Protein AF-0000000066221343 (afdb_homodimer)

Organism: Cereibacter sphaeroides (strain ATCC 17029 / ATH 2.4.9) (NCBI:txid349101)

Nearest PDB structures (foldseek):
  2v4o-assembly2_D  TM=8.827E-01  e=1.134E-23  Salmonella enterica subsp. enterica serovar Typhimurium str. LT2
  4xer-assembly1_A  TM=8.806E-01  e=1.528E-23  Salmonella enterica subsp. enterica serovar Typhimurium str. LT2
  4g9o-assembly1_B  TM=8.025E-01  e=5.142E-25  Salmonella enterica subsp. enterica serovar Typhimurium str. LT2
  4ryu-assembly1_B  TM=8.859E-01  e=8.082E-23  Salmonella enterica subsp. enterica serovar Enteritidis str. EC20130345
  4xh8-assembly1_A  TM=8.322E-01  e=3.797E-22  Salmonella enterica subsp. enterica serovar Typhimurium str. LT2

pLDDT: mean 95.23, std 5.36, range [66.69, 98.94]

Structure (mmCIF, N/CA/C/O backbone):
data_AF-0000000066221343-model_v1
#
loop_
_entity.id
_entity.type
_entity.pdbx_description
1 polymer "5'-nucleotidase SurE"
#
loop_
_atom_site.group_PDB
_atom_site.id
_atom_site.type_symbol
_atom_site.label_atom_id
_atom_site.label_alt_id
_atom_site.label_comp_id
_atom_site.label_asym_id
_atom_site.label_entity_id
_atom_site.label_seq_id
_atom_site.pdbx_PDB_ins_code
_atom_site.Cartn_x
_atom_site.Cartn_y
_atom_site.Cartn_z
_atom_site.occupancy
_atom_site.B_iso_or_equiv
_atom_site.auth_seq_id
_atom_site.auth_comp_id
_atom_site.auth_asym_id
_atom_site.auth_atom_id
_atom_site.pdbx_PDB_model_num
ATOM 1 N N . MET A 1 1 ? 12.602 -23.516 -14.328 1 95.5 1 MET A N 1
ATOM 2 C CA . MET A 1 1 ? 12.328 -22.172 -13.82 1 95.5 1 MET A CA 1
ATOM 3 C C . MET A 1 1 ? 12.32 -22.156 -12.297 1 95.5 1 MET A C 1
ATOM 5 O O . MET A 1 1 ? 11.844 -23.094 -11.664 1 95.5 1 MET A O 1
ATOM 9 N N . ARG A 1 2 ? 12.992 -21.219 -11.68 1 97.94 2 ARG A N 1
ATOM 10 C CA . ARG A 1 2 ? 12.914 -21.031 -10.234 1 97.94 2 ARG A CA 1
ATOM 11 C C . ARG A 1 2 ? 11.789 -20.062 -9.867 1 97.94 2 ARG A C 1
ATOM 13 O O . ARG A 1 2 ? 11.789 -18.906 -10.289 1 97.94 2 ARG A O 1
ATOM 20 N N . ILE A 1 3 ? 10.812 -20.578 -9.094 1 98.81 3 ILE A N 1
ATOM 21 C CA . ILE A 1 3 ? 9.641 -19.781 -8.742 1 98.81 3 ILE A CA 1
ATOM 22 C C . ILE A 1 3 ? 9.562 -19.625 -7.223 1 98.81 3 ILE A C 1
ATOM 24 O O . ILE A 1 3 ? 9.719 -20.594 -6.484 1 98.81 3 ILE A O 1
ATOM 28 N N . LEU A 1 4 ? 9.453 -18.406 -6.754 1 98.88 4 LEU A N 1
ATOM 29 C CA . LEU A 1 4 ? 9.156 -18.109 -5.355 1 98.88 4 LEU A CA 1
ATOM 30 C C . LEU A 1 4 ? 7.66 -17.906 -5.145 1 98.88 4 LEU A C 1
ATOM 32 O O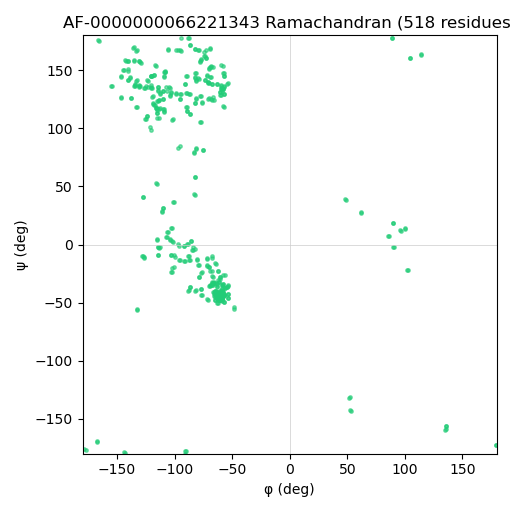 . LEU A 1 4 ? 7.027 -17.141 -5.887 1 98.88 4 LEU A O 1
ATOM 36 N N . ILE A 1 5 ? 7.082 -18.594 -4.16 1 98.94 5 ILE A N 1
ATOM 37 C CA . ILE A 1 5 ? 5.668 -18.375 -3.879 1 98.94 5 ILE A CA 1
ATOM 38 C C . ILE A 1 5 ? 5.5 -17.891 -2.439 1 98.94 5 ILE A C 1
ATOM 40 O O . ILE A 1 5 ? 6.258 -18.297 -1.552 1 98.94 5 ILE A O 1
ATOM 44 N N . THR A 1 6 ? 4.551 -17.031 -2.205 1 98.81 6 THR A N 1
ATOM 45 C CA . THR A 1 6 ? 4.133 -16.516 -0.905 1 98.81 6 THR A CA 1
ATOM 46 C C . THR A 1 6 ? 2.623 -16.312 -0.863 1 98.81 6 THR A C 1
ATOM 48 O O . THR A 1 6 ? 1.901 -16.797 -1.738 1 98.81 6 THR A O 1
ATOM 51 N N . ASN A 1 7 ? 2.076 -15.812 0.269 1 97.75 7 ASN A N 1
ATOM 52 C CA . ASN A 1 7 ? 0.656 -15.523 0.431 1 97.75 7 ASN A CA 1
ATOM 53 C C . ASN A 1 7 ? 0.396 -14.68 1.679 1 97.75 7 ASN A C 1
ATOM 55 O O . ASN A 1 7 ? 1.333 -14.305 2.385 1 97.75 7 ASN A O 1
ATOM 59 N N . ASP A 1 8 ? -0.935 -14.297 1.824 1 96.56 8 ASP A N 1
ATOM 60 C CA . ASP A 1 8 ? -1.198 -13.578 3.068 1 96.56 8 ASP A CA 1
ATOM 61 C C . ASP A 1 8 ? -2.135 -14.375 3.975 1 96.56 8 ASP A C 1
ATOM 63 O O . ASP A 1 8 ? -2.41 -13.969 5.105 1 96.56 8 ASP A O 1
ATOM 67 N N . ASP A 1 9 ? -2.479 -15.625 3.527 1 96.88 9 ASP A N 1
ATOM 68 C CA . ASP A 1 9 ? -3.375 -16.438 4.34 1 96.88 9 ASP A CA 1
ATOM 69 C C . ASP A 1 9 ? -2.59 -17.328 5.305 1 96.88 9 ASP A C 1
ATOM 71 O O . ASP A 1 9 ? -3.166 -17.938 6.207 1 96.88 9 ASP A O 1
ATOM 75 N N . GLY A 1 10 ? -1.333 -17.422 5.047 1 97.44 10 GLY A N 1
ATOM 76 C CA . GLY A 1 10 ? -0.494 -18.219 5.93 1 97.44 10 GLY A CA 1
ATOM 77 C C . GLY A 1 10 ? 0.073 -19.453 5.262 1 97.44 10 GLY A C 1
ATOM 78 O O . GLY A 1 10 ? -0.455 -19.922 4.246 1 97.44 10 GLY A O 1
ATOM 79 N N . ILE A 1 11 ? 1.06 -20.047 5.828 1 98.25 11 ILE A N 1
ATOM 80 C CA . ILE A 1 11 ? 1.886 -21.094 5.246 1 98.25 11 ILE A CA 1
ATOM 81 C C . ILE A 1 11 ? 1.062 -22.375 5.086 1 98.25 11 ILE A C 1
ATOM 83 O O . ILE A 1 11 ? 1.369 -23.219 4.242 1 98.25 11 ILE A O 1
ATOM 87 N N . ASN A 1 12 ? -0.02 -22.516 5.859 1 97.31 12 ASN A N 1
ATOM 88 C CA . ASN A 1 12 ? -0.825 -23.719 5.793 1 97.31 12 ASN A CA 1
ATOM 89 C C . ASN A 1 12 ? -2.145 -23.484 5.066 1 97.31 12 ASN A C 1
ATOM 91 O O . ASN A 1 12 ? -3.037 -24.328 5.098 1 97.31 12 ASN A O 1
ATOM 95 N N . ALA A 1 13 ? -2.268 -22.422 4.465 1 97.69 13 ALA A N 1
ATOM 96 C CA . ALA A 1 13 ? -3.531 -22.062 3.828 1 97.69 13 ALA A CA 1
ATOM 97 C C . ALA A 1 13 ? -3.799 -22.922 2.602 1 97.69 13 ALA A C 1
ATOM 99 O O . ALA A 1 13 ? -2.889 -23.188 1.812 1 97.69 13 ALA A O 1
ATOM 100 N N . PRO A 1 14 ? -5.027 -23.359 2.393 1 97.75 14 PRO A N 1
ATOM 101 C CA . PRO A 1 14 ? -5.371 -24.156 1.213 1 97.75 14 PRO A CA 1
ATOM 102 C C . PRO A 1 14 ? -5.051 -23.438 -0.096 1 97.75 14 PRO A C 1
ATOM 104 O O . PRO A 1 14 ? -4.668 -24.078 -1.079 1 97.75 14 PRO A O 1
ATOM 107 N N . GLY A 1 15 ? -5.191 -22.156 -0.127 1 98.5 15 GLY A N 1
ATOM 108 C CA . GLY A 1 15 ? -4.875 -21.391 -1.33 1 98.5 15 GLY A CA 1
ATOM 109 C C . GLY A 1 15 ? -3.408 -21.469 -1.711 1 98.5 15 GLY A C 1
ATOM 110 O O . GLY A 1 15 ? -3.068 -21.453 -2.896 1 98.5 15 GLY A O 1
ATOM 111 N N . LEU A 1 16 ? -2.547 -21.547 -0.719 1 98.75 16 LEU A N 1
ATOM 112 C CA . LEU A 1 16 ? -1.122 -21.672 -1.004 1 98.75 16 LEU A CA 1
ATOM 113 C C . LEU A 1 16 ? -0.812 -23.047 -1.613 1 98.75 16 LEU A C 1
ATOM 115 O O . LEU A 1 16 ? 0.069 -23.156 -2.467 1 98.75 16 LEU A O 1
ATOM 119 N N . GLU A 1 17 ? -1.517 -24.031 -1.175 1 98.44 17 GLU A N 1
ATOM 120 C CA . GLU A 1 17 ? -1.368 -25.359 -1.786 1 98.44 17 GLU A CA 1
ATOM 121 C C . GLU A 1 17 ? -1.72 -25.312 -3.271 1 98.44 17 GLU A C 1
ATOM 123 O O . GLU A 1 17 ? -1.021 -25.906 -4.094 1 98.44 17 GLU A O 1
ATOM 128 N N . VAL A 1 18 ? -2.824 -24.672 -3.537 1 98.81 18 VAL A N 1
ATOM 129 C CA . VAL A 1 18 ? -3.232 -24.484 -4.926 1 98.81 18 VAL A CA 1
ATOM 130 C C . VAL A 1 18 ? -2.137 -23.766 -5.703 1 98.81 18 VAL A C 1
ATOM 132 O O . VAL A 1 18 ? -1.786 -24.172 -6.816 1 98.81 18 VAL A O 1
ATOM 135 N N . LEU A 1 19 ? -1.576 -22.75 -5.117 1 98.94 19 LEU A N 1
ATOM 136 C CA . LEU A 1 19 ? -0.523 -21.969 -5.77 1 98.94 19 LEU A CA 1
ATOM 137 C C . LEU A 1 19 ? 0.709 -22.844 -6.016 1 98.94 19 LEU A C 1
ATOM 139 O O . LEU A 1 19 ? 1.365 -22.719 -7.051 1 98.94 19 LEU A O 1
ATOM 143 N N . GLU A 1 20 ? 1.048 -23.609 -5.062 1 98.75 20 GLU A N 1
ATOM 144 C CA . GLU A 1 20 ? 2.188 -24.516 -5.215 1 98.75 20 GLU A CA 1
ATOM 145 C C . GLU A 1 20 ? 1.992 -25.453 -6.395 1 98.75 20 GLU A C 1
ATOM 147 O O . GLU A 1 20 ? 2.928 -25.703 -7.16 1 98.75 20 GLU A O 1
ATOM 152 N N . GLN A 1 21 ? 0.804 -25.984 -6.512 1 98.56 21 GLN A N 1
ATOM 153 C CA . GLN A 1 21 ? 0.494 -26.844 -7.645 1 98.56 21 GLN A CA 1
ATOM 154 C C . GLN A 1 21 ? 0.666 -26.109 -8.969 1 98.56 21 GLN A C 1
ATOM 156 O O . GLN A 1 21 ?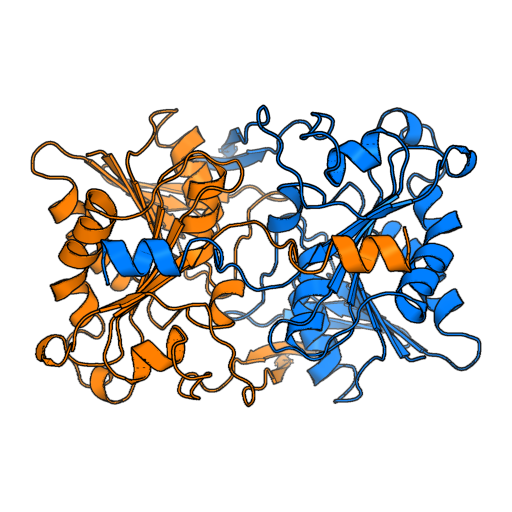 1.26 -26.641 -9.906 1 98.56 21 GLN A O 1
ATOM 161 N N . ILE A 1 22 ? 0.135 -24.906 -9.016 1 98.81 22 ILE A N 1
ATOM 162 C CA . ILE A 1 22 ? 0.28 -24.062 -10.203 1 98.81 22 ILE A CA 1
ATOM 163 C C . ILE A 1 22 ? 1.762 -23.828 -10.492 1 98.81 22 ILE A C 1
ATOM 165 O O . ILE A 1 22 ? 2.215 -24.016 -11.625 1 98.81 22 ILE A O 1
ATOM 169 N N . ALA A 1 23 ? 2.541 -23.484 -9.469 1 98.88 23 ALA A N 1
ATOM 170 C CA . ALA A 1 23 ? 3.961 -23.188 -9.609 1 98.88 23 ALA A CA 1
ATOM 171 C C . ALA A 1 23 ? 4.738 -24.406 -10.086 1 98.88 23 ALA A C 1
ATOM 173 O O . ALA A 1 23 ? 5.633 -24.281 -10.93 1 98.88 23 ALA A O 1
ATOM 174 N N . LEU A 1 24 ? 4.422 -25.547 -9.586 1 98.44 24 LEU A N 1
ATOM 175 C CA . LEU A 1 24 ? 5.113 -26.781 -9.969 1 98.44 24 LEU A CA 1
ATOM 176 C C . LEU A 1 24 ? 4.867 -27.109 -11.438 1 98.44 24 LEU A C 1
ATOM 178 O O . LEU A 1 24 ? 5.781 -27.531 -12.141 1 98.44 24 LEU A O 1
ATOM 182 N N . GLN A 1 25 ? 3.652 -26.938 -11.812 1 98.06 25 GLN A N 1
ATOM 183 C CA . GLN A 1 25 ? 3.326 -27.156 -13.219 1 98.06 25 GLN A CA 1
ATOM 184 C C . GLN A 1 25 ? 4.129 -26.219 -14.117 1 98.06 25 GLN A C 1
ATOM 186 O O . GLN A 1 25 ? 4.582 -26.625 -15.195 1 98.06 25 GLN A O 1
ATOM 191 N N . LEU A 1 26 ? 4.301 -25.031 -13.711 1 98.44 26 LEU A N 1
ATOM 192 C CA . LEU A 1 26 ? 4.98 -24 -14.508 1 98.44 26 LEU A CA 1
ATOM 193 C C . LEU A 1 26 ? 6.488 -24.219 -14.484 1 98.44 26 LEU A C 1
ATOM 195 O O . LEU A 1 26 ? 7.168 -23.984 -15.484 1 98.44 26 LEU A O 1
ATOM 199 N N . ALA A 1 27 ? 7.004 -24.516 -13.352 1 97.81 27 ALA A N 1
ATOM 200 C CA . ALA A 1 27 ? 8.445 -24.656 -13.164 1 97.81 27 ALA A CA 1
ATOM 201 C C . ALA A 1 27 ? 9.008 -25.75 -14.047 1 97.81 27 ALA A C 1
ATOM 203 O O . ALA A 1 27 ? 10.117 -25.625 -14.578 1 97.81 27 ALA A O 1
ATOM 204 N N . GLY A 1 28 ? 8.273 -26.859 -14.18 1 94.62 28 GLY A N 1
ATOM 205 C CA . GLY A 1 28 ? 8.734 -28 -14.953 1 94.62 28 GLY A CA 1
ATOM 206 C C . GLY A 1 28 ? 9.547 -28.984 -14.125 1 94.62 28 GLY A C 1
ATOM 207 O O . GLY A 1 28 ? 9.812 -28.75 -12.945 1 94.62 28 GLY A O 1
ATOM 208 N N . PRO A 1 29 ? 9.969 -30.078 -14.727 1 92.88 29 PRO A N 1
ATOM 209 C CA . PRO A 1 29 ? 10.602 -31.188 -14.008 1 92.88 29 PRO A CA 1
ATOM 210 C C . PRO A 1 29 ? 11.961 -30.812 -13.43 1 92.88 29 PRO A C 1
ATOM 212 O O . PRO A 1 29 ? 12.375 -31.359 -12.398 1 92.88 29 PRO A O 1
ATOM 215 N N . ASP A 1 30 ? 12.648 -29.875 -14.016 1 94.12 30 ASP A N 1
ATOM 216 C CA . ASP A 1 30 ? 13.969 -29.469 -13.547 1 94.12 30 ASP A CA 1
ATOM 217 C C . ASP A 1 30 ? 13.914 -28.141 -12.797 1 94.12 30 ASP A C 1
ATOM 219 O O . ASP A 1 30 ? 14.945 -27.562 -12.469 1 94.12 30 ASP A O 1
ATOM 223 N N . GLY A 1 31 ? 12.719 -27.641 -12.617 1 96.06 31 GLY A N 1
ATOM 224 C CA . GLY A 1 31 ? 12.562 -26.359 -11.969 1 96.06 31 GLY A CA 1
ATOM 225 C C . GLY A 1 31 ? 12.492 -26.453 -10.461 1 96.06 31 GLY A C 1
ATOM 226 O O . GLY A 1 31 ? 12.625 -27.547 -9.891 1 96.06 31 GLY A O 1
ATOM 227 N N . GLU A 1 32 ? 12.516 -25.312 -9.797 1 96.69 32 GLU A N 1
ATOM 228 C CA . GLU A 1 32 ? 12.43 -25.188 -8.344 1 96.69 32 GLU A CA 1
ATOM 229 C C . GLU A 1 32 ? 11.273 -24.297 -7.926 1 96.69 32 GLU A C 1
ATOM 231 O O . GLU A 1 32 ? 11.023 -23.266 -8.555 1 96.69 32 GLU A O 1
ATOM 236 N N . VAL A 1 33 ? 10.586 -24.797 -6.93 1 98.5 33 VAL A N 1
ATOM 237 C CA . VAL A 1 33 ? 9.594 -23.969 -6.277 1 98.5 33 VAL A CA 1
ATOM 238 C C . VAL A 1 33 ? 9.984 -23.734 -4.82 1 98.5 33 VAL A C 1
ATOM 240 O O . VAL A 1 33 ? 10.18 -24.688 -4.062 1 98.5 33 VAL A O 1
ATOM 243 N N . TRP A 1 34 ? 10.219 -22.469 -4.504 1 98.75 34 TRP A N 1
ATOM 244 C CA . TRP A 1 34 ? 10.547 -22.047 -3.143 1 98.75 34 TRP A CA 1
ATOM 245 C C . TRP A 1 34 ? 9.352 -21.375 -2.477 1 98.75 34 TRP A C 1
ATOM 247 O O . TRP A 1 34 ? 8.727 -20.484 -3.059 1 98.75 34 TRP A O 1
ATOM 257 N N . THR A 1 35 ? 9.047 -21.891 -1.272 1 98.81 35 THR A N 1
ATOM 258 C CA . THR A 1 35 ? 7.934 -21.312 -0.515 1 98.81 35 THR A CA 1
ATOM 259 C C . THR A 1 35 ? 8.445 -20.547 0.698 1 98.81 35 THR A C 1
ATOM 261 O O . THR A 1 35 ? 9.102 -21.109 1.57 1 98.81 35 THR A O 1
ATOM 264 N N . VAL A 1 36 ? 8.25 -19.281 0.722 1 98.69 36 VAL A N 1
ATOM 265 C CA . VAL A 1 36 ? 8.406 -18.438 1.908 1 98.69 36 VAL A CA 1
ATOM 266 C C . VAL A 1 36 ? 7.113 -17.672 2.172 1 98.69 36 VAL A C 1
ATOM 268 O O . VAL A 1 36 ? 6.746 -16.781 1.399 1 98.69 36 VAL A O 1
ATOM 271 N N . ALA A 1 37 ? 6.406 -18 3.223 1 98.81 37 ALA A N 1
ATOM 272 C CA . ALA A 1 37 ? 5.086 -17.422 3.473 1 98.81 37 ALA A CA 1
ATOM 273 C C . ALA A 1 37 ? 4.891 -17.125 4.957 1 98.81 37 ALA A C 1
ATOM 275 O O . ALA A 1 37 ? 5.582 -17.688 5.809 1 98.81 37 ALA A O 1
ATOM 276 N N . PRO A 1 38 ? 3.975 -16.219 5.23 1 98.12 38 PRO A N 1
ATOM 277 C CA . PRO A 1 38 ? 3.672 -15.922 6.633 1 98.12 38 PRO A CA 1
ATOM 278 C C . PRO A 1 38 ? 3.246 -17.156 7.418 1 98.12 38 PRO A C 1
ATOM 280 O O . PRO A 1 38 ? 2.52 -18 6.895 1 98.12 38 PRO A O 1
ATOM 283 N N . ALA A 1 39 ? 3.643 -17.172 8.648 1 96.62 39 ALA A N 1
ATOM 284 C CA . ALA A 1 39 ? 3.264 -18.266 9.539 1 96.62 39 ALA A CA 1
ATOM 285 C C . ALA A 1 39 ? 1.764 -18.25 9.82 1 96.62 39 ALA A C 1
ATOM 287 O O . ALA A 1 39 ? 1.145 -19.297 10 1 96.62 39 ALA A O 1
ATOM 288 N N . PHE A 1 40 ? 1.231 -17.031 9.852 1 92.88 40 PHE A N 1
ATOM 289 C CA . PHE A 1 40 ? -0.18 -16.844 10.164 1 92.88 40 PHE A CA 1
ATOM 290 C C . PHE A 1 40 ? -0.839 -15.891 9.18 1 92.88 40 PHE A C 1
ATOM 292 O O . PHE A 1 40 ? -0.152 -15.195 8.43 1 92.88 40 PHE A O 1
ATOM 299 N N . GLU A 1 41 ? -2.172 -15.898 9.25 1 91.75 41 GLU A N 1
ATOM 300 C CA . GLU A 1 41 ? -2.943 -15.023 8.367 1 91.75 41 GLU A CA 1
ATOM 301 C C . GLU A 1 41 ? -2.545 -13.562 8.547 1 91.75 41 GLU A C 1
ATOM 303 O O . GLU A 1 41 ? -2.35 -13.102 9.68 1 91.75 41 GLU A O 1
ATOM 308 N N . GLN A 1 42 ? -2.387 -12.867 7.422 1 90.38 42 GLN A N 1
ATOM 309 C CA . GLN A 1 42 ? -1.96 -11.469 7.391 1 90.38 42 GLN A CA 1
ATOM 310 C C . GLN A 1 42 ? -2.922 -10.617 6.566 1 90.38 42 GLN A C 1
ATOM 312 O O . GLN A 1 42 ? -2.494 -9.758 5.801 1 90.38 42 GLN A O 1
ATOM 317 N N . SER A 1 43 ? -4.164 -10.828 6.68 1 89.5 43 SER A N 1
ATOM 318 C CA . SER A 1 43 ? -5.129 -10.031 5.938 1 89.5 43 SER A CA 1
ATOM 319 C C . SER A 1 43 ? -5.062 -8.562 6.348 1 89.5 43 SER A C 1
ATOM 321 O O . SER A 1 43 ? -4.918 -8.25 7.531 1 89.5 43 SER A O 1
ATOM 323 N N . GLY A 1 44 ? -5.141 -7.633 5.309 1 92.12 44 GLY A N 1
ATOM 324 C CA . GLY A 1 44 ? -5.199 -6.203 5.578 1 92.12 44 GLY A CA 1
ATOM 325 C C . GLY A 1 44 ? -3.83 -5.57 5.742 1 92.12 44 GLY A C 1
ATOM 326 O O . GLY A 1 44 ? -3.719 -4.359 5.941 1 92.12 44 GLY A O 1
ATOM 327 N N . VAL A 1 45 ? -2.74 -6.344 5.473 1 93.38 45 VAL A N 1
ATOM 328 C CA . VAL A 1 45 ? -1.411 -5.848 5.812 1 93.38 45 VAL A CA 1
ATOM 329 C C . VAL A 1 45 ? -0.854 -5.02 4.656 1 93.38 45 VAL A C 1
ATOM 331 O O . VAL A 1 45 ? 0.164 -4.34 4.805 1 93.38 45 VAL A O 1
ATOM 334 N N . SER A 1 46 ? -1.529 -5.066 3.545 1 96.31 46 SER A N 1
ATOM 335 C CA . SER A 1 46 ? -1.083 -4.312 2.377 1 96.31 46 SER A CA 1
ATOM 336 C C . SER A 1 46 ? 0.378 -4.609 2.057 1 96.31 46 SER A C 1
ATOM 338 O O . SER A 1 46 ? 0.763 -5.77 1.895 1 96.31 46 SER A O 1
ATOM 340 N N . HIS A 1 47 ? 1.176 -3.582 1.853 1 97.25 47 HIS A N 1
ATOM 341 C CA . HIS A 1 47 ? 2.586 -3.715 1.507 1 97.25 47 HIS A CA 1
ATOM 342 C C . HIS A 1 47 ? 3.477 -3.475 2.723 1 97.25 47 HIS A C 1
ATOM 344 O O . HIS A 1 47 ? 4.527 -2.838 2.613 1 97.25 47 HIS A O 1
ATOM 350 N N . ALA A 1 48 ? 3.082 -3.889 3.863 1 95.44 48 ALA A N 1
ATOM 351 C CA . ALA A 1 48 ? 3.816 -3.664 5.105 1 95.44 48 ALA A CA 1
ATOM 352 C C . ALA A 1 48 ? 5.078 -4.52 5.156 1 95.44 48 ALA A C 1
ATOM 354 O O . ALA A 1 48 ? 5.098 -5.641 4.645 1 95.44 48 ALA A O 1
ATOM 355 N N . ILE A 1 49 ? 6.129 -3.959 5.773 1 93.25 49 ILE A N 1
ATOM 356 C CA . ILE A 1 49 ? 7.359 -4.695 6.031 1 93.25 49 ILE A CA 1
ATOM 357 C C . ILE A 1 49 ? 7.781 -4.504 7.488 1 93.25 49 ILE A C 1
ATOM 359 O O . ILE A 1 49 ? 7.355 -3.547 8.141 1 93.25 49 ILE A O 1
ATOM 363 N N . SER A 1 50 ? 8.562 -5.41 7.969 1 89 50 SER A N 1
ATOM 364 C CA . SER A 1 50 ? 9.055 -5.371 9.336 1 89 50 SER A CA 1
ATOM 365 C C . SER A 1 50 ? 10.281 -4.469 9.461 1 89 50 SER A C 1
ATOM 367 O O . SER A 1 50 ? 11.391 -4.949 9.695 1 89 50 SER A O 1
ATOM 369 N N . TYR A 1 51 ? 10.078 -3.266 9.5 1 83.19 51 TYR A N 1
ATOM 370 C CA . TYR A 1 51 ? 11.156 -2.287 9.523 1 83.19 51 TYR A CA 1
ATOM 371 C C . TYR A 1 51 ? 11.617 -2.018 10.953 1 83.19 51 TYR A C 1
ATOM 373 O O . TYR A 1 51 ? 12.82 -1.897 11.211 1 83.19 51 TYR A O 1
ATOM 381 N N . THR A 1 52 ? 10.672 -1.955 11.867 1 83 52 THR A N 1
ATOM 382 C CA . THR A 1 52 ? 10.984 -1.528 13.227 1 83 52 THR A CA 1
ATOM 383 C C . THR A 1 52 ? 11.219 -2.734 14.133 1 83 52 THR A C 1
ATOM 385 O O . THR A 1 52 ? 11.664 -2.586 15.273 1 83 52 THR A O 1
ATOM 388 N N . HIS A 1 53 ? 10.867 -3.867 13.664 1 85.44 53 HIS A N 1
ATOM 389 C CA . HIS A 1 53 ? 11.078 -5.09 14.43 1 85.44 53 HIS A CA 1
ATOM 390 C C . HIS A 1 53 ? 11.523 -6.238 13.523 1 85.44 53 HIS A C 1
ATOM 392 O O . HIS A 1 53 ? 11.141 -6.293 12.352 1 85.44 53 HIS A O 1
ATOM 398 N N . PRO A 1 54 ? 12.281 -7.117 14.125 1 90.25 54 PRO A N 1
ATOM 399 C CA . PRO A 1 54 ? 12.688 -8.273 13.32 1 90.25 54 PRO A CA 1
ATOM 400 C C . PRO A 1 54 ? 11.562 -9.297 13.164 1 90.25 54 PRO A C 1
ATOM 402 O O . PRO A 1 54 ? 10.586 -9.273 13.906 1 90.25 54 PRO A O 1
ATOM 405 N N . MET A 1 55 ? 11.688 -10.078 12.18 1 92.25 55 MET A N 1
ATOM 406 C CA . MET A 1 55 ? 10.734 -11.172 11.984 1 92.25 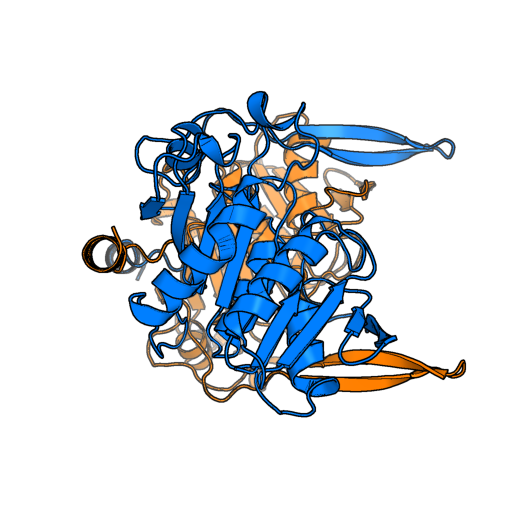55 MET A CA 1
ATOM 407 C C . MET A 1 55 ? 11.422 -12.523 12.148 1 92.25 55 MET A C 1
ATOM 409 O O . MET A 1 55 ? 12.547 -12.711 11.68 1 92.25 55 MET A O 1
ATOM 413 N N . MET A 1 56 ? 10.781 -13.359 12.836 1 94.31 56 MET A N 1
ATOM 414 C CA . MET A 1 56 ? 11.273 -14.727 12.953 1 94.31 56 MET A CA 1
ATOM 415 C C . MET A 1 56 ? 11.047 -15.5 11.664 1 94.31 56 MET A C 1
ATOM 417 O O . MET A 1 56 ? 10.008 -15.336 11.008 1 94.31 56 MET A O 1
ATOM 421 N N . ILE A 1 57 ? 11.938 -16.328 11.25 1 95.69 57 ILE A N 1
ATOM 422 C CA . ILE A 1 57 ? 11.797 -17.219 10.102 1 95.69 57 ILE A CA 1
ATOM 423 C C . ILE A 1 57 ? 12.195 -18.641 10.484 1 95.69 57 ILE A C 1
ATOM 425 O O . ILE A 1 57 ? 13.18 -18.828 11.203 1 95.69 57 ILE A O 1
ATOM 429 N N . ALA A 1 58 ? 11.414 -19.578 10.031 1 96.56 58 ALA A N 1
ATOM 430 C CA . ALA A 1 58 ? 11.664 -20.969 10.352 1 96.56 58 ALA A CA 1
ATOM 431 C C . ALA A 1 58 ? 11.633 -21.844 9.094 1 96.56 58 ALA A C 1
ATOM 433 O O . ALA A 1 58 ? 10.758 -21.672 8.242 1 96.56 58 ALA A O 1
ATOM 434 N N . LYS A 1 59 ? 12.602 -22.734 9 1 96.75 59 LYS A N 1
ATOM 435 C CA . LYS A 1 59 ? 12.578 -23.734 7.945 1 96.75 59 LYS A CA 1
ATOM 436 C C . LYS A 1 59 ? 11.664 -24.906 8.32 1 96.75 59 LYS A C 1
ATOM 438 O O . LYS A 1 59 ? 11.859 -25.547 9.359 1 96.75 59 LYS A O 1
ATOM 443 N N . LEU A 1 60 ? 10.719 -25.188 7.422 1 97.56 60 LEU A N 1
ATOM 444 C CA . LEU A 1 60 ? 9.758 -26.234 7.695 1 97.56 60 LEU A CA 1
ATOM 445 C C . LEU A 1 60 ? 10.102 -27.5 6.918 1 97.56 60 LEU A C 1
ATOM 447 O O . LEU A 1 60 ? 9.648 -28.594 7.27 1 97.56 60 LEU A O 1
ATOM 451 N N . GLY A 1 61 ? 10.812 -27.453 5.832 1 96.94 61 GLY A N 1
ATOM 452 C CA . GLY A 1 61 ? 11.219 -28.531 4.93 1 96.94 61 GLY A CA 1
ATOM 453 C C . GLY A 1 61 ? 12.039 -28.031 3.75 1 96.94 61 GLY A C 1
ATOM 454 O O . GLY A 1 61 ? 12.484 -26.875 3.736 1 96.94 61 GLY A O 1
ATOM 455 N N . PRO A 1 62 ? 12.273 -28.969 2.855 1 96.56 62 PRO A N 1
ATOM 456 C CA . PRO A 1 62 ? 13 -28.516 1.67 1 96.56 62 PRO A CA 1
ATOM 457 C C . PRO A 1 62 ? 12.289 -27.375 0.935 1 96.56 62 PRO A C 1
ATOM 459 O O . PRO A 1 62 ? 11.148 -27.547 0.507 1 96.56 62 PRO A O 1
ATOM 462 N N . ARG A 1 63 ? 12.945 -26.234 0.855 1 97.44 63 ARG A N 1
ATOM 463 C CA . ARG A 1 63 ? 12.492 -25.062 0.124 1 97.44 63 ARG A CA 1
ATOM 464 C C . ARG A 1 63 ? 11.18 -24.531 0.688 1 97.44 63 ARG A C 1
ATOM 466 O O . ARG A 1 63 ? 10.336 -24.016 -0.055 1 97.44 63 ARG A O 1
ATOM 473 N N . ARG A 1 64 ? 10.938 -24.75 1.921 1 98.44 64 ARG A N 1
ATOM 474 C CA . ARG A 1 64 ? 9.695 -24.312 2.557 1 98.44 64 ARG A CA 1
ATOM 475 C C . ARG A 1 64 ? 9.984 -23.625 3.885 1 98.44 64 ARG A C 1
ATOM 477 O O . ARG A 1 64 ? 10.531 -24.234 4.805 1 98.44 64 ARG A O 1
ATOM 484 N N . TYR A 1 65 ? 9.594 -22.359 3.934 1 98.44 65 TYR A N 1
ATOM 485 C CA . TYR A 1 65 ? 9.898 -21.516 5.086 1 98.44 65 TYR A CA 1
ATOM 486 C C . TYR A 1 65 ? 8.664 -20.75 5.543 1 98.44 65 TYR A C 1
ATOM 488 O O . TYR A 1 65 ? 7.879 -20.266 4.719 1 98.44 65 TYR A O 1
ATOM 496 N N . ALA A 1 66 ? 8.523 -20.625 6.883 1 98.38 66 ALA A N 1
ATOM 497 C CA . ALA A 1 66 ? 7.508 -19.766 7.492 1 98.38 66 ALA A CA 1
ATOM 498 C C . ALA A 1 66 ? 8.148 -18.562 8.156 1 98.38 66 ALA A C 1
ATOM 500 O O . ALA A 1 66 ? 9.164 -18.688 8.844 1 98.38 66 ALA A O 1
ATOM 501 N N . ALA A 1 67 ? 7.625 -17.406 7.902 1 96.62 67 ALA A N 1
ATOM 502 C CA . ALA A 1 67 ? 8.125 -16.172 8.523 1 96.62 67 ALA A CA 1
ATOM 503 C C . ALA A 1 67 ? 7.027 -15.492 9.328 1 96.62 67 ALA A C 1
ATOM 505 O O . ALA A 1 67 ? 5.852 -15.539 8.961 1 96.62 67 ALA A O 1
ATOM 506 N N . GLU A 1 68 ? 7.457 -14.883 10.43 1 93.38 68 GLU A N 1
ATOM 507 C CA . GLU A 1 68 ? 6.57 -13.977 11.148 1 93.38 68 GLU A CA 1
ATOM 508 C C . GLU A 1 68 ? 6.559 -12.594 10.5 1 93.38 68 GLU A C 1
ATOM 510 O O . GLU A 1 68 ? 7.398 -11.75 10.805 1 93.38 68 GLU A O 1
ATOM 515 N N . GLY A 1 69 ? 5.789 -12.406 9.492 1 93.5 69 GLY A N 1
ATOM 516 C CA . GLY A 1 69 ? 5.746 -11.141 8.773 1 93.5 69 GLY A CA 1
ATOM 517 C C . GLY A 1 69 ? 4.734 -11.141 7.637 1 93.5 69 GLY A C 1
ATOM 518 O O . GLY A 1 69 ? 3.934 -12.07 7.516 1 93.5 69 GLY A O 1
ATOM 519 N N . SER A 1 70 ? 4.738 -10.078 6.949 1 96.06 70 SER A N 1
ATOM 520 C CA . SER A 1 70 ? 3.844 -9.883 5.812 1 96.06 70 SER A CA 1
ATOM 521 C C . SER A 1 70 ? 4.363 -10.602 4.57 1 96.06 70 SER A C 1
ATOM 523 O O . SER A 1 70 ? 5.5 -11.078 4.551 1 96.06 70 SER A O 1
ATOM 525 N N . PRO A 1 71 ? 3.531 -10.719 3.561 1 98.12 71 PRO A N 1
ATOM 526 C CA . PRO A 1 71 ? 4.027 -11.273 2.299 1 98.12 71 PRO A CA 1
ATOM 527 C C . PRO A 1 71 ? 5.219 -10.5 1.743 1 98.12 71 PRO A C 1
ATOM 529 O O . PRO A 1 71 ? 6.148 -11.094 1.192 1 98.12 71 PRO A O 1
ATOM 532 N N . ALA A 1 72 ? 5.215 -9.195 1.88 1 97.12 72 ALA A N 1
ATOM 533 C CA . ALA A 1 72 ? 6.363 -8.398 1.454 1 97.12 72 ALA A CA 1
ATOM 534 C C . ALA A 1 72 ? 7.617 -8.781 2.234 1 97.12 72 ALA A C 1
ATOM 536 O O . ALA A 1 72 ? 8.703 -8.906 1.659 1 97.12 72 ALA A O 1
ATOM 537 N N . ASP A 1 73 ? 7.504 -9 3.541 1 96.56 73 ASP A N 1
ATOM 538 C CA . ASP A 1 73 ? 8.602 -9.5 4.355 1 96.56 73 ASP A CA 1
ATOM 539 C C . ASP A 1 73 ? 9.125 -10.828 3.818 1 96.56 73 ASP A C 1
ATOM 541 O O . ASP A 1 73 ? 10.336 -11.047 3.76 1 96.56 73 ASP A O 1
ATOM 545 N N . CYS A 1 74 ? 8.211 -11.664 3.463 1 97.94 74 CYS A N 1
ATOM 546 C CA . CYS A 1 74 ? 8.57 -13 2.992 1 97.94 74 CYS A CA 1
ATOM 547 C C . CYS A 1 74 ? 9.383 -12.922 1.705 1 97.94 74 CYS A C 1
ATOM 549 O O . CYS A 1 74 ? 10.344 -13.664 1.525 1 97.94 74 CYS A O 1
ATOM 551 N N . VAL A 1 75 ? 8.984 -12.031 0.822 1 97.31 75 VAL A N 1
ATOM 552 C CA . VAL A 1 75 ? 9.719 -11.844 -0.422 1 97.31 75 VAL A CA 1
ATOM 553 C C . VAL A 1 75 ? 11.141 -11.367 -0.115 1 97.31 75 VAL A C 1
ATOM 555 O O . VAL A 1 75 ? 12.109 -11.914 -0.64 1 97.31 75 VAL A O 1
ATOM 558 N N . LEU A 1 76 ? 11.273 -10.383 0.751 1 95.12 76 LEU A N 1
ATOM 559 C CA . LEU A 1 76 ? 12.594 -9.867 1.109 1 95.12 76 LEU A CA 1
ATOM 560 C C . LEU A 1 76 ? 13.43 -10.93 1.807 1 95.12 76 LEU A C 1
ATOM 562 O O . LEU A 1 76 ? 14.617 -11.086 1.519 1 95.12 76 LEU A O 1
ATOM 566 N N . ALA A 1 77 ? 12.797 -11.648 2.691 1 95.62 77 ALA A N 1
ATOM 567 C CA . ALA A 1 77 ? 13.492 -12.734 3.377 1 95.62 77 ALA A CA 1
ATOM 568 C C . ALA A 1 77 ? 13.984 -13.789 2.385 1 95.62 77 ALA A C 1
ATOM 570 O O . ALA A 1 77 ? 15.094 -14.312 2.52 1 95.62 77 ALA A O 1
ATOM 571 N N . ALA A 1 78 ? 13.141 -14.109 1.437 1 97.19 78 ALA A N 1
ATOM 572 C CA . ALA A 1 78 ? 13.523 -15.094 0.425 1 97.19 78 ALA A CA 1
ATOM 573 C C . ALA A 1 78 ? 14.742 -14.617 -0.368 1 97.19 78 ALA A C 1
ATOM 575 O O . ALA A 1 78 ? 15.719 -15.352 -0.515 1 97.19 78 ALA A O 1
ATOM 576 N N . LEU A 1 79 ? 14.711 -13.398 -0.823 1 95.06 79 LEU A N 1
ATOM 577 C CA . LEU A 1 79 ? 15.727 -12.875 -1.732 1 95.06 79 LEU A CA 1
ATOM 578 C C . LEU A 1 79 ? 17.062 -12.711 -1.017 1 95.06 79 LEU A C 1
ATOM 580 O O . LEU A 1 79 ? 18.125 -12.992 -1.586 1 95.06 79 LEU A O 1
ATOM 584 N N . TYR A 1 80 ? 17 -12.336 0.231 1 92.44 80 TYR A N 1
ATOM 585 C CA . TYR A 1 80 ? 18.25 -11.859 0.833 1 92.44 80 TYR A CA 1
ATOM 586 C C . TYR A 1 80 ? 18.703 -12.797 1.946 1 92.44 80 TYR A C 1
ATOM 588 O O . TYR A 1 80 ? 19.766 -12.594 2.535 1 92.44 80 TYR A O 1
ATOM 596 N N . ASP A 1 81 ? 17.984 -13.773 2.225 1 93.38 81 ASP A N 1
ATOM 597 C CA . ASP A 1 81 ? 18.391 -14.719 3.26 1 93.38 81 ASP A CA 1
ATOM 598 C C . ASP A 1 81 ? 18.25 -16.156 2.781 1 93.38 81 ASP A C 1
ATOM 600 O O . ASP A 1 81 ? 19.234 -16.891 2.717 1 93.38 81 ASP A O 1
ATOM 604 N N . VAL A 1 82 ? 17.078 -16.547 2.355 1 95.38 82 VAL A N 1
ATOM 605 C CA . VAL A 1 82 ? 16.766 -17.938 2.059 1 95.38 82 VAL A CA 1
ATOM 606 C C . VAL A 1 82 ? 17.5 -18.375 0.789 1 95.38 82 VAL A C 1
ATOM 608 O O . VAL A 1 82 ? 18.156 -19.422 0.77 1 95.38 82 VAL A O 1
ATOM 611 N N . LEU A 1 83 ? 17.406 -17.562 -0.221 1 94.38 83 LEU A N 1
ATOM 612 C CA . LEU A 1 83 ? 17.984 -17.906 -1.519 1 94.38 83 LEU A CA 1
ATOM 613 C C . LEU A 1 83 ? 19.406 -17.391 -1.64 1 94.38 83 LEU A C 1
ATOM 615 O O . LEU A 1 83 ? 20.094 -17.656 -2.635 1 94.38 83 LEU A O 1
ATOM 619 N N . GLN A 1 84 ? 19.891 -16.703 -0.603 1 84.06 84 GLN A N 1
ATOM 620 C CA . GLN A 1 84 ? 21.25 -16.219 -0.48 1 84.06 84 GLN A CA 1
ATOM 621 C C . GLN A 1 84 ? 21.703 -15.5 -1.751 1 84.06 84 GLN A C 1
ATOM 623 O O . GLN A 1 84 ? 22.766 -15.773 -2.283 1 84.06 84 GLN A O 1
ATOM 628 N N . GLY A 1 85 ? 20.766 -14.758 -2.281 1 78.81 85 GLY A N 1
ATOM 629 C CA . GLY A 1 85 ? 21.109 -13.914 -3.41 1 78.81 85 GLY A CA 1
ATOM 630 C C . GLY A 1 85 ? 20.672 -14.484 -4.746 1 78.81 85 GLY A C 1
ATOM 631 O O . GLY A 1 85 ? 20.625 -13.773 -5.75 1 78.81 85 GLY A O 1
ATOM 632 N N . ALA A 1 86 ? 20.469 -15.852 -4.785 1 89.88 86 ALA A N 1
ATOM 633 C CA . ALA A 1 86 ? 19.859 -16.375 -6.008 1 89.88 86 ALA A CA 1
ATOM 634 C C . ALA A 1 86 ? 18.484 -15.758 -6.238 1 89.88 86 ALA A C 1
ATOM 636 O O . ALA A 1 86 ? 17.734 -15.539 -5.293 1 89.88 86 ALA A O 1
ATOM 637 N N . ARG A 1 87 ? 18.219 -15.398 -7.453 1 94.19 87 ARG A N 1
ATOM 638 C CA . ARG A 1 87 ? 16.969 -14.711 -7.75 1 94.19 87 ARG A CA 1
ATOM 639 C C . ARG A 1 87 ? 15.984 -15.656 -8.438 1 94.19 87 ARG A C 1
ATOM 641 O O . ARG A 1 87 ? 16.359 -16.422 -9.32 1 94.19 87 ARG A O 1
ATOM 648 N N . PRO A 1 88 ? 14.75 -15.633 -8.008 1 97.75 88 PRO A N 1
ATOM 649 C CA . PRO A 1 88 ? 13.727 -16.391 -8.742 1 97.75 88 PRO A CA 1
ATOM 650 C C . PRO A 1 88 ? 13.422 -15.781 -10.109 1 97.75 88 PRO A C 1
ATOM 652 O O . PRO A 1 88 ? 13.656 -14.586 -10.328 1 97.75 88 PRO A O 1
ATOM 655 N N . ASP A 1 89 ? 12.977 -16.641 -11.031 1 97.75 89 ASP A N 1
ATOM 656 C CA . ASP A 1 89 ? 12.547 -16.203 -12.352 1 97.75 89 ASP A CA 1
ATOM 657 C C . ASP A 1 89 ? 11.164 -15.555 -12.297 1 97.75 89 ASP A C 1
ATOM 659 O O . ASP A 1 89 ? 10.805 -14.766 -13.172 1 97.75 89 ASP A O 1
ATOM 663 N N . LEU A 1 90 ? 10.414 -15.93 -11.266 1 98.62 90 LEU A N 1
ATOM 664 C CA . LEU A 1 90 ? 9.031 -15.508 -11.094 1 98.62 90 LEU A CA 1
ATOM 665 C C . LEU A 1 90 ? 8.625 -15.562 -9.625 1 98.62 90 LEU A C 1
ATOM 667 O O . LEU A 1 90 ? 8.992 -16.5 -8.914 1 98.62 90 LEU A O 1
ATOM 671 N N . VAL A 1 91 ? 7.965 -14.57 -9.195 1 98.88 91 VAL A N 1
ATOM 672 C CA . VAL A 1 91 ? 7.34 -14.586 -7.871 1 98.88 91 VAL A CA 1
ATOM 673 C C . VAL A 1 91 ? 5.82 -14.648 -8.016 1 98.88 91 VAL A C 1
ATOM 675 O O . VAL A 1 91 ? 5.23 -13.852 -8.758 1 98.88 91 VAL A O 1
ATOM 678 N N . LEU A 1 92 ? 5.215 -15.633 -7.391 1 98.94 92 LEU A N 1
ATOM 679 C CA . LEU A 1 92 ? 3.762 -15.75 -7.316 1 98.94 92 LEU A CA 1
ATOM 680 C C . LEU A 1 92 ? 3.271 -15.547 -5.887 1 98.94 92 LEU A C 1
ATOM 682 O O . LEU A 1 92 ? 3.807 -16.156 -4.953 1 98.94 92 LEU A O 1
ATOM 686 N N . SER A 1 93 ? 2.307 -14.703 -5.711 1 98.94 93 SER A N 1
ATOM 687 C CA . SER A 1 93 ? 1.702 -14.453 -4.406 1 98.94 93 SER A CA 1
ATOM 688 C C . SER A 1 93 ? 0.227 -14.836 -4.395 1 98.94 93 SER A C 1
ATOM 690 O O . SER A 1 93 ? -0.563 -14.32 -5.184 1 98.94 93 SER A O 1
ATOM 692 N N . GLY A 1 94 ? -0.223 -15.742 -3.574 1 98.44 94 GLY A N 1
ATOM 693 C CA . GLY A 1 94 ? -1.583 -16.25 -3.521 1 98.44 94 GLY A CA 1
ATOM 694 C C . GLY A 1 94 ? -1.646 -17.766 -3.385 1 98.44 94 GLY A C 1
ATOM 695 O O . GLY A 1 94 ? -0.776 -18.375 -2.76 1 98.44 94 GLY A O 1
ATOM 696 N N . VAL A 1 95 ? -2.656 -18.484 -3.756 1 98.81 95 VAL A N 1
ATOM 697 C CA . VAL A 1 95 ? -3.934 -17.922 -4.184 1 98.81 95 VAL A CA 1
ATOM 698 C C . VAL A 1 95 ? -4.719 -17.438 -2.967 1 98.81 95 VAL A C 1
ATOM 700 O O . VAL A 1 95 ? -4.973 -18.203 -2.037 1 98.81 95 VAL A O 1
ATOM 703 N N . ASN A 1 96 ? -5.055 -16.234 -2.934 1 98.69 96 ASN A N 1
ATOM 704 C CA . ASN A 1 96 ? -5.781 -15.664 -1.808 1 98.69 96 ASN A CA 1
ATOM 705 C C . ASN A 1 96 ? -7.223 -16.156 -1.757 1 98.69 96 ASN A C 1
ATOM 707 O O . ASN A 1 96 ? -7.887 -16.266 -2.791 1 98.69 96 ASN A O 1
ATOM 711 N N . ARG A 1 97 ? -7.684 -16.438 -0.539 1 97.62 97 ARG A N 1
ATOM 712 C CA . ARG A 1 97 ? -9.094 -16.719 -0.317 1 97.62 97 ARG A CA 1
ATOM 713 C C . ARG A 1 97 ? -9.922 -15.438 -0.322 1 97.62 97 ARG A C 1
ATOM 715 O O . ARG A 1 97 ? -9.953 -14.711 0.671 1 97.62 97 ARG A O 1
ATOM 722 N N . GLY A 1 98 ? -10.664 -15.18 -1.372 1 96.88 98 GLY A N 1
ATOM 723 C CA . GLY A 1 98 ? -11.359 -13.922 -1.586 1 96.88 98 GLY A CA 1
ATOM 724 C C . GLY A 1 98 ? -10.688 -13.031 -2.617 1 96.88 98 GLY A C 1
ATOM 725 O O . GLY A 1 98 ? -9.492 -13.172 -2.877 1 96.88 98 GLY A O 1
ATOM 726 N N . ASN A 1 99 ? -11.398 -12.102 -3.146 1 96.69 99 ASN A N 1
ATOM 727 C CA . ASN A 1 99 ? -10.859 -11.289 -4.238 1 96.69 99 ASN A CA 1
ATOM 728 C C . ASN A 1 99 ? -9.977 -10.164 -3.715 1 96.69 99 ASN A C 1
ATOM 730 O O . ASN A 1 99 ? -10.18 -9.68 -2.598 1 96.69 99 ASN A O 1
ATOM 734 N N . ASN A 1 100 ? -9.023 -9.828 -4.441 1 97.69 100 ASN A N 1
ATOM 735 C CA . ASN A 1 100 ? -8.234 -8.609 -4.293 1 97.69 100 ASN A CA 1
ATOM 736 C C . ASN A 1 100 ? -8.406 -7.684 -5.496 1 97.69 100 ASN A C 1
ATOM 738 O O . ASN A 1 100 ? -7.418 -7.277 -6.113 1 97.69 100 ASN A O 1
ATOM 742 N N . SER A 1 101 ? -9.633 -7.406 -5.812 1 97.38 101 SER A N 1
ATOM 743 C CA . SER A 1 101 ? -10.016 -6.516 -6.902 1 97.38 101 SER A CA 1
ATOM 744 C C . SER A 1 101 ? -10.523 -5.176 -6.367 1 97.38 101 SER A C 1
ATOM 746 O O . SER A 1 101 ? -10.742 -5.027 -5.164 1 97.38 101 SER A O 1
ATOM 748 N N . ALA A 1 102 ? -10.641 -4.258 -7.219 1 96.94 102 ALA A N 1
ATOM 749 C CA . ALA A 1 102 ? -11.102 -2.922 -6.852 1 96.94 102 ALA A CA 1
ATOM 750 C C . ALA A 1 102 ? -10.273 -2.352 -5.699 1 96.94 102 ALA A C 1
ATOM 752 O O . ALA A 1 102 ? -9.055 -2.492 -5.68 1 96.94 102 ALA A O 1
ATOM 753 N N . GLU A 1 103 ? -10.828 -1.624 -4.777 1 95.38 103 GLU A N 1
ATOM 754 C CA . GLU A 1 103 ? -10.086 -0.958 -3.711 1 95.38 103 GLU A CA 1
ATOM 755 C C . GLU A 1 103 ? -9.406 -1.972 -2.797 1 95.38 103 GLU A C 1
ATOM 757 O O . GLU A 1 103 ? -8.469 -1.63 -2.072 1 95.38 103 GLU A O 1
ATOM 762 N N . ASN A 1 104 ? -9.859 -3.264 -2.877 1 95.62 104 ASN A N 1
ATOM 763 C CA . ASN A 1 104 ? -9.234 -4.293 -2.055 1 95.62 104 ASN A CA 1
ATOM 764 C C . ASN A 1 104 ? -7.758 -4.469 -2.396 1 95.62 104 ASN A C 1
ATOM 766 O O . ASN A 1 104 ? -6.973 -4.93 -1.566 1 95.62 104 ASN A O 1
ATOM 770 N N . VAL A 1 105 ? -7.367 -4.074 -3.607 1 97.81 105 VAL A N 1
ATOM 771 C CA . VAL A 1 105 ? -5.984 -4.137 -4.062 1 97.81 105 VAL A CA 1
ATOM 772 C C . VAL A 1 105 ? -5.082 -3.4 -3.072 1 97.81 105 VAL A C 1
ATOM 774 O O . VAL A 1 105 ? -3.986 -3.867 -2.754 1 97.81 105 VAL A O 1
ATOM 777 N N . LEU A 1 106 ? -5.566 -2.332 -2.52 1 96.94 106 LEU A N 1
ATOM 778 C CA . LEU A 1 106 ? -4.762 -1.424 -1.712 1 96.94 106 LEU A CA 1
ATOM 779 C C . LEU A 1 106 ? -4.562 -1.979 -0.305 1 96.94 106 LEU A C 1
ATOM 781 O O . LEU A 1 106 ? -3.652 -1.555 0.411 1 96.94 106 LEU A O 1
ATOM 785 N N . TYR A 1 107 ? -5.375 -2.934 0.107 1 95.94 107 TYR A N 1
ATOM 786 C CA . TYR A 1 107 ? -5.316 -3.514 1.444 1 95.94 107 TYR A CA 1
ATOM 787 C C . TYR A 1 107 ? -4.652 -4.887 1.416 1 95.94 107 TYR A C 1
ATOM 789 O O . TYR A 1 107 ? -4.34 -5.453 2.465 1 95.94 107 TYR A O 1
ATOM 797 N N . SER A 1 108 ? -4.418 -5.406 0.293 1 97.44 108 SER A N 1
ATOM 798 C CA . SER A 1 108 ? -4.137 -6.824 0.088 1 97.44 108 SER A CA 1
ATOM 799 C C . SER A 1 108 ? -2.67 -7.141 0.363 1 97.44 108 SER A C 1
ATOM 801 O O . SER A 1 108 ? -1.781 -6.648 -0.333 1 97.44 108 SER A O 1
ATOM 803 N N . GLY A 1 109 ? -2.473 -8.047 1.299 1 98.06 109 GLY A N 1
ATOM 804 C CA . GLY A 1 109 ? -1.135 -8.594 1.469 1 98.06 109 GLY A CA 1
ATOM 805 C C . GLY A 1 109 ? -0.677 -9.43 0.289 1 98.06 109 GLY A C 1
ATOM 806 O O . GLY A 1 109 ? 0.515 -9.477 -0.021 1 98.06 109 GLY A O 1
ATOM 807 N N . THR A 1 110 ? -1.607 -10.141 -0.385 1 98.62 110 THR A N 1
ATOM 808 C CA . THR A 1 110 ? -1.317 -10.906 -1.593 1 98.62 110 THR A CA 1
ATOM 809 C C . THR A 1 110 ? -0.722 -10.008 -2.672 1 98.62 110 THR A C 1
ATOM 811 O O . THR A 1 110 ? 0.346 -10.305 -3.213 1 98.62 110 THR A O 1
ATOM 814 N N . VAL A 1 111 ? -1.377 -8.898 -2.908 1 98.81 111 VAL A N 1
ATOM 815 C CA . VAL A 1 111 ? -0.864 -7.941 -3.883 1 98.81 111 VAL A CA 1
ATOM 816 C C . VAL A 1 111 ? 0.435 -7.328 -3.369 1 98.81 111 VAL A C 1
ATOM 818 O O . VAL A 1 111 ? 1.354 -7.059 -4.148 1 98.81 111 VAL A O 1
ATOM 821 N N . GLY A 1 112 ? 0.491 -7.137 -2.055 1 98.62 112 GLY A N 1
ATOM 822 C CA . GLY A 1 112 ? 1.701 -6.609 -1.442 1 98.62 112 GLY A CA 1
ATOM 823 C C . GLY A 1 112 ? 2.926 -7.461 -1.717 1 98.62 112 GLY A C 1
ATOM 824 O O . GLY A 1 112 ? 4.023 -6.934 -1.905 1 98.62 112 GLY A O 1
ATOM 825 N N . GLY A 1 113 ? 2.773 -8.773 -1.674 1 98.56 113 GLY A N 1
ATOM 826 C CA . GLY A 1 113 ? 3.877 -9.664 -2 1 98.56 113 GLY A CA 1
ATOM 827 C C . GLY A 1 113 ? 4.375 -9.5 -3.422 1 98.56 113 GLY A C 1
ATOM 828 O O . GLY A 1 113 ? 5.582 -9.398 -3.654 1 98.56 113 GLY A O 1
ATOM 829 N N . ALA A 1 114 ? 3.455 -9.461 -4.379 1 98.81 114 ALA A N 1
ATOM 830 C CA . ALA A 1 114 ? 3.816 -9.258 -5.781 1 98.81 114 ALA A CA 1
ATOM 831 C C . ALA A 1 114 ? 4.426 -7.879 -6 1 98.81 114 ALA A C 1
ATOM 833 O O . ALA A 1 114 ? 5.383 -7.73 -6.766 1 98.81 114 ALA A O 1
ATOM 834 N N . LEU A 1 115 ? 3.861 -6.91 -5.348 1 98.44 115 LEU A N 1
ATOM 835 C CA . LEU A 1 115 ? 4.359 -5.539 -5.422 1 98.44 115 LEU A CA 1
ATOM 836 C C . LEU A 1 115 ? 5.812 -5.461 -4.965 1 98.44 115 LEU A C 1
ATOM 838 O O . LEU A 1 115 ? 6.648 -4.855 -5.633 1 98.44 115 LEU A O 1
ATOM 842 N N . GLU A 1 116 ? 6.113 -6.086 -3.85 1 97.25 116 GLU A N 1
ATOM 843 C CA . GLU A 1 116 ? 7.484 -6.066 -3.348 1 97.25 116 GLU A CA 1
ATOM 844 C C . GLU A 1 116 ? 8.438 -6.742 -4.328 1 97.25 116 GLU A C 1
ATOM 846 O O . GLU A 1 116 ? 9.539 -6.238 -4.578 1 97.25 116 GLU A O 1
ATOM 851 N N . ALA A 1 117 ? 8.016 -7.859 -4.859 1 97.31 117 ALA A N 1
ATOM 852 C CA . ALA A 1 117 ? 8.836 -8.539 -5.859 1 97.31 117 ALA A CA 1
ATOM 853 C C . ALA A 1 117 ? 9.125 -7.629 -7.043 1 97.31 117 ALA A C 1
ATOM 855 O O . ALA A 1 117 ? 10.266 -7.559 -7.52 1 97.31 117 ALA A O 1
ATOM 856 N N . ALA A 1 118 ? 8.141 -6.945 -7.469 1 97.12 118 ALA A N 1
ATOM 857 C CA . ALA A 1 118 ? 8.305 -6.02 -8.586 1 97.12 118 ALA A CA 1
ATOM 858 C C . ALA A 1 118 ? 9.297 -4.91 -8.234 1 97.12 118 ALA A C 1
ATOM 860 O O . ALA A 1 118 ? 10.141 -4.539 -9.055 1 97.12 118 ALA A O 1
ATOM 861 N N . LEU A 1 119 ? 9.172 -4.379 -7.051 1 95.25 119 LEU A N 1
ATOM 862 C CA . LEU A 1 119 ? 10.094 -3.338 -6.602 1 95.25 119 LEU A CA 1
ATOM 863 C C . LEU A 1 119 ? 11.523 -3.852 -6.578 1 95.25 119 LEU A C 1
ATOM 865 O O . LEU A 1 119 ? 12.469 -3.078 -6.762 1 95.25 119 LEU A O 1
ATOM 869 N N . GLN A 1 120 ? 11.641 -5.145 -6.375 1 93.44 120 GLN A N 1
ATOM 870 C CA . GLN A 1 120 ? 12.953 -5.77 -6.352 1 93.44 120 GLN A CA 1
ATOM 871 C C . GLN A 1 120 ? 13.414 -6.145 -7.758 1 93.44 120 GLN A C 1
ATOM 873 O O . GLN A 1 120 ? 14.438 -6.816 -7.922 1 93.44 120 GLN A O 1
ATOM 878 N N . GLY A 1 121 ? 12.641 -5.82 -8.75 1 93.75 121 GLY A N 1
ATOM 879 C CA . GLY A 1 121 ? 13.031 -6.008 -10.141 1 93.75 121 GLY A CA 1
ATOM 880 C C . GLY A 1 121 ? 12.648 -7.367 -10.688 1 93.75 121 GLY A C 1
ATOM 881 O O . GLY A 1 121 ? 13.211 -7.82 -11.688 1 93.75 121 GLY A O 1
ATOM 882 N N . LEU A 1 122 ? 11.719 -8.062 -10.047 1 96 122 LEU A N 1
ATOM 883 C CA . LEU A 1 122 ? 11.375 -9.414 -10.453 1 96 122 LEU A CA 1
ATOM 884 C C . LEU A 1 122 ? 9.992 -9.461 -11.094 1 96 122 LEU A C 1
ATOM 886 O O . LEU A 1 122 ? 9.086 -8.734 -10.68 1 96 122 LEU A O 1
ATOM 890 N N . PRO A 1 123 ? 9.789 -10.344 -12.148 1 98 123 PRO A N 1
ATOM 891 C CA . PRO A 1 123 ? 8.422 -10.617 -12.586 1 98 123 PRO A CA 1
ATOM 892 C C . PRO A 1 123 ? 7.539 -11.164 -11.461 1 98 123 PRO A C 1
ATOM 894 O O . PRO A 1 123 ? 7.957 -12.055 -10.727 1 98 123 PRO A O 1
ATOM 897 N N . ALA A 1 124 ? 6.344 -10.625 -11.336 1 98.75 124 ALA A N 1
ATOM 898 C CA . ALA A 1 124 ? 5.5 -11.039 -10.211 1 98.75 124 ALA A CA 1
ATOM 899 C C . ALA A 1 124 ? 4.027 -11.031 -10.602 1 98.75 124 ALA A C 1
ATOM 901 O O . ALA A 1 124 ? 3.592 -10.203 -11.406 1 98.75 124 ALA A O 1
ATOM 902 N N . ILE A 1 125 ? 3.285 -11.945 -10.078 1 98.94 125 ILE A N 1
ATOM 903 C CA . ILE A 1 125 ? 1.849 -12.07 -10.297 1 98.94 125 ILE A CA 1
ATOM 904 C C . ILE A 1 125 ? 1.152 -12.398 -8.977 1 98.94 125 ILE A C 1
ATOM 906 O O . ILE A 1 125 ? 1.557 -13.328 -8.273 1 98.94 125 ILE A O 1
ATOM 910 N N . ALA A 1 126 ? 0.172 -11.625 -8.609 1 98.94 126 ALA A N 1
ATOM 911 C CA . ALA A 1 126 ? -0.734 -11.953 -7.516 1 98.94 126 ALA A CA 1
ATOM 912 C C . ALA A 1 126 ? -1.953 -12.719 -8.023 1 98.94 126 ALA A C 1
ATOM 914 O O . ALA A 1 126 ? -2.5 -12.391 -9.078 1 98.94 126 ALA A O 1
ATOM 915 N N . LEU A 1 127 ? -2.385 -13.75 -7.32 1 98.94 127 LEU A N 1
ATOM 916 C CA . LEU A 1 127 ? -3.545 -14.555 -7.688 1 98.94 127 LEU A CA 1
ATOM 917 C C . LEU A 1 127 ? -4.539 -14.633 -6.535 1 98.94 127 LEU A C 1
ATOM 919 O O . LEU A 1 127 ? -4.152 -14.875 -5.391 1 98.94 127 LEU A O 1
ATOM 923 N N . SER A 1 128 ? -5.816 -14.445 -6.855 1 98.94 128 SER A N 1
ATOM 924 C CA . SER A 1 128 ? -6.887 -14.531 -5.863 1 98.94 128 SER A CA 1
ATOM 925 C C . SER A 1 128 ? -8.102 -15.25 -6.426 1 98.94 128 SER A C 1
ATOM 927 O O . SER A 1 128 ? -8.414 -15.133 -7.613 1 98.94 128 SER A O 1
ATOM 929 N N . GLN A 1 129 ? -8.75 -16 -5.586 1 98.81 129 GLN A N 1
ATOM 930 C CA . GLN A 1 129 ? -10.031 -16.609 -5.918 1 98.81 129 GLN A CA 1
ATOM 931 C C . GLN A 1 129 ? -11.188 -15.844 -5.277 1 98.81 129 GLN A C 1
ATOM 933 O O . GLN A 1 129 ? -11.352 -15.867 -4.059 1 98.81 129 GLN A O 1
ATOM 938 N N . PHE A 1 130 ? -11.938 -15.102 -6.203 1 98.25 130 PHE A N 1
ATOM 939 C CA . PHE A 1 130 ? -13.18 -14.477 -5.754 1 98.25 130 PHE A CA 1
ATOM 940 C C . PHE A 1 130 ? -14.156 -15.523 -5.23 1 98.25 130 PHE A C 1
ATOM 942 O O . PHE A 1 130 ? -14.281 -16.609 -5.805 1 98.25 130 PHE A O 1
ATOM 949 N N . LEU A 1 131 ? -14.766 -15.242 -4.074 1 97.31 131 LEU A N 1
ATOM 950 C CA . LEU A 1 131 ? -15.773 -16.125 -3.514 1 97.31 131 LEU A CA 1
ATOM 951 C C . LEU A 1 131 ? -17.172 -15.516 -3.617 1 97.31 131 LEU A C 1
ATOM 953 O O . LEU A 1 131 ? -17.312 -14.289 -3.602 1 97.31 131 LEU A O 1
ATOM 957 N N . GLY A 1 132 ? -18.094 -16.344 -3.75 1 95.25 132 GLY A N 1
ATOM 958 C CA . GLY A 1 132 ? -19.5 -15.945 -3.871 1 95.25 132 GLY A CA 1
ATOM 959 C C . GLY A 1 132 ? -20.469 -17.109 -3.723 1 95.25 132 GLY A C 1
ATOM 960 O O . GLY A 1 132 ? -20.062 -18.203 -3.307 1 95.25 132 GLY A O 1
ATOM 961 N N . PRO A 1 133 ? -21.703 -16.797 -4.043 1 94.62 133 PRO A N 1
ATOM 962 C CA . PRO A 1 133 ? -22.734 -17.812 -3.836 1 94.62 133 PRO A CA 1
ATOM 963 C C . PRO A 1 133 ? -22.453 -19.109 -4.617 1 94.62 133 PRO A C 1
ATOM 965 O O . PRO A 1 133 ? -22.719 -20.203 -4.113 1 94.62 133 PRO A O 1
ATOM 968 N N . GLU A 1 134 ? -21.906 -19.047 -5.734 1 95.75 134 GLU A N 1
ATOM 969 C CA . GLU A 1 134 ? -21.719 -20.219 -6.578 1 95.75 134 GLU A CA 1
ATOM 970 C C . GLU A 1 134 ? -20.5 -21.031 -6.129 1 95.75 134 GLU A C 1
ATOM 972 O O . GLU A 1 134 ? -20.312 -22.172 -6.551 1 95.75 134 GLU A O 1
ATOM 977 N N . THR A 1 135 ? -19.656 -20.422 -5.266 1 95.75 135 THR A N 1
ATOM 978 C CA . THR A 1 135 ? -18.484 -21.156 -4.789 1 95.75 135 THR A CA 1
ATOM 979 C C . THR A 1 135 ? -18.734 -21.703 -3.387 1 95.75 135 THR A C 1
ATOM 981 O O . THR A 1 135 ? -17.969 -22.547 -2.906 1 95.75 135 THR A O 1
ATOM 984 N N . GLU A 1 136 ? -19.641 -21.312 -2.51 1 91.81 136 GLU A N 1
ATOM 985 C CA . GLU A 1 136 ? -19.906 -21.719 -1.133 1 91.81 136 GLU A CA 1
ATOM 986 C C . GLU A 1 136 ? -20.188 -23.219 -1.039 1 91.81 136 GLU A C 1
ATOM 988 O O . GLU A 1 136 ? -19.797 -23.859 -0.068 1 91.81 136 GLU A O 1
ATOM 993 N N . GLY A 1 137 ? -20.672 -23.875 -2.064 1 90.25 137 GLY A N 1
ATOM 994 C CA . GLY A 1 137 ? -21.062 -25.281 -1.994 1 90.25 137 GLY A CA 1
ATOM 995 C C . GLY A 1 137 ? -20.078 -26.203 -2.701 1 90.25 137 GLY A C 1
ATOM 996 O O . GLY A 1 137 ? -20.234 -27.422 -2.67 1 90.25 137 GLY A O 1
ATOM 997 N N . LEU A 1 138 ? -19.047 -25.594 -3.1 1 95.88 138 LEU A N 1
ATOM 998 C CA . LEU A 1 138 ? -18.062 -26.406 -3.812 1 95.88 138 LEU A CA 1
ATOM 999 C C . LEU A 1 138 ? -17.172 -27.156 -2.834 1 95.88 138 LEU A C 1
ATOM 1001 O O . LEU A 1 138 ? -16.859 -26.656 -1.754 1 95.88 138 LEU A O 1
ATOM 1005 N N . ALA A 1 139 ? -16.812 -28.312 -3.166 1 96.38 139 ALA A N 1
ATOM 1006 C CA . ALA A 1 139 ? -15.867 -29.078 -2.363 1 96.38 139 ALA A CA 1
ATOM 1007 C C . ALA A 1 139 ? -14.539 -28.328 -2.232 1 96.38 139 ALA A C 1
ATOM 1009 O O . ALA A 1 139 ? -13.891 -28.391 -1.184 1 96.38 139 ALA A O 1
ATOM 1010 N N . ASP A 1 140 ? -14.125 -27.656 -3.295 1 97.56 140 ASP A N 1
ATOM 1011 C CA . ASP A 1 140 ? -12.922 -26.828 -3.352 1 97.56 140 ASP A CA 1
ATOM 1012 C C . ASP A 1 140 ? -13.258 -25.406 -3.803 1 97.56 140 ASP A C 1
ATOM 1014 O O . ASP A 1 140 ? -13.438 -25.156 -4.996 1 97.56 140 ASP A O 1
ATOM 1018 N N . PRO A 1 141 ? -13.195 -24.5 -2.891 1 97.06 141 PRO A N 1
ATOM 1019 C CA . PRO A 1 141 ? -13.523 -23.125 -3.27 1 97.06 141 PRO A CA 1
ATOM 1020 C C . PRO A 1 141 ? -12.508 -22.516 -4.23 1 97.06 141 PRO A C 1
ATOM 1022 O O . PRO A 1 141 ? -12.766 -21.469 -4.828 1 97.06 141 PRO A O 1
ATOM 1025 N N . PHE A 1 142 ? -11.398 -23.172 -4.41 1 98.38 142 PHE A N 1
ATOM 1026 C CA . PHE A 1 142 ? -10.344 -22.688 -5.289 1 98.38 142 PHE A CA 1
ATOM 1027 C C . PHE A 1 142 ? -10.359 -23.422 -6.621 1 98.38 142 PHE A C 1
ATOM 1029 O O . PHE A 1 142 ? -9.398 -23.359 -7.387 1 98.38 142 PHE A O 1
ATOM 1036 N N . GLU A 1 143 ? -11.422 -24.125 -6.883 1 98.38 143 GLU A N 1
ATOM 1037 C CA . GLU A 1 143 ? -11.477 -25.016 -8.047 1 98.38 143 GLU A CA 1
ATOM 1038 C C . GLU A 1 143 ? -11.125 -24.266 -9.328 1 98.38 143 GLU A C 1
ATOM 1040 O O . GLU A 1 143 ? -10.398 -24.781 -10.18 1 98.38 143 GLU A O 1
ATOM 1045 N N . CYS A 1 144 ? -11.617 -23.094 -9.477 1 98.62 144 CYS A N 1
ATOM 1046 C CA . CYS A 1 144 ? -11.367 -22.312 -10.688 1 98.62 144 CYS A CA 1
ATOM 1047 C C . CYS A 1 144 ? -9.883 -21.953 -10.805 1 98.62 144 CYS A C 1
ATOM 1049 O O . CYS A 1 144 ? -9.273 -22.172 -11.859 1 98.62 144 CYS A O 1
ATOM 1051 N N . ALA A 1 145 ? -9.281 -21.469 -9.781 1 98.81 145 ALA A N 1
ATOM 1052 C CA . ALA A 1 145 ? -7.859 -21.156 -9.781 1 98.81 145 ALA A CA 1
ATOM 1053 C C . ALA A 1 145 ? -7.016 -22.406 -10 1 98.81 145 ALA A C 1
ATOM 1055 O O . ALA A 1 145 ? -6.039 -22.375 -10.75 1 98.81 145 ALA A O 1
ATOM 1056 N N . ARG A 1 146 ? -7.367 -23.469 -9.32 1 98.69 146 ARG A N 1
ATOM 1057 C CA . ARG A 1 146 ? -6.625 -24.719 -9.422 1 98.69 146 ARG A CA 1
ATOM 1058 C C . ARG A 1 146 ? -6.613 -25.234 -10.859 1 98.69 146 ARG A C 1
ATOM 1060 O O . ARG A 1 146 ? -5.578 -25.672 -11.359 1 98.69 146 ARG A O 1
ATOM 1067 N N . THR A 1 147 ? -7.734 -25.156 -11.469 1 98.75 147 THR A N 1
ATOM 1068 C CA . THR A 1 147 ? -7.918 -25.734 -12.797 1 98.75 147 THR A CA 1
ATOM 1069 C C . THR A 1 147 ? -7.293 -24.844 -13.867 1 98.75 147 THR A C 1
ATOM 1071 O O . THR A 1 147 ? -6.664 -25.328 -14.805 1 98.75 147 THR A O 1
ATOM 1074 N N . HIS A 1 148 ? -7.414 -23.516 -13.711 1 98.81 148 HIS A N 1
ATOM 1075 C CA . HIS A 1 148 ? -7.113 -22.625 -14.828 1 98.81 148 HIS A CA 1
ATOM 1076 C C . HIS A 1 148 ? -5.898 -21.75 -14.531 1 98.81 148 HIS A C 1
ATOM 1078 O O . HIS A 1 148 ? -5.398 -21.047 -15.414 1 98.81 148 HIS A O 1
ATOM 1084 N N . GLY A 1 149 ? -5.41 -21.75 -13.312 1 98.88 149 GLY A N 1
ATOM 1085 C CA . GLY A 1 149 ? -4.371 -20.844 -12.867 1 98.88 149 GLY A CA 1
ATOM 1086 C C . GLY A 1 149 ? -3.086 -20.969 -13.672 1 98.88 149 GLY A C 1
ATOM 1087 O O . GLY A 1 149 ? -2.52 -19.953 -14.102 1 98.88 149 GLY A O 1
ATOM 1088 N N . ALA A 1 150 ? -2.615 -22.188 -13.852 1 98.81 150 ALA A N 1
ATOM 1089 C CA . ALA A 1 150 ? -1.367 -22.406 -14.586 1 98.81 150 ALA A CA 1
ATOM 1090 C C . ALA A 1 150 ? -1.458 -21.859 -16 1 98.81 150 ALA A C 1
ATOM 1092 O O . ALA A 1 150 ? -0.504 -21.266 -16.516 1 98.81 150 ALA A O 1
ATOM 1093 N N . ARG A 1 151 ? -2.598 -22.078 -16.625 1 98.62 151 ARG A N 1
ATOM 1094 C CA . ARG A 1 151 ? -2.795 -21.594 -18 1 98.62 151 ARG A CA 1
ATOM 1095 C C . ARG A 1 151 ? -2.725 -20.078 -18.047 1 98.62 151 ARG A C 1
ATOM 1097 O O . ARG A 1 151 ? -2.125 -19.5 -18.969 1 98.62 151 ARG A O 1
ATOM 1104 N N . ILE A 1 152 ? -3.346 -19.391 -17.109 1 98.81 152 ILE A N 1
ATOM 1105 C CA . ILE A 1 152 ? -3.377 -17.922 -17.078 1 98.81 152 ILE A CA 1
ATOM 1106 C C . ILE A 1 152 ? -1.969 -17.391 -16.859 1 98.81 152 ILE A C 1
ATOM 1108 O O . ILE A 1 152 ? -1.544 -16.438 -17.531 1 98.81 152 ILE A O 1
ATOM 1112 N N . VAL A 1 153 ? -1.231 -18 -15.906 1 98.88 153 VAL A N 1
ATOM 1113 C CA . VAL A 1 153 ? 0.126 -17.547 -15.625 1 98.88 153 VAL A CA 1
ATOM 1114 C C . VAL A 1 153 ? 1.018 -17.781 -16.844 1 98.88 153 VAL A C 1
ATOM 1116 O O . VAL A 1 153 ? 1.839 -16.938 -17.188 1 98.88 153 VAL A O 1
ATOM 1119 N N . ARG A 1 154 ? 0.904 -18.922 -17.5 1 98.62 154 ARG A N 1
ATOM 1120 C CA . ARG A 1 154 ? 1.669 -19.219 -18.719 1 98.62 154 ARG A CA 1
ATOM 1121 C C . ARG A 1 154 ? 1.384 -18.188 -19.812 1 98.62 154 ARG A C 1
ATOM 1123 O O . ARG A 1 154 ? 2.301 -17.734 -20.5 1 98.62 154 ARG A O 1
ATOM 1130 N N . LEU A 1 155 ? 0.113 -17.891 -19.969 1 98.69 155 LEU A N 1
ATOM 1131 C CA . LEU A 1 155 ? -0.284 -16.875 -20.922 1 98.69 155 LEU A CA 1
ATOM 1132 C C . LEU A 1 155 ? 0.45 -15.562 -20.672 1 98.69 155 LEU A C 1
ATOM 1134 O O . LEU A 1 155 ? 0.975 -14.953 -21.609 1 98.69 155 LEU A O 1
ATOM 1138 N N . LEU A 1 156 ? 0.508 -15.133 -19.422 1 98.75 156 LEU A N 1
ATOM 1139 C CA . LEU A 1 156 ? 1.183 -13.891 -19.062 1 98.75 156 LEU A CA 1
ATOM 1140 C C . LEU A 1 156 ? 2.686 -14 -19.297 1 98.75 156 LEU A C 1
ATOM 1142 O O . LEU A 1 156 ? 3.309 -13.055 -19.781 1 98.75 156 LEU A O 1
ATOM 1146 N N . LEU A 1 157 ? 3.266 -15.133 -18.953 1 98.19 157 LEU A N 1
ATOM 1147 C CA . LEU A 1 157 ? 4.699 -15.32 -19.125 1 98.19 157 LEU A CA 1
ATOM 1148 C C . LEU A 1 157 ? 5.082 -15.258 -20.594 1 98.19 157 LEU A C 1
ATOM 1150 O O . LEU A 1 157 ? 6.129 -14.703 -20.953 1 98.19 157 LEU A O 1
ATOM 1154 N N . GLU A 1 158 ? 4.246 -15.766 -21.422 1 97.94 158 GLU A N 1
ATOM 1155 C CA . GLU A 1 158 ? 4.562 -15.891 -22.844 1 97.94 158 GLU A CA 1
ATOM 1156 C C . GLU A 1 158 ? 4.219 -14.617 -23.609 1 97.94 158 GLU A C 1
ATOM 1158 O O . GLU A 1 158 ? 4.938 -14.227 -24.531 1 97.94 158 GLU A O 1
ATOM 1163 N N . ARG A 1 159 ? 3.117 -13.984 -23.188 1 98.19 159 ARG A N 1
ATOM 1164 C CA . ARG A 1 159 ? 2.592 -12.945 -24.078 1 98.19 159 ARG A CA 1
ATOM 1165 C C . ARG A 1 159 ? 2.379 -11.641 -23.312 1 98.19 159 ARG A C 1
ATOM 1167 O O . ARG A 1 159 ? 2.045 -10.617 -23.922 1 98.19 159 ARG A O 1
ATOM 1174 N N . GLY A 1 160 ? 2.486 -11.711 -22 1 97.56 160 GLY A N 1
ATOM 1175 C CA . GLY A 1 160 ? 2.273 -10.5 -21.219 1 97.56 160 GLY A CA 1
ATOM 1176 C C . GLY A 1 160 ? 3.369 -9.469 -21.406 1 97.56 160 GLY A C 1
ATOM 1177 O O . GLY A 1 160 ? 4.359 -9.727 -22.094 1 97.56 160 GLY A O 1
ATOM 1178 N N . LEU A 1 161 ? 3.084 -8.297 -20.906 1 97.62 161 LEU A N 1
ATOM 1179 C CA . LEU A 1 161 ? 4.055 -7.203 -20.906 1 97.62 161 LEU A CA 1
ATOM 1180 C C . LEU A 1 161 ? 4.914 -7.23 -19.656 1 97.62 161 LEU A C 1
ATOM 1182 O O . LEU A 1 161 ? 4.395 -7.137 -18.531 1 97.62 161 LEU A O 1
ATOM 1186 N N . TRP A 1 162 ? 6.199 -7.469 -19.859 1 95.75 162 TRP A N 1
ATOM 1187 C CA . TRP A 1 162 ? 7.164 -7.426 -18.766 1 95.75 162 TRP A CA 1
ATOM 1188 C C . TRP A 1 162 ? 8.242 -6.383 -19.031 1 95.75 162 TRP A C 1
ATOM 1190 O O . TRP A 1 162 ? 8.953 -6.461 -20.031 1 95.75 162 TRP A O 1
ATOM 1200 N N . ASP A 1 163 ? 8.133 -5.223 -18.469 1 87.44 163 ASP A N 1
ATOM 1201 C CA . ASP A 1 163 ? 9.102 -4.164 -18.75 1 87.44 163 ASP A CA 1
ATOM 1202 C C . ASP A 1 163 ? 10.188 -4.113 -17.672 1 87.44 163 ASP A C 1
ATOM 1204 O O . ASP A 1 163 ? 10.156 -4.883 -16.703 1 87.44 163 ASP A O 1
ATOM 1208 N N . GLY A 1 164 ? 11.242 -3.375 -17.969 1 82.94 164 GLY A N 1
ATOM 1209 C CA . GLY A 1 164 ? 12.32 -3.162 -17.031 1 82.94 164 GLY A CA 1
ATOM 1210 C C . GLY A 1 164 ? 12.383 -1.743 -16.5 1 82.94 164 GLY A C 1
ATOM 1211 O O . GLY A 1 164 ? 13.461 -1.219 -16.219 1 82.94 164 GLY A O 1
ATOM 1212 N N . GLU A 1 165 ? 11.211 -1.149 -16.406 1 88.19 165 GLU A N 1
ATOM 1213 C CA . GLU A 1 165 ? 11.125 0.215 -15.891 1 88.19 165 GLU A CA 1
ATOM 1214 C C . GLU A 1 165 ? 11.336 0.248 -14.375 1 88.19 165 GLU A C 1
ATOM 1216 O O . GLU A 1 165 ? 11.352 -0.797 -13.727 1 88.19 165 GLU A O 1
ATOM 1221 N N . ASP A 1 166 ? 11.648 1.417 -13.789 1 89.56 166 ASP A N 1
ATOM 1222 C CA . ASP A 1 166 ? 11.812 1.604 -12.352 1 89.56 166 ASP A CA 1
ATOM 1223 C C . ASP A 1 166 ? 10.641 1.003 -11.578 1 89.56 166 ASP A C 1
ATOM 1225 O O . ASP A 1 166 ? 10.836 0.187 -10.672 1 89.56 166 ASP A O 1
ATOM 1229 N N . TYR A 1 167 ? 9.453 1.362 -11.836 1 94.88 167 TYR A N 1
ATOM 1230 C CA . TYR A 1 167 ? 8.25 0.706 -11.336 1 94.88 167 TYR A CA 1
ATOM 1231 C C . TYR A 1 167 ? 7.715 -0.298 -12.344 1 94.88 167 TYR A C 1
ATOM 1233 O O . TYR A 1 167 ? 6.793 0.01 -13.109 1 94.88 167 TYR A O 1
ATOM 1241 N N . ARG A 1 168 ? 8.281 -1.45 -12.258 1 95.56 168 ARG A N 1
ATOM 1242 C CA . ARG A 1 168 ? 8.008 -2.475 -13.266 1 95.56 168 ARG A CA 1
ATOM 1243 C C . ARG A 1 168 ? 6.566 -2.971 -13.156 1 95.56 168 ARG A C 1
ATOM 1245 O O . ARG A 1 168 ? 5.977 -2.945 -12.07 1 95.56 168 ARG A O 1
ATOM 1252 N N . LEU A 1 169 ? 6.086 -3.436 -14.305 1 97.88 169 LEU A N 1
ATOM 1253 C CA . LEU A 1 169 ? 4.746 -4.012 -14.336 1 97.88 169 LEU A CA 1
ATOM 1254 C C . LEU A 1 169 ? 4.695 -5.316 -13.555 1 97.88 169 LEU A C 1
ATOM 1256 O O . LEU A 1 169 ? 5.629 -6.121 -13.617 1 97.88 169 LEU A O 1
ATOM 1260 N N . PHE A 1 170 ? 3.701 -5.512 -12.82 1 98.5 170 PHE A N 1
ATOM 1261 C CA . PHE A 1 170 ? 3.297 -6.797 -12.258 1 98.5 170 PHE A CA 1
ATOM 1262 C C . PHE A 1 170 ? 1.793 -6.996 -12.398 1 98.5 170 PHE A C 1
ATOM 1264 O O . PHE A 1 170 ? 1.082 -6.102 -12.859 1 98.5 170 PHE A O 1
ATOM 1271 N N . TYR A 1 171 ? 1.316 -8.195 -12.133 1 98.94 171 TYR A N 1
ATOM 1272 C CA . TYR A 1 171 ? -0.061 -8.484 -12.516 1 98.94 171 TYR A CA 1
ATOM 1273 C C . TYR A 1 171 ? -0.881 -8.938 -11.312 1 98.94 171 TYR A C 1
ATOM 1275 O O . TYR A 1 171 ? -0.366 -9.617 -10.422 1 98.94 171 TYR A O 1
ATOM 1283 N N . ASN A 1 172 ? -2.088 -8.469 -11.305 1 98.94 172 ASN A N 1
ATOM 1284 C CA . ASN A 1 172 ? -3.111 -8.922 -10.375 1 98.94 172 ASN A CA 1
ATOM 1285 C C . ASN A 1 172 ? -4.191 -9.742 -11.078 1 98.94 172 ASN A C 1
ATOM 1287 O O . ASN A 1 172 ? -4.906 -9.219 -11.938 1 98.94 172 ASN A O 1
ATOM 1291 N N . VAL A 1 173 ? -4.27 -10.977 -10.688 1 98.94 173 VAL A N 1
ATOM 1292 C CA . VAL A 1 173 ? -5.203 -11.906 -11.32 1 98.94 173 VAL A CA 1
ATOM 1293 C C . VAL A 1 173 ? -6.258 -12.344 -10.305 1 98.94 173 VAL A C 1
ATOM 1295 O O . VAL A 1 173 ? -5.922 -12.852 -9.234 1 98.94 173 VAL A O 1
ATOM 1298 N N . ASN A 1 174 ? -7.508 -12.141 -10.617 1 98.94 174 ASN A N 1
ATOM 1299 C CA . ASN A 1 174 ? -8.617 -12.633 -9.805 1 98.94 174 ASN A CA 1
ATOM 1300 C C . ASN A 1 174 ? -9.5 -13.594 -10.586 1 98.94 174 ASN A C 1
ATOM 1302 O O . ASN A 1 174 ? -10.016 -13.25 -11.656 1 98.94 174 ASN A O 1
ATOM 1306 N N . PHE A 1 175 ? -9.617 -14.789 -10.07 1 98.94 175 PHE A N 1
ATOM 1307 C CA . PHE A 1 175 ? -10.547 -15.766 -10.633 1 98.94 175 PHE A CA 1
ATOM 1308 C C . PHE A 1 175 ? -11.977 -15.477 -10.172 1 98.94 175 PHE A C 1
ATOM 1310 O O . PHE A 1 175 ? -12.195 -15.117 -9.016 1 98.94 175 PHE A O 1
ATOM 1317 N N . PRO A 1 176 ? -12.961 -15.664 -11.023 1 98.69 176 PRO A N 1
ATOM 1318 C CA . PRO A 1 176 ? -14.344 -15.32 -10.695 1 98.69 176 PRO A CA 1
ATOM 1319 C C . PRO A 1 176 ? -14.977 -16.281 -9.695 1 98.69 176 PRO A C 1
ATOM 1321 O O . PRO A 1 176 ? -14.477 -17.391 -9.5 1 98.69 176 PRO A O 1
ATOM 1324 N N . PRO A 1 177 ? -16.016 -15.867 -9.062 1 98.06 177 PRO A N 1
ATOM 1325 C CA . PRO A 1 177 ? -16.703 -16.719 -8.078 1 98.06 177 PRO A CA 1
ATOM 1326 C C . PRO A 1 177 ? -17.672 -17.703 -8.727 1 98.06 177 PRO A C 1
ATOM 1328 O O . PRO A 1 177 ? -18.859 -17.75 -8.367 1 98.06 177 PRO A O 1
ATOM 1331 N N . VAL A 1 178 ? -17.125 -18.562 -9.633 1 98.25 178 VAL A N 1
ATOM 1332 C CA . VAL A 1 178 ? -17.906 -19.578 -10.336 1 98.25 178 VAL A CA 1
ATOM 1333 C C . VAL A 1 178 ? -17.141 -20.906 -10.336 1 98.25 178 VAL A C 1
ATOM 1335 O O . VAL A 1 178 ? -15.922 -20.922 -10.156 1 98.25 178 VAL A O 1
ATOM 1338 N N . PRO A 1 179 ? -17.891 -21.984 -10.508 1 98.12 179 PRO A N 1
ATOM 1339 C CA . PRO A 1 179 ? -17.203 -23.266 -10.719 1 98.12 179 PRO A CA 1
ATOM 1340 C C . PRO A 1 179 ? -16.281 -23.234 -11.938 1 98.12 179 PRO A C 1
ATOM 1342 O O . PRO A 1 179 ? -16.531 -22.5 -12.891 1 98.12 179 PRO A O 1
ATOM 1345 N N . ALA A 1 180 ? -15.25 -24.094 -11.883 1 98.5 180 ALA A N 1
ATOM 1346 C CA . ALA A 1 180 ? -14.266 -24.125 -12.961 1 98.5 180 ALA A CA 1
ATOM 1347 C C . ALA A 1 180 ? -14.938 -24.312 -14.312 1 98.5 180 ALA A C 1
ATOM 1349 O O . ALA A 1 180 ? -14.523 -23.703 -15.305 1 98.5 180 ALA A O 1
ATOM 1350 N N . ALA A 1 181 ? -16 -25.062 -14.344 1 98.06 181 ALA A N 1
ATOM 1351 C CA . ALA A 1 181 ? -16.688 -25.406 -15.594 1 98.06 181 ALA A CA 1
ATOM 1352 C C . ALA A 1 181 ? -17.422 -24.203 -16.156 1 98.06 181 ALA A C 1
ATOM 1354 O O . ALA A 1 181 ? -17.766 -24.156 -17.344 1 98.06 181 ALA A O 1
ATOM 1355 N N . ASN A 1 182 ? -17.672 -23.188 -15.359 1 98.12 182 ASN A N 1
ATOM 1356 C CA . ASN A 1 182 ? -18.484 -22.047 -15.766 1 98.12 182 ASN A CA 1
ATOM 1357 C C . ASN A 1 182 ? -17.609 -20.844 -16.109 1 98.12 182 ASN A C 1
ATOM 1359 O O . ASN A 1 182 ? -18.109 -19.766 -16.422 1 98.12 182 ASN A O 1
ATOM 1363 N N . LEU A 1 183 ? -16.266 -21.031 -16.047 1 98.62 183 LEU A N 1
ATOM 1364 C CA . LEU A 1 183 ? -15.391 -19.938 -16.438 1 98.62 183 LEU A CA 1
ATOM 1365 C C . LEU A 1 183 ? -15.633 -19.531 -17.875 1 98.62 183 LEU A C 1
ATOM 1367 O O . LEU A 1 183 ? -15.664 -20.375 -18.766 1 98.62 183 LEU A O 1
ATOM 1371 N N . ARG A 1 184 ? -15.742 -18.234 -18.125 1 98.62 184 ARG A N 1
ATOM 1372 C CA . ARG A 1 184 ? -16.109 -17.75 -19.453 1 98.62 184 ARG A CA 1
ATOM 1373 C C . ARG A 1 184 ? -14.891 -17.281 -20.219 1 98.62 184 ARG A C 1
ATOM 1375 O O . ARG A 1 184 ? -14.977 -17 -21.422 1 98.62 184 ARG A O 1
ATOM 1382 N N . GLY A 1 185 ? -13.781 -17.188 -19.594 1 98.56 185 GLY A N 1
ATOM 1383 C CA . GLY A 1 185 ? -12.555 -16.672 -20.188 1 98.56 185 GLY A CA 1
ATOM 1384 C C . GLY A 1 185 ? -11.828 -15.688 -19.281 1 98.56 185 GLY A C 1
ATOM 1385 O O . GLY A 1 185 ? -11.867 -15.812 -18.062 1 98.56 185 GLY A O 1
ATOM 1386 N N . HIS A 1 186 ? -11.016 -14.93 -19.844 1 98.81 186 HIS A N 1
ATOM 1387 C CA . HIS A 1 186 ? -10.32 -13.875 -19.109 1 98.81 186 HIS A CA 1
ATOM 1388 C C . HIS A 1 186 ? -10.438 -12.531 -19.812 1 98.81 186 HIS A C 1
ATOM 1390 O O . HIS A 1 186 ? -10.734 -12.484 -21.016 1 98.81 186 HIS A O 1
ATOM 1396 N N . ARG A 1 187 ? -10.297 -11.453 -19.078 1 98.69 187 ARG A N 1
ATOM 1397 C CA . ARG A 1 187 ? -10.289 -10.094 -19.609 1 98.69 187 ARG A CA 1
ATOM 1398 C C . ARG A 1 187 ? -9.234 -9.242 -18.891 1 98.69 187 ARG A C 1
ATOM 1400 O O . ARG A 1 187 ? -9.023 -9.383 -17.688 1 98.69 187 ARG A O 1
ATOM 1407 N N . VAL A 1 188 ? -8.594 -8.398 -19.703 1 98.81 188 VAL A N 1
ATOM 1408 C CA . VAL A 1 188 ? -7.766 -7.344 -19.141 1 98.81 188 VAL A CA 1
ATOM 1409 C C . VAL A 1 188 ? -8.656 -6.211 -18.625 1 98.81 188 VAL A C 1
ATOM 1411 O O . VAL A 1 188 ? -9.57 -5.77 -19.312 1 98.81 188 VAL A O 1
ATOM 1414 N N . ALA A 1 189 ? -8.453 -5.824 -17.391 1 98.56 189 ALA A N 1
ATOM 1415 C CA . ALA A 1 189 ? -9.344 -4.832 -16.797 1 98.56 189 ALA A CA 1
ATOM 1416 C C . ALA A 1 189 ? -8.57 -3.906 -15.852 1 98.56 189 ALA A C 1
ATOM 1418 O O . ALA A 1 189 ? -7.555 -4.301 -15.273 1 98.56 189 ALA A O 1
ATOM 1419 N N . ALA A 1 190 ? -9.039 -2.676 -15.734 1 98.38 190 ALA A N 1
ATOM 1420 C CA . ALA A 1 190 ? -8.5 -1.728 -14.758 1 98.38 190 ALA A CA 1
ATOM 1421 C C . ALA A 1 190 ? -9.039 -2.016 -13.359 1 98.38 190 ALA A C 1
ATOM 1423 O O . ALA A 1 190 ? -10.062 -2.691 -13.211 1 98.38 190 ALA A O 1
ATOM 1424 N N . GLN A 1 191 ? -8.289 -1.555 -12.375 1 98.12 191 GLN A N 1
ATOM 1425 C CA . GLN A 1 191 ? -8.773 -1.597 -11 1 98.12 191 GLN A CA 1
ATOM 1426 C C . GLN A 1 191 ? -10.102 -0.864 -10.859 1 98.12 191 GLN A C 1
ATOM 1428 O O . GLN A 1 191 ? -10.242 0.273 -11.312 1 98.12 191 GLN A O 1
ATOM 1433 N N . GLY A 1 192 ? -11.125 -1.481 -10.25 1 97.12 192 GLY A N 1
ATOM 1434 C CA . GLY A 1 192 ? -12.414 -0.858 -10 1 97.12 192 GLY A CA 1
ATOM 1435 C C . GLY A 1 192 ? -12.492 -0.158 -8.664 1 97.12 192 GLY A C 1
ATOM 1436 O O . GLY A 1 192 ? -11.508 -0.088 -7.93 1 97.12 192 GLY A O 1
ATOM 1437 N N . PHE A 1 193 ? -13.656 0.365 -8.422 1 96.12 193 PHE A N 1
ATOM 1438 C CA . PHE A 1 193 ? -13.961 1.01 -7.152 1 96.12 193 PHE A CA 1
ATOM 1439 C C . PHE A 1 193 ? -15.422 0.793 -6.777 1 96.12 193 PHE A C 1
ATOM 1441 O O . PHE A 1 193 ? -16.328 1.09 -7.562 1 96.12 193 PHE A O 1
ATOM 1448 N N . ARG A 1 194 ? -15.57 0.305 -5.605 1 94.56 194 ARG A N 1
ATOM 1449 C CA . ARG A 1 194 ? -16.938 0.125 -5.137 1 94.56 194 ARG A CA 1
ATOM 1450 C C . ARG A 1 194 ? -17.469 1.396 -4.473 1 94.56 194 ARG A C 1
ATOM 1452 O O . ARG A 1 194 ? -17 1.782 -3.402 1 94.56 194 ARG A O 1
ATOM 1459 N N . ARG A 1 195 ? -18.453 2.084 -5.066 1 87.88 195 ARG A N 1
ATOM 1460 C CA . ARG A 1 195 ? -18.969 3.375 -4.625 1 87.88 195 ARG A CA 1
ATOM 1461 C C . ARG A 1 195 ? -19.922 3.207 -3.441 1 87.88 195 ARG A C 1
ATOM 1463 O O . ARG A 1 195 ? -20.047 4.105 -2.607 1 87.88 195 ARG A O 1
ATOM 1470 N N . ASP A 1 196 ? -20.562 2.178 -3.291 1 76.19 196 ASP A N 1
ATOM 1471 C CA . ASP A 1 196 ? -21.609 2.043 -2.283 1 76.19 196 ASP A CA 1
ATOM 1472 C C . ASP A 1 196 ? -21.172 1.084 -1.173 1 76.19 196 ASP A C 1
ATOM 1474 O O . ASP A 1 196 ? -22.016 0.395 -0.584 1 76.19 196 ASP A O 1
ATOM 1478 N N . THR A 1 197 ? -19.844 1.094 -1.054 1 70.75 197 THR A N 1
ATOM 1479 C CA . THR A 1 197 ? -19.359 0.233 0.02 1 70.75 197 THR A CA 1
ATOM 1480 C C . THR A 1 197 ? -18.719 1.061 1.123 1 70.75 197 THR A C 1
ATOM 1482 O O . THR A 1 197 ? -17.953 1.991 0.842 1 70.75 197 THR A O 1
ATOM 1485 N N . SER A 1 198 ? -19.266 0.827 2.285 1 66.88 198 SER A N 1
ATOM 1486 C CA . SER A 1 198 ? -18.75 1.606 3.408 1 66.88 198 SER A CA 1
ATOM 1487 C C . SER A 1 198 ? -17.906 0.744 4.344 1 66.88 198 SER A C 1
ATOM 1489 O O . SER A 1 198 ? -18.203 -0.435 4.543 1 66.88 198 SER A O 1
ATOM 1491 N N . PHE A 1 199 ? -16.797 1.323 4.707 1 75.81 199 PHE A N 1
ATOM 1492 C CA . PHE A 1 199 ? -16.109 0.776 5.867 1 75.81 199 PHE A CA 1
ATOM 1493 C C . PHE A 1 199 ? -16.875 1.057 7.148 1 75.81 199 PHE A C 1
ATOM 1495 O O . PHE A 1 199 ? -17.781 1.9 7.16 1 75.81 199 PHE A O 1
ATOM 1502 N N . GLY A 1 200 ? -16.656 0.156 8.047 1 78.75 200 GLY A N 1
ATOM 1503 C CA . GLY A 1 200 ? -17.203 0.401 9.375 1 78.75 200 GLY A CA 1
ATOM 1504 C C . GLY A 1 200 ? -16.281 -0.051 10.492 1 78.75 200 GLY A C 1
ATOM 1505 O O . GLY A 1 200 ? -15.227 -0.633 10.234 1 78.75 200 GLY A O 1
ATOM 1506 N N . VAL A 1 201 ? -16.547 0.568 11.617 1 84.81 201 VAL A N 1
ATOM 1507 C CA . VAL A 1 201 ? -15.844 0.128 12.812 1 84.81 201 VAL A CA 1
ATOM 1508 C C . VAL A 1 201 ? -16.844 -0.344 13.859 1 84.81 201 VAL A C 1
ATOM 1510 O O . VAL A 1 201 ? -17.922 0.239 14 1 84.81 201 VAL A O 1
ATOM 1513 N N . GLU A 1 202 ? -16.547 -1.431 14.461 1 86.25 202 GLU A N 1
ATOM 1514 C CA . GLU A 1 202 ? -17.375 -1.953 15.547 1 86.25 202 GLU A CA 1
ATOM 1515 C C . GLU A 1 202 ? -16.625 -1.9 16.875 1 86.25 202 GLU A C 1
ATOM 1517 O O . GLU A 1 202 ? -15.617 -2.576 17.062 1 86.25 202 GLU A O 1
ATOM 1522 N N . PRO A 1 203 ? -17.172 -1.123 17.781 1 88.5 203 PRO A N 1
ATOM 1523 C CA . PRO A 1 203 ? -16.516 -1.031 19.078 1 88.5 203 PRO A CA 1
ATOM 1524 C C . PRO A 1 203 ? -16.859 -2.201 20 1 88.5 203 PRO A C 1
ATOM 1526 O O . PRO A 1 203 ? -17.969 -2.742 19.922 1 88.5 203 PRO A O 1
ATOM 1529 N N . HIS A 1 204 ? -15.875 -2.609 20.688 1 89.19 204 HIS A N 1
ATOM 1530 C CA . HIS A 1 204 ? -16.047 -3.621 21.734 1 89.19 204 HIS A CA 1
ATOM 1531 C C . HIS A 1 204 ? -15.312 -3.225 23.016 1 89.19 204 HIS A C 1
ATOM 1533 O O . HIS A 1 204 ? -14.203 -2.689 22.953 1 89.19 204 HIS A O 1
ATOM 1539 N N . MET A 1 205 ? -16.047 -3.451 24.078 1 89.56 205 MET A N 1
ATOM 1540 C CA . MET A 1 205 ? -15.406 -3.201 25.375 1 89.56 205 MET A CA 1
ATOM 1541 C C . MET A 1 205 ? -14.898 -4.5 25.984 1 89.56 205 MET A C 1
ATOM 1543 O O . MET A 1 205 ? -15.641 -5.48 26.078 1 89.56 205 MET A O 1
ATOM 1547 N N . SER A 1 206 ? -13.648 -4.465 26.406 1 87.69 206 SER A N 1
ATOM 1548 C CA . SER A 1 206 ? -13.102 -5.629 27.094 1 87.69 206 SER A CA 1
ATOM 1549 C C . SER A 1 206 ? -13.648 -5.734 28.516 1 87.69 206 SER A C 1
ATOM 1551 O O . SER A 1 206 ? -14.203 -4.773 29.047 1 87.69 206 SER A O 1
ATOM 1553 N N . PRO A 1 207 ? -13.406 -6.949 29.047 1 89.38 207 PRO A N 1
ATOM 1554 C CA . PRO A 1 207 ? -13.82 -7.098 30.453 1 89.38 207 PRO A CA 1
ATOM 1555 C C . PRO A 1 207 ? -13.109 -6.125 31.391 1 89.38 207 PRO A C 1
ATOM 1557 O O . PRO A 1 207 ? -13.656 -5.746 32.438 1 89.38 207 PRO A O 1
ATOM 1560 N N . SER A 1 208 ? -11.945 -5.746 31.078 1 90.06 208 SER A N 1
ATOM 1561 C CA . SER A 1 208 ? -11.164 -4.836 31.906 1 90.06 208 SER A CA 1
ATOM 1562 C C . SER A 1 208 ? -11.523 -3.381 31.625 1 90.06 208 SER A C 1
ATOM 1564 O O . SER A 1 208 ? -10.93 -2.465 32.188 1 90.06 208 SER A O 1
ATOM 1566 N N . GLY A 1 209 ? -12.414 -3.072 30.688 1 88.44 209 GLY A N 1
ATOM 1567 C CA . GLY A 1 209 ? -12.906 -1.725 30.438 1 88.44 209 GLY A CA 1
ATOM 1568 C C . GLY A 1 209 ? -12.156 -1.01 29.328 1 88.44 209 GLY A C 1
ATOM 1569 O O . GLY A 1 209 ? -12.32 0.198 29.141 1 88.44 209 GLY A O 1
ATOM 1570 N N . ARG A 1 210 ? -11.422 -1.735 28.656 1 89.19 210 ARG A N 1
ATOM 1571 C CA . ARG A 1 210 ? -10.688 -1.132 27.547 1 89.19 210 ARG A CA 1
ATOM 1572 C C . ARG A 1 210 ? -11.508 -1.185 26.266 1 89.19 210 ARG A C 1
ATOM 1574 O O . ARG A 1 210 ? -12.234 -2.15 26.031 1 89.19 210 ARG A O 1
ATOM 1581 N N . ARG A 1 211 ? -11.352 -0.149 25.484 1 92.38 211 ARG A N 1
ATOM 1582 C CA . ARG A 1 211 ? -12.125 -0.038 24.25 1 92.38 211 ARG A CA 1
ATOM 1583 C C . ARG A 1 211 ? -11.336 -0.561 23.047 1 92.38 211 ARG A C 1
ATOM 1585 O O . ARG A 1 211 ? -10.18 -0.181 22.859 1 92.38 211 ARG A O 1
ATOM 1592 N N . PHE A 1 212 ? -11.938 -1.515 22.328 1 92.06 212 PHE A N 1
ATOM 1593 C CA . PHE A 1 212 ? -11.352 -2.1 21.125 1 92.06 212 PHE A CA 1
ATOM 1594 C C . PHE A 1 212 ? -12.227 -1.828 19.906 1 92.06 212 PHE A C 1
ATOM 1596 O O . PHE A 1 212 ? -13.453 -1.739 20.016 1 92.06 212 PHE A O 1
ATOM 1603 N N . LEU A 1 213 ? -11.594 -1.652 18.75 1 91.88 213 LEU A N 1
ATOM 1604 C CA . LEU A 1 213 ? -12.312 -1.426 17.5 1 91.88 213 LEU A CA 1
ATOM 1605 C C . LEU A 1 213 ? -11.984 -2.514 16.484 1 91.88 213 LEU A C 1
ATOM 1607 O O . LEU A 1 213 ? -10.82 -2.852 16.281 1 91.88 213 LEU A O 1
ATOM 1611 N N . TRP A 1 214 ? -13.008 -2.994 15.867 1 88 214 T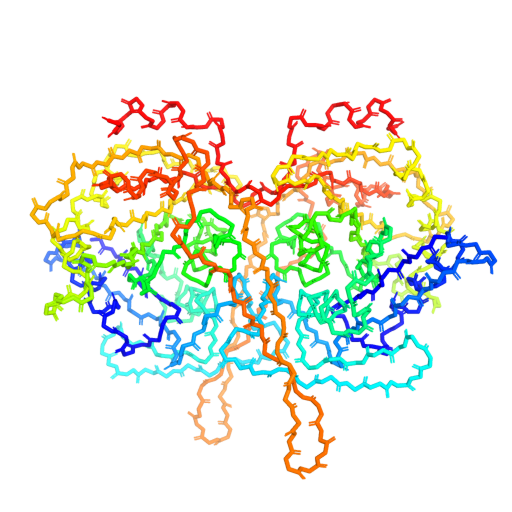RP A N 1
ATOM 1612 C CA . TRP A 1 214 ? -12.875 -3.891 14.727 1 88 214 TRP A CA 1
ATOM 1613 C C . TRP A 1 214 ? -13.148 -3.15 13.422 1 88 214 TRP A C 1
ATOM 1615 O O . TRP A 1 214 ? -14.125 -2.406 13.312 1 88 214 TRP A O 1
ATOM 1625 N N . ILE A 1 215 ? -12.242 -3.332 12.5 1 87 215 ILE A N 1
ATOM 1626 C CA . ILE A 1 215 ? -12.516 -2.779 11.18 1 87 215 ILE A CA 1
ATOM 1627 C C . ILE A 1 215 ? -13.312 -3.783 10.352 1 87 215 ILE A C 1
ATOM 1629 O O . ILE A 1 215 ? -12.977 -4.969 10.305 1 87 215 ILE A O 1
ATOM 1633 N N . ARG A 1 216 ? -14.438 -3.25 9.781 1 81.81 216 ARG A N 1
ATOM 1634 C CA . ARG A 1 216 ? -15.281 -4.078 8.922 1 81.81 216 ARG A CA 1
ATOM 1635 C C . ARG A 1 216 ? -15.258 -3.57 7.48 1 81.81 216 ARG A C 1
ATOM 1637 O O . ARG A 1 216 ? -15.297 -2.361 7.242 1 81.81 216 ARG A O 1
ATOM 1644 N N . GLY A 1 217 ? -15.055 -4.574 6.621 1 77.44 217 GLY A N 1
ATOM 1645 C CA . GLY A 1 217 ? -15.141 -4.227 5.211 1 77.44 217 GLY A CA 1
ATOM 1646 C C . GLY A 1 217 ? -16.562 -4.195 4.684 1 77.44 217 GLY A C 1
ATOM 1647 O O . GLY A 1 217 ? -17.5 -4.535 5.402 1 77.44 217 GLY A O 1
ATOM 1648 N N . GLY A 1 218 ? -16.672 -3.662 3.531 1 76.94 218 GLY A N 1
ATOM 1649 C CA . GLY A 1 218 ? -17.969 -3.604 2.893 1 76.94 218 GLY A CA 1
ATOM 1650 C C . GLY A 1 218 ? -18.297 -4.848 2.088 1 76.94 218 GLY A C 1
ATOM 1651 O O . GLY A 1 218 ? -17.5 -5.781 2.027 1 76.94 218 GLY A O 1
ATOM 1652 N N . ALA A 1 219 ? -19.516 -4.809 1.543 1 79.31 219 ALA A N 1
ATOM 1653 C CA . ALA A 1 219 ? -20.016 -5.91 0.718 1 79.31 219 ALA A CA 1
ATOM 1654 C C . ALA A 1 219 ? -19.125 -6.105 -0.515 1 79.31 219 ALA A C 1
ATOM 1656 O O . ALA A 1 219 ? -18.906 -5.164 -1.276 1 79.31 219 ALA A O 1
ATOM 1657 N N . GLN A 1 220 ? -18.75 -7.316 -0.749 1 82.94 220 GLN A N 1
ATOM 1658 C CA . GLN A 1 220 ? -17.812 -7.621 -1.817 1 82.94 220 GLN A CA 1
ATOM 1659 C C . GLN A 1 220 ? -18.531 -7.812 -3.148 1 82.94 220 GLN A C 1
ATOM 1661 O O . GLN A 1 220 ? -17.906 -7.754 -4.211 1 82.94 220 GLN A O 1
ATOM 1666 N N . GLN A 1 221 ? -19.75 -7.938 -3.121 1 84.94 221 GLN A N 1
ATOM 1667 C CA . GLN A 1 221 ? -20.484 -8.289 -4.328 1 84.94 221 GLN A CA 1
ATOM 1668 C C . GLN A 1 221 ? -21.062 -7.043 -5.008 1 84.94 221 GLN A C 1
ATOM 1670 O O . GLN A 1 221 ? -21.656 -7.137 -6.078 1 84.94 221 GLN A O 1
ATOM 1675 N N . SER A 1 222 ? -20.766 -5.906 -4.375 1 86.69 222 SER A N 1
ATOM 1676 C CA . SER A 1 222 ? -21.203 -4.668 -5.016 1 86.69 222 SER A CA 1
ATOM 1677 C C . SER A 1 222 ? -20.469 -4.426 -6.32 1 86.69 222 SER A C 1
ATOM 1679 O O . SER A 1 222 ? -19.234 -4.516 -6.367 1 86.69 222 SER A O 1
ATOM 1681 N N . PRO A 1 223 ? -21.234 -4.227 -7.312 1 84.62 223 PRO A N 1
ATOM 1682 C CA . PRO A 1 223 ? -20.562 -4.051 -8.609 1 84.62 223 PRO A CA 1
ATOM 1683 C C . PRO A 1 223 ? -19.766 -2.75 -8.688 1 84.62 223 PRO A C 1
ATOM 1685 O O . PRO A 1 223 ? -20.172 -1.743 -8.094 1 84.62 223 PRO A O 1
ATOM 1688 N N . THR A 1 224 ? -18.688 -2.84 -9.344 1 94.88 224 THR A N 1
ATOM 1689 C CA . THR A 1 224 ? -17.938 -1.658 -9.773 1 94.88 224 THR A CA 1
ATOM 1690 C C . THR A 1 224 ? -18.328 -1.262 -11.195 1 94.88 224 THR A C 1
ATOM 1692 O O . THR A 1 224 ? -19.281 -1.812 -11.758 1 94.88 224 THR A O 1
ATOM 1695 N N . LEU A 1 225 ? -17.781 -0.161 -11.75 1 93.75 225 LEU A N 1
ATOM 1696 C CA . LEU A 1 225 ? -18.109 0.276 -13.102 1 93.75 225 LEU A CA 1
ATOM 1697 C C . LEU A 1 225 ? -17.812 -0.828 -14.117 1 93.75 225 LEU A C 1
ATOM 1699 O O . LEU A 1 225 ? -16.891 -1.616 -13.938 1 93.75 225 LEU A O 1
ATOM 1703 N N . PRO A 1 226 ? -18.609 -0.865 -15.156 1 95.12 226 PRO A N 1
ATOM 1704 C CA . PRO A 1 226 ? -18.375 -1.884 -16.188 1 95.12 226 PRO A CA 1
ATOM 1705 C C . PRO A 1 226 ? -16.938 -1.855 -16.719 1 95.12 226 PRO A C 1
ATOM 1707 O O . PRO A 1 226 ? -16.375 -0.778 -16.906 1 95.12 226 PRO A O 1
ATOM 1710 N N . GLY A 1 227 ? -16.406 -3.043 -16.906 1 95.62 227 GLY A N 1
ATOM 1711 C CA . GLY A 1 227 ? -15.086 -3.152 -17.516 1 95.62 227 GLY A CA 1
ATOM 1712 C C . GLY A 1 227 ? -13.953 -3.123 -16.516 1 95.62 227 GLY A C 1
ATOM 1713 O O . GLY A 1 227 ? -12.781 -3.264 -16.875 1 95.62 227 GLY A O 1
ATOM 1714 N N . THR A 1 228 ? -14.266 -2.965 -15.273 1 97.94 228 THR A N 1
ATOM 1715 C CA . THR A 1 228 ? -13.242 -2.994 -14.227 1 97.94 228 THR A CA 1
ATOM 1716 C C . THR A 1 228 ? -13.117 -4.395 -13.633 1 97.94 228 THR A C 1
ATOM 1718 O O . THR A 1 228 ? -13.961 -5.262 -13.891 1 97.94 228 THR A O 1
ATOM 1721 N N . ASP A 1 229 ? -12.102 -4.645 -12.898 1 98.44 229 ASP A N 1
ATOM 1722 C CA . ASP A 1 229 ? -11.68 -5.984 -12.508 1 98.44 229 ASP A CA 1
ATOM 1723 C C . ASP A 1 229 ? -12.773 -6.688 -11.703 1 98.44 229 ASP A C 1
ATOM 1725 O O . ASP A 1 229 ? -13.148 -7.824 -12.016 1 98.44 229 ASP A O 1
ATOM 1729 N N . ALA A 1 230 ? -13.359 -6.055 -10.711 1 97.69 230 ALA A N 1
ATOM 1730 C CA . ALA A 1 230 ? -14.398 -6.699 -9.914 1 97.69 230 ALA A CA 1
ATOM 1731 C C . ALA A 1 230 ? -15.633 -6.988 -10.758 1 97.69 230 ALA A C 1
ATOM 1733 O O . ALA A 1 230 ? -16.25 -8.047 -10.617 1 97.69 230 ALA A O 1
ATOM 1734 N N . ALA A 1 231 ? -15.992 -6.016 -11.609 1 97.88 231 ALA A N 1
ATOM 1735 C CA . ALA A 1 231 ? -17.141 -6.211 -12.484 1 97.88 231 ALA A CA 1
ATOM 1736 C C . ALA A 1 231 ? -16.922 -7.395 -13.422 1 97.88 231 ALA A C 1
ATOM 1738 O O . ALA A 1 231 ? -17.828 -8.219 -13.609 1 97.88 231 ALA A O 1
ATOM 1739 N N . VAL A 1 232 ? -15.742 -7.48 -13.984 1 97.94 232 VAL A N 1
ATOM 1740 C CA . VAL A 1 232 ? -15.352 -8.562 -14.883 1 97.94 232 VAL A CA 1
ATOM 1741 C C . VAL A 1 232 ? -15.438 -9.898 -14.156 1 97.94 232 VAL A C 1
ATOM 1743 O O . VAL A 1 232 ? -15.93 -10.883 -14.711 1 97.94 232 VAL A O 1
ATOM 1746 N N . ASN A 1 233 ? -15 -9.945 -12.977 1 98.38 233 ASN A N 1
ATOM 1747 C CA . ASN A 1 233 ? -15.07 -11.164 -12.18 1 98.38 233 ASN A CA 1
ATOM 1748 C C . ASN A 1 233 ? -16.516 -11.602 -11.953 1 98.38 233 ASN A C 1
ATOM 1750 O O . ASN A 1 233 ? -16.844 -12.781 -12.102 1 98.38 233 ASN A O 1
ATOM 1754 N N . LEU A 1 234 ? -17.359 -10.648 -11.656 1 97.31 234 LEU A N 1
ATOM 1755 C CA . LEU A 1 234 ? -18.766 -10.961 -11.359 1 97.31 234 LEU A CA 1
ATOM 1756 C C . LEU A 1 234 ? -19.5 -11.422 -12.617 1 97.31 234 LEU A C 1
ATOM 1758 O O . LEU A 1 234 ? -20.562 -12.039 -12.523 1 97.31 234 LEU A O 1
ATOM 1762 N N . GLU A 1 235 ? -18.922 -11.094 -13.75 1 97.88 235 GLU A N 1
ATOM 1763 C CA . GLU A 1 235 ? -19.484 -11.547 -15.023 1 97.88 235 GLU A CA 1
ATOM 1764 C C . GLU A 1 235 ? -18.984 -12.945 -15.375 1 97.88 235 GLU A C 1
ATOM 1766 O O . GLU A 1 235 ? -19.359 -13.508 -16.406 1 97.88 235 GLU A O 1
ATOM 1771 N N . GLY A 1 236 ? -18.078 -13.523 -14.586 1 98.25 236 GLY A N 1
ATOM 1772 C CA . GLY A 1 236 ? -17.656 -14.898 -14.781 1 98.25 236 GLY A CA 1
ATOM 1773 C C . GLY A 1 236 ? -16.328 -15.008 -15.5 1 98.25 236 GLY A C 1
ATOM 1774 O O . GLY A 1 236 ? -15.961 -16.094 -15.984 1 98.25 236 GLY A O 1
ATOM 1775 N N . PHE A 1 237 ? -15.586 -13.891 -15.609 1 98.75 237 PHE A N 1
ATOM 1776 C CA . PHE A 1 237 ? -14.297 -13.875 -16.297 1 98.75 237 PHE A CA 1
ATOM 1777 C C . PHE A 1 237 ? -13.156 -13.734 -15.289 1 98.75 237 PHE A C 1
ATOM 1779 O O . PHE A 1 237 ? -13.328 -13.125 -14.234 1 98.75 237 PHE A O 1
ATOM 1786 N N . VAL A 1 238 ? -12 -14.32 -15.586 1 98.88 238 VAL A N 1
ATOM 1787 C CA . VAL A 1 238 ? -10.766 -13.961 -14.891 1 98.88 238 VAL A CA 1
ATOM 1788 C C . VAL A 1 238 ? -10.383 -12.523 -15.227 1 98.88 238 VAL A C 1
ATOM 1790 O O . VAL A 1 238 ? -10.352 -12.141 -16.406 1 98.88 238 VAL A O 1
ATOM 1793 N N . SER A 1 239 ? -10.219 -11.703 -14.234 1 98.88 239 SER A N 1
ATOM 1794 C CA . SER A 1 239 ? -9.68 -10.375 -14.484 1 98.88 239 SER A CA 1
ATOM 1795 C C . SER A 1 239 ? -8.156 -10.367 -14.383 1 98.88 239 SER A C 1
ATOM 1797 O O . SER A 1 239 ? -7.582 -11 -13.492 1 98.88 239 SER A O 1
ATOM 1799 N N . ILE A 1 240 ? -7.469 -9.82 -15.344 1 98.94 240 ILE A N 1
ATOM 1800 C CA . ILE A 1 240 ? -6.031 -9.586 -15.359 1 98.94 240 ILE A CA 1
ATOM 1801 C C . ILE A 1 240 ? -5.754 -8.078 -15.398 1 98.94 240 ILE A C 1
ATOM 1803 O O . ILE A 1 240 ? -6.074 -7.41 -16.391 1 98.94 240 ILE A O 1
ATOM 1807 N N . THR A 1 241 ? -5.199 -7.57 -14.367 1 98.88 241 THR A N 1
ATOM 1808 C CA . THR A 1 241 ? -4.93 -6.141 -14.266 1 98.88 241 THR A CA 1
ATOM 1809 C C . THR A 1 241 ? -3.428 -5.875 -14.219 1 98.88 241 THR A C 1
ATOM 1811 O O . THR A 1 241 ? -2.742 -6.332 -13.297 1 98.88 241 THR A O 1
ATOM 1814 N N . PRO A 1 242 ? -2.857 -5.16 -15.219 1 98.81 242 PRO A N 1
ATOM 1815 C CA . PRO A 1 242 ? -1.478 -4.695 -15.062 1 98.81 242 PRO A CA 1
ATOM 1816 C C . PRO A 1 242 ? -1.346 -3.58 -14.023 1 98.81 242 PRO A C 1
ATOM 1818 O O . PRO A 1 242 ? -2.066 -2.582 -14.094 1 98.81 242 PRO A O 1
ATOM 1821 N N . LEU A 1 243 ? -0.479 -3.809 -13.07 1 98.56 243 LEU A N 1
ATOM 1822 C CA . LEU A 1 243 ? -0.286 -2.842 -11.992 1 98.56 243 LEU A CA 1
ATOM 1823 C C . LEU A 1 243 ? 1.13 -2.275 -12.016 1 98.56 243 LEU A C 1
ATOM 1825 O O . LEU A 1 243 ? 2.053 -2.92 -12.523 1 98.56 243 LEU A O 1
ATOM 1829 N N . ARG A 1 244 ? 1.282 -1.062 -11.492 1 97.19 244 ARG A N 1
ATOM 1830 C CA . ARG A 1 244 ? 2.553 -0.392 -11.234 1 97.19 244 ARG A CA 1
ATOM 1831 C C . ARG A 1 244 ? 2.555 0.271 -9.859 1 97.19 244 ARG A C 1
ATOM 1833 O O . ARG A 1 244 ? 1.574 0.912 -9.477 1 97.19 244 ARG A O 1
ATOM 1840 N N . ALA A 1 245 ? 3.68 0.095 -9.164 1 96.56 245 ALA A N 1
ATOM 1841 C CA . ALA A 1 245 ? 3.787 0.7 -7.844 1 96.56 245 ALA A CA 1
ATOM 1842 C C . ALA A 1 245 ? 4.191 2.168 -7.941 1 96.56 245 ALA A C 1
ATOM 1844 O O . ALA A 1 245 ? 5.121 2.611 -7.262 1 96.56 245 ALA A O 1
ATOM 1845 N N . ASP A 1 246 ? 3.67 2.914 -8.812 1 97.25 246 ASP A N 1
ATOM 1846 C CA . ASP A 1 246 ? 3.742 4.359 -8.992 1 97.25 246 ASP A CA 1
ATOM 1847 C C . ASP A 1 246 ? 2.383 5.012 -8.758 1 97.25 246 ASP A C 1
ATOM 1849 O O . ASP A 1 246 ? 1.488 4.918 -9.602 1 97.25 246 ASP A O 1
ATOM 1853 N N . LEU A 1 247 ? 2.283 5.73 -7.641 1 98.12 247 LEU A N 1
ATOM 1854 C CA . LEU A 1 247 ? 0.992 6.289 -7.258 1 98.12 247 LEU A CA 1
ATOM 1855 C C . LEU A 1 247 ? 0.794 7.668 -7.879 1 98.12 247 LEU A C 1
ATOM 1857 O O . LEU A 1 247 ? -0.26 8.289 -7.703 1 98.12 247 LEU A O 1
ATOM 1861 N N . THR A 1 248 ? 1.724 8.156 -8.625 1 98.25 248 THR A N 1
ATOM 1862 C CA . THR A 1 248 ? 1.627 9.492 -9.203 1 98.25 248 THR A CA 1
ATOM 1863 C C . THR A 1 248 ? 0.398 9.609 -10.094 1 98.25 248 THR A C 1
ATOM 1865 O O . THR A 1 248 ? 0.141 8.734 -10.922 1 98.25 2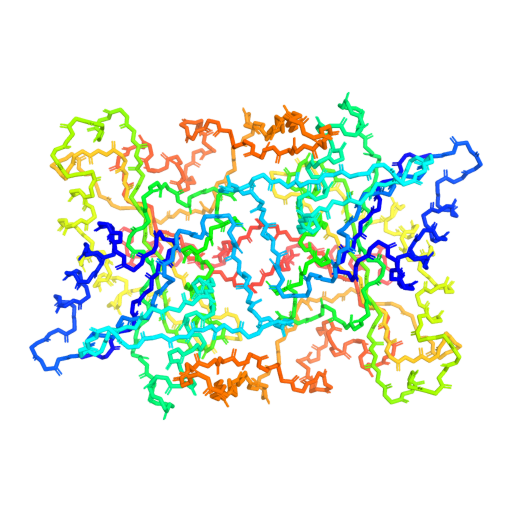48 THR A O 1
ATOM 1868 N N . ALA A 1 249 ? -0.371 10.625 -9.844 1 97.44 249 ALA A N 1
ATOM 1869 C CA . ALA A 1 249 ? -1.375 11.008 -10.836 1 97.44 249 ALA A CA 1
ATOM 1870 C C . ALA A 1 249 ? -0.734 11.711 -12.023 1 97.44 249 ALA A C 1
ATOM 1872 O O . ALA A 1 249 ? -0.845 12.938 -12.156 1 97.44 249 ALA A O 1
ATOM 1873 N N . HIS A 1 250 ? -0.205 10.961 -12.914 1 96.69 250 HIS A N 1
ATOM 1874 C CA . HIS A 1 250 ? 0.58 11.508 -14.016 1 96.69 250 HIS A CA 1
ATOM 1875 C C . HIS A 1 250 ? -0.265 12.43 -14.891 1 96.69 250 HIS A C 1
ATOM 1877 O O . HIS A 1 250 ? 0.235 13.422 -15.422 1 96.69 250 HIS A O 1
ATOM 1883 N N . ASP A 1 251 ? -1.502 12.109 -14.984 1 95.06 251 ASP A N 1
ATOM 1884 C CA . ASP A 1 251 ? -2.398 12.859 -15.859 1 95.06 251 ASP A CA 1
ATOM 1885 C C . ASP A 1 251 ? -2.701 14.242 -15.281 1 95.06 251 ASP A C 1
ATOM 1887 O O . ASP A 1 251 ? -3.242 15.102 -15.977 1 95.06 251 ASP A O 1
ATOM 1891 N N . ARG A 1 252 ? -2.324 14.453 -14.008 1 96.69 252 ARG A N 1
ATOM 1892 C CA . ARG A 1 252 ? -2.674 15.703 -13.344 1 96.69 252 ARG A CA 1
ATOM 1893 C C . ARG A 1 252 ? -1.429 16.531 -13.047 1 96.69 252 ARG A C 1
ATOM 1895 O O . ARG A 1 252 ? -1.53 17.672 -12.578 1 96.69 252 ARG A O 1
ATOM 1902 N N . LEU A 1 253 ? -0.241 16.031 -13.352 1 97.31 253 LEU A N 1
ATOM 1903 C CA . LEU A 1 253 ? 1.015 16.672 -12.977 1 97.31 253 LEU A CA 1
ATOM 1904 C C . LEU A 1 253 ? 1.146 18.047 -13.625 1 97.31 253 LEU A C 1
ATOM 1906 O O . LEU A 1 253 ? 1.41 19.047 -12.945 1 97.31 253 LEU A O 1
ATOM 1910 N N . ALA A 1 254 ? 0.933 18.094 -14.914 1 97.88 254 ALA A N 1
ATOM 1911 C CA . ALA A 1 254 ? 1.107 19.344 -15.648 1 97.88 254 ALA A CA 1
ATOM 1912 C C . ALA A 1 254 ? 0.104 20.406 -15.188 1 97.88 254 ALA A C 1
ATOM 1914 O O . ALA A 1 254 ? 0.456 21.578 -15.023 1 97.88 254 ALA A O 1
ATOM 1915 N N . GLU A 1 255 ? -1.103 19.969 -15.023 1 98.06 255 GLU A N 1
ATOM 1916 C CA . GLU A 1 255 ? -2.143 20.891 -14.578 1 98.06 255 GLU A CA 1
ATOM 1917 C C . GLU A 1 255 ? -1.831 21.422 -13.18 1 98.06 255 GLU A C 1
ATOM 1919 O O . GLU A 1 255 ? -1.985 22.625 -12.93 1 98.06 255 GLU A O 1
ATOM 1924 N N . LEU A 1 256 ? -1.447 20.547 -12.273 1 98.31 256 LEU A N 1
ATOM 1925 C CA . LEU A 1 256 ? -1.102 20.969 -10.93 1 98.31 256 LEU A CA 1
ATOM 1926 C C . LEU A 1 256 ? 0.069 21.953 -10.953 1 98.31 256 LEU A C 1
ATOM 1928 O O . LEU A 1 256 ? 0.072 22.938 -10.219 1 98.31 256 LEU A O 1
ATOM 1932 N N . GLU A 1 257 ? 1.091 21.656 -11.773 1 98.12 257 GLU A N 1
ATOM 1933 C CA . GLU A 1 257 ? 2.244 22.547 -11.898 1 98.12 257 GLU A CA 1
ATOM 1934 C C . GLU A 1 257 ? 1.822 23.938 -12.367 1 98.12 257 GLU A C 1
ATOM 1936 O O . GLU A 1 257 ? 2.342 24.938 -11.883 1 98.12 257 GLU A O 1
ATOM 1941 N N . ALA A 1 258 ? 0.928 23.984 -13.25 1 98.12 258 ALA A N 1
ATOM 1942 C CA . ALA A 1 258 ? 0.442 25.266 -13.766 1 98.12 258 ALA A CA 1
ATOM 1943 C C . ALA A 1 258 ? -0.284 26.062 -12.68 1 98.12 258 ALA A C 1
ATOM 1945 O O . ALA A 1 258 ? -0.235 27.281 -12.664 1 98.12 258 ALA A O 1
ATOM 1946 N N . LEU A 1 259 ? -0.919 25.359 -11.797 1 97.88 259 LEU A N 1
ATOM 1947 C CA . LEU A 1 259 ? -1.753 25.984 -10.789 1 97.88 259 LEU A CA 1
ATOM 1948 C C . LEU A 1 259 ? -0.909 26.469 -9.609 1 97.88 259 LEU A C 1
ATOM 1950 O O . LEU A 1 259 ? -1.174 27.531 -9.039 1 97.88 259 LEU A O 1
ATOM 1954 N N . ILE A 1 260 ? 0.083 25.656 -9.234 1 97.12 260 ILE A N 1
ATOM 1955 C CA . ILE A 1 260 ? 0.729 26 -7.973 1 97.12 260 ILE A CA 1
ATOM 1956 C C . ILE A 1 260 ? 2.238 26.109 -8.18 1 97.12 260 ILE A C 1
ATOM 1958 O O . ILE A 1 260 ? 2.973 26.469 -7.25 1 97.12 260 ILE A O 1
ATOM 1962 N N . GLY A 1 261 ? 2.725 25.656 -9.367 1 89.31 261 GLY A N 1
ATOM 1963 C CA . GLY A 1 261 ? 4.16 25.578 -9.594 1 89.31 261 GLY A CA 1
ATOM 1964 C C . GLY A 1 261 ? 4.836 26.938 -9.562 1 89.31 261 GLY A C 1
ATOM 1965 O O . GLY A 1 261 ? 4.168 27.984 -9.594 1 89.31 261 GLY A O 1
ATOM 1966 N N . MET B 1 1 ? -12.492 25.281 10.266 1 95.5 1 MET B N 1
ATOM 1967 C CA . MET B 1 1 ? -12.258 24.031 9.547 1 95.5 1 MET B CA 1
ATOM 1968 C C . MET B 1 1 ? -12 22.891 10.523 1 95.5 1 MET B C 1
ATOM 1970 O O . MET B 1 1 ? -11.352 23.078 11.555 1 95.5 1 MET B O 1
ATOM 1974 N N . ARG B 1 2 ? -12.633 21.766 10.344 1 97.94 2 ARG B N 1
ATOM 1975 C CA . ARG B 1 2 ? -12.32 20.562 11.125 1 97.94 2 ARG B CA 1
ATOM 1976 C C . ARG B 1 2 ? -11.227 19.734 10.461 1 97.94 2 ARG B C 1
ATOM 1978 O O . ARG B 1 2 ? -11.398 19.281 9.328 1 97.94 2 ARG B O 1
ATOM 1985 N N . ILE B 1 3 ? -10.094 19.578 11.164 1 98.81 3 ILE B N 1
ATOM 1986 C CA . ILE B 1 3 ? -8.945 18.875 10.602 1 98.81 3 ILE B CA 1
ATOM 1987 C C . ILE B 1 3 ? -8.625 17.656 11.453 1 98.81 3 ILE B C 1
ATOM 1989 O O . ILE B 1 3 ? -8.57 17.734 12.68 1 98.81 3 ILE B O 1
ATOM 1993 N N . LEU B 1 4 ? -8.523 16.5 10.828 1 98.88 4 LEU B N 1
ATOM 1994 C CA . LEU B 1 4 ? -8.016 15.289 11.469 1 98.88 4 LEU B CA 1
ATOM 1995 C C . LEU B 1 4 ? -6.531 15.109 11.188 1 98.88 4 LEU B C 1
ATOM 1997 O O . LEU B 1 4 ? -6.094 15.203 10.039 1 98.88 4 LEU B O 1
ATOM 2001 N N . ILE B 1 5 ? -5.742 14.883 12.25 1 98.94 5 ILE B N 1
ATOM 2002 C CA . ILE B 1 5 ? -4.324 14.633 12.023 1 98.94 5 ILE B CA 1
ATOM 2003 C C . ILE B 1 5 ? -3.949 13.258 12.57 1 98.94 5 ILE B C 1
ATOM 2005 O O . ILE B 1 5 ? -4.508 12.805 13.57 1 98.94 5 ILE B O 1
ATOM 2009 N N . THR B 1 6 ? -3.047 12.578 11.914 1 98.81 6 THR B N 1
ATOM 2010 C CA . THR B 1 6 ? -2.455 11.305 12.305 1 98.81 6 THR B CA 1
ATOM 2011 C C . THR B 1 6 ? -0.979 11.258 11.914 1 98.81 6 THR B C 1
ATOM 2013 O O . THR B 1 6 ? -0.388 12.281 11.562 1 98.81 6 THR B O 1
ATOM 2016 N N . ASN B 1 7 ? -0.286 10.133 12.203 1 97.62 7 ASN B N 1
ATOM 2017 C CA . ASN B 1 7 ? 1.114 9.93 11.852 1 97.62 7 ASN B CA 1
ATOM 2018 C C . ASN B 1 7 ? 1.519 8.461 11.984 1 97.62 7 ASN B C 1
ATOM 2020 O O . ASN B 1 7 ? 0.69 7.613 12.32 1 97.62 7 ASN B O 1
ATOM 2024 N N . ASP B 1 8 ? 2.822 8.195 11.562 1 96.44 8 ASP B N 1
ATOM 2025 C CA . ASP B 1 8 ? 3.238 6.812 11.789 1 96.44 8 ASP B CA 1
ATOM 2026 C C . ASP B 1 8 ? 4.379 6.742 12.805 1 96.44 8 ASP B C 1
ATOM 2028 O O . ASP B 1 8 ? 4.82 5.652 13.172 1 96.44 8 ASP B O 1
ATOM 2032 N N . ASP B 1 9 ? 4.734 7.945 13.375 1 96.81 9 ASP B N 1
ATOM 2033 C CA . ASP B 1 9 ? 5.82 7.953 14.352 1 96.81 9 ASP B CA 1
ATOM 2034 C C . ASP B 1 9 ? 5.285 7.766 15.773 1 96.81 9 ASP B C 1
ATOM 2036 O O . ASP B 1 9 ? 6.055 7.555 16.703 1 96.81 9 ASP B O 1
ATOM 2040 N N . GLY B 1 10 ? 4.016 7.922 15.891 1 97.44 10 GLY B N 1
ATOM 2041 C CA . GLY B 1 10 ? 3.404 7.727 17.203 1 97.44 10 GLY B CA 1
ATOM 2042 C C . GLY B 1 10 ? 2.83 9 17.781 1 97.44 10 GLY B C 1
ATOM 2043 O O . GLY B 1 10 ? 3.209 10.102 17.375 1 97.44 10 GLY B O 1
ATOM 2044 N N . ILE B 1 11 ? 1.999 8.898 18.75 1 98.25 11 ILE B N 1
ATOM 2045 C CA . ILE B 1 11 ? 1.17 9.969 19.312 1 98.25 11 ILE B CA 1
ATOM 2046 C C . ILE B 1 11 ? 2.053 11 20 1 98.25 11 ILE B C 1
ATOM 2048 O O . ILE B 1 11 ? 1.671 12.164 20.141 1 98.25 11 ILE B O 1
ATOM 2052 N N . ASN B 1 12 ? 3.26 10.602 20.406 1 97.25 12 ASN B N 1
ATOM 2053 C CA . ASN B 1 12 ? 4.133 11.516 21.141 1 97.25 12 ASN B CA 1
ATOM 2054 C C . ASN B 1 12 ? 5.289 12 20.266 1 97.25 12 ASN B C 1
ATOM 2056 O O . ASN B 1 12 ? 6.242 12.602 20.766 1 97.25 12 ASN B O 1
ATOM 2060 N N . ALA B 1 13 ? 5.223 11.75 19.062 1 97.69 13 ALA B N 1
ATOM 2061 C CA . ALA B 1 13 ? 6.328 12.078 18.156 1 97.69 13 ALA B CA 1
ATOM 2062 C C . ALA B 1 13 ? 6.445 13.586 17.969 1 97.69 13 ALA B C 1
ATOM 2064 O O . ALA B 1 13 ? 5.438 14.273 17.797 1 97.69 13 ALA B O 1
ATOM 2065 N N . PRO B 1 14 ? 7.656 14.117 17.953 1 97.69 14 PRO B N 1
ATOM 2066 C CA . PRO B 1 14 ? 7.852 15.555 17.719 1 97.69 14 PRO B CA 1
ATOM 2067 C C . PRO B 1 14 ? 7.254 16.016 16.391 1 97.69 14 PRO B C 1
ATOM 2069 O O . PRO B 1 14 ? 6.762 17.141 16.297 1 97.69 14 PRO B O 1
ATOM 2072 N N . GLY B 1 15 ? 7.285 15.195 15.383 1 98.5 15 GLY B N 1
ATOM 2073 C CA . GLY B 1 15 ? 6.711 15.562 14.102 1 98.5 15 GLY B CA 1
ATOM 2074 C C . GLY B 1 15 ? 5.211 15.781 14.156 1 98.5 15 GLY B C 1
ATOM 2075 O O . GLY B 1 15 ? 4.672 16.625 13.438 1 98.5 15 GLY B O 1
ATOM 2076 N N . LEU B 1 16 ? 4.535 15.023 15.008 1 98.75 16 LEU B N 1
ATOM 2077 C CA . LEU B 1 16 ? 3.1 15.219 15.164 1 98.75 16 LEU B CA 1
ATOM 2078 C C . LEU B 1 16 ? 2.797 16.547 15.836 1 98.75 16 LEU B C 1
ATOM 2080 O O . LEU B 1 16 ? 1.793 17.203 15.523 1 98.75 16 LEU B O 1
ATOM 2084 N N . GLU B 1 17 ? 3.639 16.953 16.734 1 98.44 17 GLU B N 1
ATOM 2085 C CA . GLU B 1 17 ? 3.492 18.266 17.344 1 98.44 17 GLU B CA 1
ATOM 2086 C C . GLU B 1 17 ? 3.582 19.375 16.297 1 98.44 17 GLU B C 1
ATOM 2088 O O . GLU B 1 17 ? 2.803 20.328 16.328 1 98.44 17 GLU B O 1
ATOM 2093 N N . VAL B 1 18 ? 4.574 19.219 15.453 1 98.81 18 VAL B N 1
ATOM 2094 C CA . VAL B 1 18 ? 4.723 20.172 14.352 1 98.81 18 VAL B CA 1
ATOM 2095 C C . VAL B 1 18 ? 3.455 20.172 13.5 1 98.81 18 VAL B C 1
ATOM 2097 O O . VAL B 1 18 ? 2.953 21.25 13.141 1 98.81 18 VAL B O 1
ATOM 2100 N N . LEU B 1 19 ? 2.924 19.016 13.219 1 98.94 19 LEU B N 1
ATOM 2101 C CA . LEU B 1 19 ? 1.717 18.906 12.406 1 98.94 19 LEU B CA 1
ATOM 2102 C C . LEU B 1 19 ? 0.533 19.578 13.102 1 98.94 19 LEU B C 1
ATOM 2104 O O . LEU B 1 19 ? -0.3 20.203 12.453 1 98.94 19 LEU B O 1
ATOM 2108 N N . GLU B 1 20 ? 0.425 19.359 14.344 1 98.75 20 GLU B N 1
ATOM 2109 C CA . GLU B 1 20 ? -0.649 19.984 15.109 1 98.75 20 GLU B CA 1
ATOM 2110 C C . GLU B 1 20 ? -0.585 21.5 15.016 1 98.75 20 GLU B C 1
ATOM 2112 O O . GLU B 1 20 ? -1.614 22.172 14.867 1 98.75 20 GLU B O 1
ATOM 2117 N N . GLN B 1 21 ? 0.605 22.031 15.117 1 98.5 21 GLN B N 1
ATOM 2118 C CA . GLN B 1 21 ? 0.783 23.469 14.977 1 98.5 21 GLN B CA 1
ATOM 2119 C C . GLN B 1 21 ? 0.331 23.938 13.602 1 98.5 21 GLN B C 1
ATOM 2121 O O . GLN B 1 21 ? -0.372 24.953 13.484 1 98.5 21 GLN B O 1
ATOM 2126 N N . ILE B 1 22 ? 0.745 23.219 12.594 1 98.81 22 ILE B N 1
ATOM 2127 C CA . ILE B 1 22 ? 0.335 23.531 11.227 1 98.81 22 ILE B CA 1
ATOM 2128 C C . ILE B 1 22 ? -1.187 23.484 11.117 1 98.81 22 ILE B C 1
ATOM 2130 O O . ILE B 1 22 ? -1.812 24.406 10.594 1 98.81 22 ILE B O 1
ATOM 2134 N N . ALA B 1 23 ? -1.805 22.422 11.664 1 98.88 23 ALA B N 1
ATOM 2135 C CA . ALA B 1 23 ? -3.248 22.219 11.586 1 98.88 23 ALA B CA 1
ATOM 2136 C C . ALA B 1 23 ? -4 23.328 12.32 1 98.88 23 ALA B C 1
ATOM 2138 O O . ALA B 1 23 ? -5.031 23.812 11.844 1 98.88 23 ALA B O 1
ATOM 2139 N N . LEU B 1 24 ? -3.506 23.734 13.43 1 98.38 24 LEU B N 1
ATOM 2140 C CA . LEU B 1 24 ? -4.152 24.781 14.211 1 98.38 24 LEU B CA 1
ATOM 2141 C C . LEU B 1 24 ? -4.137 26.109 13.461 1 98.38 24 LEU B C 1
ATOM 2143 O O . LEU B 1 24 ? -5.121 26.859 13.484 1 98.38 24 LEU B O 1
ATOM 2147 N N . GLN B 1 25 ? -3.021 26.375 12.883 1 98.06 25 GLN B N 1
ATOM 2148 C CA . GLN B 1 25 ? -2.924 27.578 12.078 1 98.06 25 GLN B CA 1
ATOM 2149 C C . GLN B 1 25 ? -3.941 27.578 10.938 1 98.06 25 GLN B C 1
ATOM 2151 O O . GLN B 1 25 ? -4.535 28.609 10.625 1 98.06 25 GLN B O 1
ATOM 2156 N N . LEU B 1 26 ? -4.141 26.453 10.352 1 98.44 26 LEU B N 1
ATOM 2157 C CA . LEU B 1 26 ? -5.02 26.312 9.195 1 98.44 26 LEU B CA 1
ATOM 2158 C C . LEU B 1 26 ? -6.484 26.328 9.625 1 98.44 26 LEU B C 1
ATOM 2160 O O . LEU B 1 26 ? -7.34 26.859 8.922 1 98.44 26 LEU B O 1
ATOM 2164 N N . ALA B 1 27 ? -6.77 25.641 10.672 1 97.75 27 ALA B N 1
ATOM 2165 C CA . ALA B 1 27 ? -8.141 25.484 11.141 1 97.75 27 ALA B CA 1
ATOM 2166 C C . ALA B 1 27 ? -8.766 26.844 11.477 1 97.75 27 ALA B C 1
ATOM 2168 O O . ALA B 1 27 ? -9.953 27.062 11.234 1 97.75 27 ALA B O 1
ATOM 2169 N N . GLY B 1 28 ? -7.984 27.734 12.086 1 94.62 28 GLY B N 1
ATOM 2170 C CA . GLY B 1 28 ? -8.484 29.031 12.516 1 94.62 28 GLY B CA 1
ATOM 2171 C C . GLY B 1 28 ? -9.062 29.016 13.914 1 94.62 28 GLY B C 1
ATOM 2172 O O . GLY B 1 28 ? -9.141 27.953 14.547 1 94.62 28 GLY B O 1
ATOM 2173 N N . PRO B 1 29 ? -9.5 30.156 14.406 1 92.94 29 PRO B N 1
ATOM 2174 C CA . PRO B 1 29 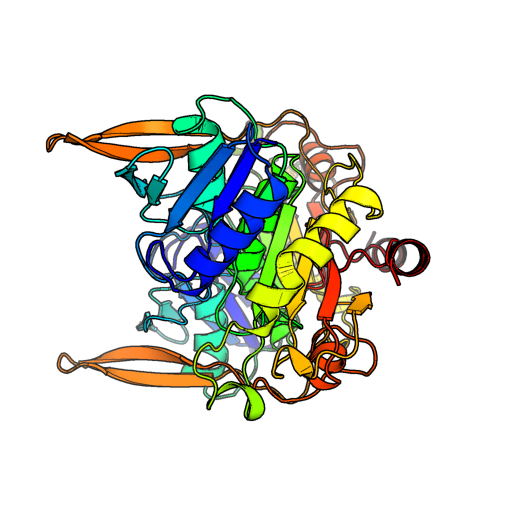? -9.914 30.312 15.797 1 92.94 29 PRO B CA 1
ATOM 2175 C C . PRO B 1 29 ? -11.18 29.516 16.125 1 92.94 29 PRO B C 1
ATOM 2177 O O . PRO B 1 29 ? -11.359 29.078 17.266 1 92.94 29 PRO B O 1
ATOM 2180 N N . ASP B 1 30 ? -12.031 29.281 15.18 1 94.19 30 ASP B N 1
ATOM 2181 C CA . ASP B 1 30 ? -13.281 28.562 15.422 1 94.19 30 ASP B CA 1
ATOM 2182 C C . ASP B 1 30 ? -13.195 27.125 14.914 1 94.19 30 ASP B C 1
ATOM 2184 O O . ASP B 1 30 ? -14.195 26.406 14.867 1 94.19 30 ASP B O 1
ATOM 2188 N N . GLY B 1 31 ? -12.023 26.766 14.445 1 96.12 31 GLY B N 1
ATOM 2189 C CA . GLY B 1 31 ? -11.852 25.438 13.883 1 96.12 31 GLY B CA 1
ATOM 2190 C C . GLY B 1 31 ? -11.516 24.391 14.93 1 96.12 31 GLY B C 1
ATOM 2191 O O . GLY B 1 31 ? -11.469 24.688 16.125 1 96.12 31 GLY B O 1
ATOM 2192 N N . GLU B 1 32 ? -11.508 23.125 14.516 1 96.62 32 GLU B N 1
ATOM 2193 C CA . GLU B 1 32 ? -11.18 21.984 15.359 1 96.62 32 GLU B CA 1
ATOM 2194 C C . GLU B 1 32 ? -10.047 21.156 14.758 1 96.62 32 GLU B C 1
ATOM 2196 O O . GLU B 1 32 ? -9.992 20.953 13.547 1 96.62 32 GLU B O 1
ATOM 2201 N N . VAL B 1 33 ? -9.172 20.812 15.664 1 98.44 33 VAL B N 1
ATOM 2202 C CA . VAL B 1 33 ? -8.148 19.844 15.289 1 98.44 33 VAL B CA 1
ATOM 2203 C C . VAL B 1 33 ? -8.305 18.578 16.125 1 98.44 33 VAL B C 1
ATOM 2205 O O . VAL B 1 33 ? -8.289 18.625 17.359 1 98.44 33 VAL B O 1
ATOM 2208 N N . TRP B 1 34 ? -8.578 17.484 15.438 1 98.69 34 TRP B N 1
ATOM 2209 C CA . TRP B 1 34 ? -8.695 16.172 16.062 1 98.69 34 TRP B CA 1
ATOM 2210 C C . TRP B 1 34 ? -7.461 15.312 15.789 1 98.69 34 TRP B C 1
ATOM 2212 O O . TRP B 1 34 ? -7.023 15.203 14.641 1 98.69 34 TRP B O 1
ATOM 2222 N N . THR B 1 35 ? -6.918 14.781 16.891 1 98.81 35 THR B N 1
ATOM 2223 C CA . THR B 1 35 ? -5.742 13.922 16.781 1 98.81 35 THR B CA 1
ATOM 2224 C C . THR B 1 35 ? -6.098 12.469 17.078 1 98.81 35 THR B C 1
ATOM 2226 O O . THR B 1 35 ? -6.551 12.148 18.172 1 98.81 35 THR B O 1
ATOM 2229 N N . VAL B 1 36 ? -6.004 11.625 16.109 1 98.62 36 VAL B N 1
ATOM 2230 C CA . VAL B 1 36 ? -6.02 10.18 16.281 1 98.62 36 VAL B CA 1
ATOM 2231 C C . VAL B 1 36 ? -4.766 9.562 15.664 1 98.62 36 VAL B C 1
ATOM 2233 O O . VAL B 1 36 ? -4.605 9.57 14.445 1 98.62 36 VAL B O 1
ATOM 2236 N N . ALA B 1 37 ? -3.877 9.055 16.469 1 98.81 37 ALA B N 1
ATOM 2237 C CA . ALA B 1 37 ? -2.578 8.594 15.984 1 98.81 37 ALA B CA 1
ATOM 2238 C C . ALA B 1 37 ? -2.156 7.309 16.688 1 98.81 37 ALA B C 1
ATOM 2240 O O . ALA B 1 37 ? -2.648 6.996 17.766 1 98.81 37 ALA B O 1
ATOM 2241 N N . PRO B 1 38 ? -1.271 6.574 16.031 1 98.12 38 PRO B N 1
ATOM 2242 C CA . PRO B 1 38 ? -0.76 5.359 16.672 1 98.12 38 PRO B CA 1
ATOM 2243 C C . PRO B 1 38 ? -0.11 5.625 18.016 1 98.12 38 PRO B C 1
ATOM 2245 O O . PRO B 1 38 ? 0.582 6.633 18.188 1 98.12 38 PRO B O 1
ATOM 2248 N N . ALA B 1 39 ? -0.286 4.699 18.891 1 96.56 39 ALA B N 1
ATOM 2249 C CA . ALA B 1 39 ? 0.325 4.793 20.219 1 96.56 39 ALA B CA 1
ATOM 2250 C C . ALA B 1 39 ? 1.844 4.676 20.141 1 96.56 39 ALA B C 1
ATOM 2252 O O . ALA B 1 39 ? 2.566 5.285 20.922 1 96.56 39 ALA B O 1
ATOM 2253 N N . PHE B 1 40 ? 2.264 3.881 19.156 1 92.75 40 PHE B N 1
ATOM 2254 C CA . PHE B 1 40 ? 3.689 3.627 18.984 1 92.75 40 PHE B CA 1
ATOM 2255 C C . PHE B 1 40 ? 4.098 3.775 17.531 1 92.75 40 PHE B C 1
ATOM 2257 O O . PHE B 1 40 ? 3.242 3.816 16.641 1 92.75 40 PHE B O 1
ATOM 2264 N N . GLU B 1 41 ? 5.418 3.838 17.344 1 91.56 41 GLU B N 1
ATOM 2265 C CA . GLU B 1 41 ? 5.961 3.979 16 1 91.56 41 GLU B CA 1
ATOM 2266 C C . GLU B 1 41 ? 5.488 2.846 15.094 1 91.56 41 GLU B C 1
ATOM 2268 O O . GLU B 1 41 ? 5.449 1.686 15.508 1 91.56 41 GLU B O 1
ATOM 2273 N N . GLN B 1 42 ? 5.094 3.209 13.867 1 90.44 42 GLN B N 1
ATOM 2274 C CA . GLN B 1 42 ? 4.559 2.277 12.875 1 90.44 42 GLN B CA 1
ATOM 2275 C C . GLN B 1 42 ? 5.301 2.402 11.547 1 90.44 42 GLN B C 1
ATOM 2277 O O . GLN B 1 42 ? 4.68 2.373 10.484 1 90.44 42 GLN B O 1
ATOM 2282 N N . SER B 1 43 ? 6.551 2.551 11.578 1 89.5 43 SER B N 1
ATOM 2283 C CA . SER B 1 43 ? 7.312 2.639 10.336 1 89.5 43 SER B CA 1
ATOM 2284 C C . SER B 1 43 ? 7.203 1.352 9.523 1 89.5 43 SER B C 1
ATOM 2286 O O . SER B 1 43 ? 7.238 0.255 10.086 1 89.5 43 SER B O 1
ATOM 2288 N N . GLY B 1 44 ? 7.031 1.507 8.148 1 92.25 44 GLY B N 1
ATOM 2289 C CA . GLY B 1 44 ? 7.023 0.36 7.258 1 92.25 44 GLY B CA 1
ATOM 2290 C C . GLY B 1 44 ? 5.656 -0.29 7.137 1 92.25 44 GLY B C 1
ATOM 2291 O O . GLY B 1 44 ? 5.488 -1.253 6.383 1 92.25 44 GLY B O 1
ATOM 2292 N N . VAL B 1 45 ? 4.598 0.344 7.719 1 93.44 45 VAL B N 1
ATOM 2293 C CA . VAL B 1 45 ? 3.311 -0.343 7.805 1 93.44 45 VAL B CA 1
ATOM 2294 C C . VAL B 1 45 ? 2.498 -0.079 6.539 1 93.44 45 VAL B C 1
ATOM 2296 O O . VAL B 1 45 ? 1.467 -0.715 6.309 1 93.44 45 VAL B O 1
ATOM 2299 N N . SER B 1 46 ? 2.971 0.826 5.727 1 96.38 46 SER B N 1
ATOM 2300 C CA . SER B 1 46 ? 2.271 1.152 4.488 1 96.38 46 SER B CA 1
ATOM 2301 C C . SER B 1 46 ? 0.803 1.471 4.75 1 96.38 46 SER B C 1
ATOM 2303 O O . SER B 1 46 ? 0.487 2.33 5.574 1 96.38 46 SER B O 1
ATOM 2305 N N . HIS B 1 47 ? -0.091 0.887 3.99 1 97.25 47 HIS B N 1
ATOM 2306 C CA . HIS B 1 47 ? -1.525 1.121 4.105 1 97.25 47 HIS B CA 1
ATOM 2307 C C . HIS B 1 47 ? -2.209 -0.012 4.867 1 97.25 47 HIS B C 1
ATOM 2309 O O . HIS B 1 47 ? -3.305 -0.441 4.496 1 97.25 47 HIS B O 1
ATOM 2315 N N . ALA B 1 48 ? -1.598 -0.554 5.848 1 95.44 48 ALA B N 1
ATOM 2316 C CA . ALA B 1 48 ? -2.125 -1.682 6.609 1 95.44 48 ALA B CA 1
ATOM 2317 C C . ALA B 1 48 ? -3.291 -1.249 7.496 1 95.44 48 ALA B C 1
ATOM 2319 O O . ALA B 1 48 ? -3.312 -0.124 8 1 95.44 48 ALA B O 1
ATOM 2320 N N . ILE B 1 49 ? -4.266 -2.158 7.656 1 93.12 49 ILE B N 1
ATOM 2321 C CA . ILE B 1 49 ? -5.375 -1.953 8.578 1 93.12 49 ILE B CA 1
ATOM 2322 C C . ILE B 1 49 ? -5.559 -3.193 9.453 1 93.12 49 ILE B C 1
ATOM 2324 O O . ILE B 1 49 ? -5.102 -4.285 9.094 1 93.12 49 ILE B O 1
ATOM 2328 N N . SER B 1 50 ? -6.168 -3.002 10.57 1 88.88 50 SER B N 1
ATOM 2329 C CA . SER B 1 50 ? -6.426 -4.082 11.516 1 88.88 50 SER B CA 1
ATOM 2330 C C . SER B 1 50 ? -7.68 -4.863 11.133 1 88.88 50 SER B C 1
ATOM 2332 O O . SER B 1 50 ? -8.703 -4.785 11.812 1 88.88 50 SER B O 1
ATOM 2334 N N . TYR B 1 51 ? -7.559 -5.695 10.242 1 83 51 TYR B N 1
ATOM 2335 C CA . TYR B 1 51 ? -8.688 -6.457 9.727 1 83 51 TYR B CA 1
ATOM 2336 C C . TYR B 1 51 ? -8.906 -7.73 10.531 1 83 51 TYR B C 1
ATOM 2338 O O . TYR B 1 51 ? -10.047 -8.094 10.828 1 83 51 TYR B O 1
ATOM 2346 N N . THR B 1 52 ? -7.824 -8.375 10.898 1 82.31 52 THR B N 1
ATOM 2347 C CA . THR B 1 52 ? -7.922 -9.695 11.516 1 82.31 52 THR B CA 1
ATOM 2348 C C . THR B 1 52 ? -7.902 -9.578 13.039 1 82.31 52 THR B C 1
ATOM 2350 O O . THR B 1 52 ? -8.18 -10.547 13.742 1 82.31 52 THR B O 1
ATOM 2353 N N . HIS B 1 53 ? -7.539 -8.43 13.508 1 85.12 53 HIS B N 1
ATOM 2354 C CA . HIS B 1 53 ? -7.516 -8.195 14.945 1 85.12 53 HIS B CA 1
ATOM 2355 C C . HIS B 1 53 ? -8.016 -6.801 15.289 1 85.12 53 HIS B C 1
ATOM 2357 O O . HIS B 1 53 ? -7.836 -5.863 14.508 1 85.12 53 HIS B O 1
ATOM 2363 N N . PRO B 1 54 ? -8.609 -6.723 16.453 1 90.12 54 PRO B N 1
ATOM 2364 C CA . PRO B 1 54 ? -9.055 -5.387 16.844 1 90.12 54 PRO B CA 1
ATOM 2365 C C . PRO B 1 54 ? -7.906 -4.5 17.328 1 90.12 54 PRO B C 1
ATOM 2367 O O . PRO B 1 54 ? -6.82 -5 17.625 1 90.12 54 PRO B O 1
ATOM 2370 N N . MET B 1 55 ? -8.141 -3.264 17.297 1 92.19 55 MET B N 1
ATOM 2371 C CA . MET B 1 55 ? -7.152 -2.322 17.812 1 92.19 55 MET B CA 1
ATOM 2372 C C . MET B 1 55 ? -7.695 -1.596 19.047 1 92.19 55 MET B C 1
ATOM 2374 O O . MET B 1 55 ? -8.867 -1.22 19.078 1 92.19 55 MET B O 1
ATOM 2378 N N . MET B 1 56 ? -6.883 -1.498 20 1 94.19 56 MET B N 1
ATOM 2379 C CA . MET B 1 56 ? -7.238 -0.713 21.172 1 94.19 56 MET B CA 1
ATOM 2380 C C . MET B 1 56 ? -7.176 0.78 20.875 1 94.19 56 MET B C 1
ATOM 2382 O O . MET B 1 56 ? -6.285 1.235 20.156 1 94.19 56 MET B O 1
ATOM 2386 N N . ILE B 1 57 ? -8.055 1.569 21.375 1 95.62 57 ILE B N 1
ATOM 2387 C CA . ILE B 1 57 ? -8.047 3.023 21.266 1 95.62 57 ILE B CA 1
ATOM 2388 C C . ILE B 1 57 ? -8.266 3.652 22.641 1 95.62 57 ILE B C 1
ATOM 2390 O O . ILE B 1 57 ? -9.086 3.174 23.422 1 95.62 57 ILE B O 1
ATOM 2394 N N . ALA B 1 58 ? -7.488 4.668 22.906 1 96.5 58 ALA B N 1
ATOM 2395 C CA . ALA B 1 58 ? -7.566 5.34 24.203 1 96.5 58 ALA B CA 1
ATOM 2396 C C . ALA B 1 58 ? -7.688 6.852 24.016 1 96.5 58 ALA B C 1
ATOM 2398 O O . ALA B 1 58 ? -6.988 7.445 23.203 1 96.5 58 ALA B O 1
ATOM 2399 N N . LYS B 1 59 ? -8.578 7.445 24.797 1 96.69 59 LYS B N 1
ATOM 2400 C CA . LYS B 1 59 ? -8.664 8.898 24.859 1 96.69 59 LYS B CA 1
ATOM 2401 C C . LYS B 1 59 ? -7.613 9.469 25.797 1 96.69 59 LYS B C 1
ATOM 2403 O O . LYS B 1 59 ? -7.574 9.109 26.984 1 96.69 59 LYS B O 1
ATOM 2408 N N . LEU B 1 60 ? -6.812 10.398 25.266 1 97.5 60 LEU B N 1
ATOM 2409 C CA . LEU B 1 60 ? -5.738 10.977 26.062 1 97.5 60 LEU B CA 1
ATOM 2410 C C . LEU B 1 60 ? -6.113 12.367 26.562 1 97.5 60 LEU B C 1
ATOM 2412 O O . LEU B 1 60 ? -5.523 12.867 27.516 1 97.5 60 LEU B O 1
ATOM 2416 N N . GLY B 1 61 ? -7.004 13.086 25.938 1 96.94 61 GLY B N 1
ATOM 2417 C CA . GLY B 1 61 ? -7.477 14.43 26.219 1 96.94 61 GLY B CA 1
ATOM 2418 C C . GLY B 1 61 ? -8.516 14.914 25.234 1 96.94 61 GLY B C 1
ATOM 2419 O O . GLY B 1 61 ? -9.039 14.133 24.438 1 96.94 61 GLY B O 1
ATOM 2420 N N . PRO B 1 62 ? -8.828 16.188 25.391 1 96.5 62 PRO B N 1
ATOM 2421 C CA . PRO B 1 62 ? -9.781 16.703 24.406 1 96.5 62 PRO B CA 1
ATOM 2422 C C . PRO B 1 62 ? -9.297 16.547 22.969 1 96.5 62 PRO B C 1
ATOM 2424 O O . PRO B 1 62 ? -8.234 17.062 22.609 1 96.5 62 PRO B O 1
ATOM 2427 N N . ARG B 1 63 ? -10.039 15.812 22.188 1 97.38 63 ARG B N 1
ATOM 2428 C CA . ARG B 1 63 ? -9.812 15.602 20.75 1 97.38 63 ARG B CA 1
ATOM 2429 C C . ARG B 1 63 ? -8.469 14.93 20.5 1 97.38 63 ARG B C 1
ATOM 2431 O O . ARG B 1 63 ? -7.809 15.203 19.5 1 97.38 63 ARG B O 1
ATOM 2438 N N . ARG B 1 64 ? -8.008 14.18 21.422 1 98.44 64 ARG B N 1
ATOM 2439 C CA . ARG B 1 64 ? -6.719 13.508 21.297 1 98.44 64 ARG B CA 1
ATOM 2440 C C . ARG B 1 64 ? -6.828 12.039 21.688 1 98.44 64 ARG B C 1
ATOM 2442 O O . ARG B 1 64 ? -7.16 11.719 22.828 1 98.44 64 ARG B O 1
ATOM 2449 N N . TYR B 1 65 ? -6.527 11.188 20.703 1 98.44 65 TYR B N 1
ATOM 2450 C CA . TYR B 1 65 ? -6.695 9.75 20.875 1 98.44 65 TYR B CA 1
ATOM 2451 C C . TYR B 1 65 ? -5.465 8.992 20.391 1 98.44 65 TYR B C 1
ATOM 2453 O O . TYR B 1 65 ? -4.871 9.344 19.375 1 98.44 65 TYR B O 1
ATOM 2461 N N . ALA B 1 66 ? -5.113 7.934 21.156 1 98.31 66 ALA B N 1
ATOM 2462 C CA . ALA B 1 66 ? -4.078 6.988 20.734 1 98.31 66 ALA B CA 1
ATOM 2463 C C . ALA B 1 66 ? -4.688 5.637 20.375 1 98.31 66 ALA B C 1
ATOM 2465 O O . ALA B 1 66 ? -5.551 5.125 21.094 1 98.31 66 ALA B O 1
ATOM 2466 N N . ALA B 1 67 ? -4.305 5.109 19.266 1 96.56 67 ALA B N 1
ATOM 2467 C CA . ALA B 1 67 ? -4.777 3.795 18.844 1 96.56 67 ALA B CA 1
ATOM 2468 C C . ALA B 1 67 ? -3.615 2.82 18.688 1 96.56 67 ALA B C 1
ATOM 2470 O O . ALA B 1 67 ? -2.52 3.213 18.281 1 96.56 67 ALA B O 1
ATOM 2471 N N . GLU B 1 68 ? -3.904 1.566 19.031 1 93.44 68 GLU B N 1
ATOM 2472 C CA . GLU B 1 68 ? -2.98 0.496 18.656 1 93.44 68 GLU B CA 1
ATOM 2473 C C . GLU B 1 68 ? -3.189 0.053 17.219 1 93.44 68 GLU B C 1
ATOM 2475 O O . GLU B 1 68 ? -3.986 -0.849 16.953 1 93.44 68 GLU B O 1
ATOM 2480 N N . GLY B 1 69 ? -2.646 0.739 16.281 1 93.56 69 GLY B N 1
ATOM 2481 C CA . GLY B 1 69 ? -2.83 0.445 14.875 1 93.56 69 GLY B CA 1
ATOM 2482 C C . GLY B 1 69 ? -2.029 1.359 13.961 1 93.56 69 GLY B C 1
ATOM 2483 O O . GLY B 1 69 ? -1.191 2.131 14.438 1 93.56 69 GLY B O 1
ATOM 2484 N N . SER B 1 70 ? -2.225 1.151 12.727 1 96 70 SER B N 1
ATOM 2485 C CA . SER B 1 70 ? -1.555 1.931 11.695 1 96 70 SER B CA 1
ATOM 2486 C C . SER B 1 70 ? -2.219 3.291 11.508 1 96 70 SER B C 1
ATOM 2488 O O . SER B 1 70 ? -3.303 3.535 12.039 1 96 70 SER B O 1
ATOM 2490 N N . PRO B 1 71 ? -1.566 4.18 10.805 1 98.12 71 PRO B N 1
ATOM 2491 C CA . PRO B 1 71 ? -2.225 5.449 10.477 1 98.12 71 PRO B CA 1
ATOM 2492 C C . PRO B 1 71 ? -3.551 5.254 9.75 1 98.12 71 PRO B C 1
ATOM 2494 O O . PRO B 1 71 ? -4.508 5.988 9.992 1 98.12 71 PRO B O 1
ATOM 2497 N N . ALA B 1 72 ? -3.625 4.281 8.875 1 97.06 72 ALA B N 1
ATOM 2498 C CA . ALA B 1 72 ? -4.887 3.98 8.203 1 97.06 72 ALA B CA 1
ATOM 2499 C C . ALA B 1 72 ? -5.957 3.562 9.211 1 97.06 72 ALA B C 1
ATOM 2501 O O . ALA B 1 72 ? -7.109 3.988 9.109 1 97.06 72 ALA B O 1
ATOM 2502 N N . ASP B 1 73 ? -5.605 2.744 10.195 1 96.44 73 ASP B N 1
ATOM 2503 C CA . ASP B 1 73 ? -6.508 2.391 11.281 1 96.44 73 ASP B CA 1
ATOM 2504 C C . ASP B 1 73 ? -7.008 3.637 12.008 1 96.44 73 ASP B C 1
ATOM 2506 O O . ASP B 1 73 ? -8.188 3.736 12.344 1 96.44 73 ASP B O 1
ATOM 2510 N N . CYS B 1 74 ? -6.098 4.523 12.242 1 97.88 74 CYS B N 1
ATOM 2511 C CA . CYS B 1 74 ? -6.43 5.734 12.984 1 97.88 74 CYS B CA 1
ATOM 2512 C C . CYS B 1 74 ? -7.449 6.578 12.227 1 97.88 74 CYS B C 1
ATOM 2514 O O . CYS B 1 74 ? -8.367 7.133 12.836 1 97.88 74 CYS B O 1
ATOM 2516 N N . VAL B 1 75 ? -7.277 6.676 10.93 1 97.31 75 VAL B N 1
ATOM 2517 C CA . VAL B 1 75 ? -8.227 7.422 10.109 1 97.31 75 VAL B CA 1
ATOM 2518 C C . VAL B 1 75 ? -9.609 6.77 10.195 1 97.31 75 VAL B C 1
ATOM 2520 O O . VAL B 1 75 ? -10.609 7.449 10.43 1 97.31 75 VAL B O 1
ATOM 2523 N N . LEU B 1 76 ? -9.672 5.457 10.055 1 95.06 76 LEU B N 1
ATOM 2524 C CA . LEU B 1 76 ? -10.945 4.746 10.125 1 95.06 76 LEU B CA 1
ATOM 2525 C C . LEU B 1 76 ? -11.562 4.875 11.516 1 95.06 76 LEU B C 1
ATOM 2527 O O . LEU B 1 76 ? -12.766 5.102 11.648 1 95.06 76 LEU B O 1
ATOM 2531 N N . ALA B 1 77 ? -10.734 4.742 12.516 1 95.56 77 ALA B N 1
ATOM 2532 C CA . ALA B 1 77 ? -11.219 4.906 13.883 1 95.56 77 ALA B CA 1
ATOM 2533 C C . ALA B 1 77 ? -11.789 6.305 14.102 1 95.56 77 ALA B C 1
ATOM 2535 O O . ALA B 1 77 ? -12.812 6.465 14.766 1 95.56 77 ALA B O 1
ATOM 2536 N N . ALA B 1 78 ? -11.102 7.281 13.586 1 97.19 78 ALA B N 1
ATOM 2537 C CA . ALA B 1 78 ? -11.578 8.656 13.727 1 97.19 78 ALA B CA 1
ATOM 2538 C C . ALA B 1 78 ? -12.938 8.836 13.062 1 97.19 78 ALA B C 1
ATOM 2540 O O . ALA B 1 78 ? -13.867 9.359 13.688 1 97.19 78 ALA B O 1
ATOM 2541 N N . LEU B 1 79 ? -13.086 8.367 11.867 1 95 79 LEU B N 1
ATOM 2542 C CA . LEU B 1 79 ? -14.281 8.617 11.062 1 95 79 LEU B CA 1
ATOM 2543 C C . LEU B 1 79 ? -15.484 7.867 11.633 1 95 79 LEU B C 1
ATOM 2545 O O . LEU B 1 79 ? -16.594 8.398 11.648 1 95 79 LEU B O 1
ATOM 2549 N N . TYR B 1 80 ? -15.234 6.703 12.148 1 92.31 80 TYR B N 1
ATOM 2550 C CA . TYR B 1 80 ? -16.391 5.84 12.398 1 92.31 80 TYR B CA 1
ATOM 2551 C C . TYR B 1 80 ? -16.578 5.602 13.891 1 92.31 80 TYR B C 1
ATOM 2553 O O . TYR B 1 80 ? -17.531 4.945 14.305 1 92.31 80 TYR B O 1
ATOM 2561 N N . ASP B 1 81 ? -15.734 6.113 14.68 1 93.31 81 ASP B N 1
ATOM 2562 C CA . ASP B 1 81 ? -15.898 5.941 16.125 1 93.31 81 ASP B CA 1
ATOM 2563 C C . ASP B 1 81 ? -15.727 7.27 16.859 1 93.31 81 ASP B C 1
ATOM 2565 O O . ASP B 1 81 ? -16.641 7.734 17.531 1 93.31 81 ASP B O 1
ATOM 2569 N N . VAL B 1 82 ? -14.617 7.934 16.656 1 95.25 82 VAL B N 1
ATOM 2570 C CA . VAL B 1 82 ? -14.242 9.102 17.453 1 95.25 82 VAL B CA 1
ATOM 2571 C C . VAL B 1 82 ? -15.133 10.281 17.078 1 95.25 82 VAL B C 1
ATOM 2573 O O . VAL B 1 82 ? -15.695 10.945 17.953 1 95.25 82 VAL B O 1
ATOM 2576 N N . LEU B 1 83 ? -15.289 10.5 15.805 1 94.25 83 LEU B N 1
ATOM 2577 C CA . LEU B 1 83 ? -16.047 11.656 15.32 1 94.25 83 LEU B CA 1
ATOM 2578 C C . LEU B 1 83 ? -17.5 11.305 15.109 1 94.25 83 LEU B C 1
ATOM 2580 O O . LEU B 1 83 ? -18.328 12.172 14.789 1 94.25 83 LEU B O 1
ATOM 2584 N N . GLN B 1 84 ? -17.844 10.031 15.359 1 83.94 84 GLN B N 1
ATOM 2585 C CA . GLN B 1 84 ? -19.219 9.523 15.312 1 83.94 84 GLN B CA 1
ATOM 2586 C C . GLN B 1 84 ? -19.922 9.953 14.039 1 83.94 84 GLN B C 1
ATOM 2588 O O . GLN B 1 84 ? -21.047 10.461 14.086 1 83.94 84 GLN B O 1
ATOM 2593 N N . GLY B 1 85 ? -19.172 9.938 12.984 1 78.44 85 GLY B N 1
ATOM 2594 C CA . GLY B 1 85 ? -19.781 10.18 11.68 1 78.44 85 GLY B CA 1
ATOM 2595 C C . GLY B 1 85 ? -19.531 11.586 11.164 1 78.44 85 GLY B C 1
ATOM 2596 O O . GLY B 1 85 ? -19.703 11.859 9.977 1 78.44 85 GLY B O 1
ATOM 2597 N N . ALA B 1 86 ? -19.219 12.539 12.133 1 89.94 86 ALA B N 1
ATOM 2598 C CA . ALA B 1 86 ? -18.781 13.836 11.617 1 89.94 86 ALA B CA 1
ATOM 2599 C C . ALA B 1 86 ? -17.531 13.695 10.773 1 89.94 86 ALA B C 1
ATOM 2601 O O . ALA B 1 86 ? -16.641 12.906 11.094 1 89.94 86 ALA B O 1
ATOM 2602 N N . ARG B 1 87 ? -17.516 14.367 9.672 1 94.06 87 ARG B N 1
ATOM 2603 C CA . ARG B 1 87 ? -16.391 14.219 8.75 1 94.06 87 ARG B CA 1
ATOM 2604 C C . ARG B 1 87 ? -15.461 15.422 8.828 1 94.06 87 ARG B C 1
ATOM 2606 O O . ARG B 1 87 ? -15.922 16.562 8.891 1 94.06 87 ARG B O 1
ATOM 2613 N N . PRO B 1 88 ? -14.18 15.188 8.883 1 97.81 88 PRO B N 1
ATOM 2614 C CA . PRO B 1 88 ? -13.234 16.312 8.781 1 97.81 88 PRO B CA 1
ATOM 2615 C C . PRO B 1 88 ? -13.219 16.938 7.391 1 97.81 88 PRO B C 1
ATOM 2617 O O . PRO B 1 88 ? -13.57 16.297 6.406 1 97.81 88 PRO B O 1
ATOM 2620 N N . ASP B 1 89 ? -12.867 18.219 7.355 1 97.75 89 ASP B N 1
ATOM 2621 C CA . ASP B 1 89 ? -12.703 18.938 6.094 1 97.75 89 ASP B CA 1
ATOM 2622 C C . ASP B 1 89 ? -11.383 18.578 5.418 1 97.75 89 ASP B C 1
ATOM 2624 O O . ASP B 1 89 ? -11.242 18.734 4.203 1 97.75 89 ASP B O 1
ATOM 2628 N N . LEU B 1 90 ? -10.445 18.141 6.238 1 98.62 90 LEU B N 1
ATOM 2629 C CA . LEU B 1 90 ? -9.086 17.828 5.797 1 98.62 90 LEU B CA 1
ATOM 2630 C C . LEU B 1 90 ? -8.43 16.812 6.723 1 98.62 90 LEU B C 1
ATOM 2632 O O . LEU B 1 90 ? -8.594 16.875 7.941 1 98.62 90 LEU B O 1
ATOM 2636 N N . VAL B 1 91 ? -7.785 15.875 6.145 1 98.88 91 VAL B N 1
ATOM 2637 C CA . VAL B 1 91 ? -6.945 14.953 6.906 1 98.88 91 VAL B CA 1
ATOM 2638 C C . VAL B 1 91 ? -5.477 15.219 6.598 1 98.88 91 VAL B C 1
ATOM 2640 O O . VAL B 1 91 ? -5.082 15.281 5.43 1 98.88 91 VAL B O 1
ATOM 2643 N N . LEU B 1 92 ? -4.695 15.453 7.633 1 98.94 92 LEU B N 1
ATOM 2644 C CA . LEU B 1 92 ? -3.248 15.586 7.52 1 98.94 92 LEU B CA 1
ATOM 2645 C C . LEU B 1 92 ? -2.539 14.422 8.211 1 98.94 92 LEU B C 1
ATOM 2647 O O . LEU B 1 92 ? -2.857 14.094 9.352 1 98.94 92 LEU B O 1
ATOM 2651 N N . SER B 1 93 ? -1.62 13.812 7.531 1 98.94 93 SER B N 1
ATOM 2652 C CA . SER B 1 93 ? -0.82 12.719 8.078 1 98.94 93 SER B CA 1
ATOM 2653 C C . SER B 1 93 ? 0.66 13.086 8.125 1 98.94 93 SER B C 1
ATOM 2655 O O . SER B 1 93 ? 1.258 13.398 7.09 1 98.94 93 SER B O 1
ATOM 2657 N N . GLY B 1 94 ? 1.316 13.109 9.258 1 98.44 94 GLY B N 1
ATOM 2658 C CA . GLY B 1 94 ? 2.701 13.523 9.438 1 98.44 94 GLY B CA 1
ATOM 2659 C C . GLY B 1 94 ? 2.904 14.43 10.633 1 98.44 94 GLY B C 1
ATOM 2660 O O . GLY B 1 94 ? 2.207 14.305 11.641 1 98.44 94 GLY B O 1
ATOM 2661 N N . VAL B 1 95 ? 3.891 15.25 10.75 1 98.75 95 VAL B N 1
ATOM 2662 C CA . VAL B 1 95 ? 5.027 15.289 9.836 1 98.75 95 VAL B CA 1
ATOM 2663 C C . VAL B 1 95 ? 5.969 14.117 10.133 1 98.75 95 VAL B C 1
ATOM 2665 O O . VAL B 1 95 ? 6.43 13.953 11.266 1 98.75 95 VAL B O 1
ATOM 2668 N N . ASN B 1 96 ? 6.207 13.328 9.203 1 98.62 96 ASN B N 1
ATOM 2669 C CA . ASN B 1 96 ? 7.066 12.164 9.383 1 98.62 96 ASN B CA 1
ATOM 2670 C C . ASN B 1 96 ? 8.531 12.562 9.539 1 98.62 96 ASN B C 1
ATOM 2672 O O . ASN B 1 96 ? 9.008 13.461 8.836 1 98.62 96 ASN B O 1
ATOM 2676 N N . ARG B 1 97 ? 9.211 11.875 10.453 1 97.62 97 ARG B N 1
ATOM 2677 C CA . ARG B 1 97 ? 10.656 12.008 10.562 1 97.62 97 ARG B CA 1
ATOM 2678 C C . ARG B 1 97 ? 11.367 11.219 9.469 1 97.62 97 ARG B C 1
ATOM 2680 O O . ARG B 1 97 ? 11.492 10 9.555 1 97.62 97 ARG B O 1
ATOM 2687 N N . GLY B 1 98 ? 11.906 11.883 8.461 1 96.81 98 GLY B N 1
ATOM 2688 C CA . GLY B 1 98 ? 12.453 11.258 7.27 1 96.81 98 GLY B CA 1
ATOM 2689 C C . GLY B 1 98 ? 11.547 11.383 6.059 1 96.81 98 GLY B C 1
ATOM 2690 O O . GLY B 1 98 ? 10.336 11.578 6.203 1 96.81 98 GLY B O 1
ATOM 2691 N N . ASN B 1 99 ? 12.078 11.219 4.91 1 96.69 99 ASN B N 1
ATOM 2692 C CA . ASN B 1 99 ? 11.305 11.445 3.693 1 96.69 99 ASN B CA 1
ATOM 2693 C C . ASN B 1 99 ? 10.438 10.242 3.346 1 96.69 99 ASN B C 1
ATOM 2695 O O . ASN B 1 99 ? 10.781 9.102 3.676 1 96.69 99 ASN B O 1
ATOM 2699 N N . ASN B 1 100 ? 9.352 10.492 2.785 1 97.69 100 ASN B N 1
ATOM 2700 C CA . ASN B 1 100 ? 8.508 9.508 2.111 1 97.69 100 ASN B CA 1
ATOM 2701 C C . ASN B 1 100 ? 8.391 9.797 0.619 1 97.69 100 ASN B C 1
ATOM 2703 O O . ASN B 1 100 ? 7.281 9.914 0.089 1 97.69 100 ASN B O 1
ATOM 2707 N N . SER B 1 101 ? 9.516 9.938 -0.005 1 97.31 101 SER B N 1
ATOM 2708 C CA . SER B 1 101 ? 9.633 10.172 -1.439 1 97.31 101 SER B CA 1
ATOM 2709 C C . SER B 1 101 ? 10.109 8.922 -2.172 1 97.31 101 SER B C 1
ATOM 2711 O O . SER B 1 101 ? 10.516 7.945 -1.54 1 97.31 101 SER B O 1
ATOM 2713 N N . ALA B 1 102 ? 10.016 8.961 -3.428 1 96.88 102 ALA B N 1
ATOM 2714 C CA . ALA B 1 102 ? 10.43 7.828 -4.258 1 96.88 102 ALA B CA 1
ATOM 2715 C C . ALA B 1 102 ? 9.773 6.535 -3.791 1 96.88 102 ALA B C 1
ATOM 2717 O O . ALA B 1 102 ? 8.586 6.52 -3.459 1 96.88 102 ALA B O 1
ATOM 2718 N N . GLU B 1 103 ? 10.43 5.41 -3.816 1 95.31 103 GLU B N 1
ATOM 2719 C CA . GLU B 1 103 ? 9.828 4.117 -3.492 1 95.31 103 GLU B CA 1
ATOM 2720 C C . GLU B 1 103 ? 9.398 4.062 -2.029 1 95.31 103 GLU B C 1
ATOM 2722 O O . GLU B 1 103 ? 8.57 3.225 -1.653 1 95.31 103 GLU B O 1
ATOM 2727 N N . ASN B 1 104 ? 9.922 5.016 -1.205 1 95.62 104 ASN B N 1
ATOM 2728 C CA . ASN B 1 104 ? 9.531 5.043 0.2 1 95.62 104 ASN B CA 1
ATOM 2729 C C . ASN B 1 104 ? 8.039 5.305 0.362 1 95.62 104 ASN B C 1
ATOM 2731 O O . ASN B 1 104 ? 7.445 4.938 1.38 1 95.62 104 ASN B O 1
ATOM 2735 N N . VAL B 1 105 ? 7.41 5.91 -0.651 1 97.81 105 VAL B N 1
ATOM 2736 C CA . VAL B 1 105 ? 5.98 6.184 -0.661 1 97.81 105 VAL B CA 1
ATOM 2737 C C . VAL B 1 105 ? 5.203 4.891 -0.406 1 97.81 105 VAL B C 1
ATOM 2739 O O . VAL B 1 105 ? 4.219 4.887 0.336 1 97.81 105 VAL B O 1
ATOM 2742 N N . LEU B 1 106 ? 5.691 3.809 -0.915 1 96.88 106 LEU B N 1
ATOM 2743 C CA . LEU B 1 106 ? 4.965 2.543 -0.927 1 96.88 106 LEU B CA 1
ATOM 2744 C C . LEU B 1 106 ? 5.051 1.854 0.429 1 96.88 106 LEU B C 1
ATOM 2746 O O . LEU B 1 106 ? 4.242 0.974 0.736 1 96.88 106 LEU B O 1
ATOM 2750 N N . TYR B 1 107 ? 6 2.238 1.266 1 96 107 TYR B N 1
ATOM 2751 C CA . TYR B 1 107 ? 6.215 1.629 2.574 1 96 107 TYR B CA 1
ATOM 2752 C C . TYR B 1 107 ? 5.664 2.516 3.684 1 96 107 TYR B C 1
ATOM 2754 O O . TYR B 1 107 ? 5.578 2.094 4.84 1 96 107 TYR B O 1
ATOM 2762 N N . SER B 1 108 ? 5.281 3.682 3.377 1 97.44 108 SER B N 1
ATOM 2763 C CA . SER B 1 108 ? 5.082 4.758 4.34 1 97.44 108 SER B CA 1
ATOM 2764 C C . SER B 1 108 ? 3.713 4.656 5.008 1 97.44 108 SER B C 1
ATOM 2766 O O . SER B 1 108 ? 2.682 4.773 4.34 1 97.44 108 SER B O 1
ATOM 2768 N N . GLY B 1 109 ? 3.746 4.547 6.32 1 98.06 109 GLY B N 1
ATOM 2769 C CA . GLY B 1 109 ? 2.502 4.684 7.062 1 98.06 109 GLY B CA 1
ATOM 2770 C C . GLY B 1 109 ? 1.918 6.082 6.996 1 98.06 109 GLY B C 1
ATOM 2771 O O . GLY B 1 109 ? 0.698 6.254 7.035 1 98.06 109 GLY B O 1
ATOM 2772 N N . THR B 1 110 ? 2.771 7.129 6.93 1 98.62 110 THR B N 1
ATOM 2773 C CA . THR B 1 110 ? 2.342 8.508 6.762 1 98.62 110 THR B CA 1
ATOM 2774 C C . THR B 1 110 ? 1.506 8.664 5.496 1 98.62 110 THR B C 1
ATOM 2776 O O . THR B 1 110 ? 0.389 9.188 5.543 1 98.62 110 THR B O 1
ATOM 2779 N N . VAL B 1 111 ? 2.02 8.156 4.406 1 98.81 111 VAL B N 1
ATOM 2780 C CA . VAL B 1 111 ? 1.275 8.195 3.152 1 98.81 111 VAL B CA 1
ATOM 2781 C C . VAL B 1 111 ? 0.038 7.309 3.252 1 98.81 111 VAL B C 1
ATOM 2783 O O . VAL B 1 111 ? -1.018 7.637 2.707 1 98.81 111 VAL B O 1
ATOM 2786 N N . GLY B 1 112 ? 0.196 6.199 3.982 1 98.62 112 GLY B N 1
ATOM 2787 C CA . GLY B 1 112 ? -0.93 5.305 4.199 1 98.62 112 GLY B CA 1
ATOM 2788 C C . GLY B 1 112 ? -2.113 5.984 4.859 1 98.62 112 GLY B C 1
ATOM 2789 O O . GLY B 1 112 ? -3.266 5.691 4.535 1 98.62 112 GLY B O 1
ATOM 2790 N N . GLY B 1 113 ? -1.854 6.84 5.832 1 98.56 113 GLY B N 1
ATOM 2791 C CA . GLY B 1 113 ? -2.924 7.594 6.469 1 98.56 113 GLY B CA 1
ATOM 2792 C C . GLY B 1 113 ? -3.672 8.5 5.508 1 98.56 113 GLY B C 1
ATOM 2793 O O . GLY B 1 113 ? -4.906 8.516 5.496 1 98.56 113 GLY B O 1
ATOM 2794 N N . ALA B 1 114 ? -2.936 9.25 4.703 1 98.81 114 ALA B N 1
ATOM 2795 C CA . ALA B 1 114 ? -3.547 10.133 3.709 1 98.81 114 ALA B CA 1
ATOM 2796 C C . ALA B 1 114 ? -4.289 9.328 2.646 1 98.81 114 ALA B C 1
ATOM 2798 O O . ALA B 1 114 ? -5.375 9.719 2.207 1 98.81 114 ALA B O 1
ATOM 2799 N N . LEU B 1 115 ? -3.695 8.242 2.25 1 98.44 115 LEU B N 1
ATOM 2800 C CA . LEU B 1 115 ? -4.305 7.344 1.271 1 98.44 115 LEU B CA 1
ATOM 2801 C C . LEU B 1 115 ? -5.656 6.84 1.764 1 98.44 115 LEU B C 1
ATOM 2803 O O . LEU B 1 115 ? -6.641 6.871 1.021 1 98.44 115 LEU B O 1
ATOM 2807 N N . GLU B 1 116 ? -5.715 6.406 3 1 97.25 116 GLU B N 1
ATOM 2808 C CA . GLU B 1 116 ? -6.977 5.918 3.547 1 97.25 116 GLU B CA 1
ATOM 2809 C C . GLU B 1 116 ? -8.031 7.02 3.578 1 97.25 116 GLU B C 1
ATOM 2811 O O . GLU B 1 116 ? -9.195 6.785 3.234 1 97.25 116 GLU B O 1
ATOM 2816 N N . ALA B 1 117 ? -7.617 8.195 3.992 1 97.38 117 ALA B N 1
ATOM 2817 C CA . ALA B 1 117 ? -8.539 9.328 3.992 1 97.38 117 ALA B CA 1
ATOM 2818 C C . ALA B 1 117 ? -9.102 9.578 2.596 1 97.38 117 ALA B C 1
ATOM 2820 O O . ALA B 1 117 ? -10.305 9.789 2.432 1 97.38 117 ALA B O 1
ATOM 2821 N N . ALA B 1 118 ? -8.266 9.508 1.64 1 97.19 118 ALA B N 1
ATOM 2822 C CA . ALA B 1 118 ? -8.695 9.711 0.259 1 97.19 118 ALA B CA 1
ATOM 2823 C C . ALA B 1 118 ? -9.688 8.633 -0.166 1 97.19 118 ALA B C 1
ATOM 2825 O O . ALA B 1 118 ? -10.688 8.93 -0.826 1 97.19 118 ALA B O 1
ATOM 2826 N N . LEU B 1 119 ? -9.406 7.41 0.187 1 95.31 119 LEU B N 1
ATOM 2827 C CA . LEU B 1 119 ? -10.312 6.312 -0.137 1 95.31 119 LEU B CA 1
ATOM 2828 C C . LEU B 1 119 ? -11.672 6.523 0.511 1 95.31 119 LEU B C 1
ATOM 2830 O O . LEU B 1 119 ? -12.695 6.07 -0.015 1 95.31 119 LEU B O 1
ATOM 2834 N N . GLN B 1 120 ? -11.648 7.227 1.62 1 93.5 120 GLN B N 1
ATOM 2835 C CA . GLN B 1 120 ? -12.891 7.523 2.328 1 93.5 120 GLN B CA 1
ATOM 2836 C C . GLN B 1 120 ? -13.555 8.781 1.773 1 93.5 120 GLN B C 1
ATOM 2838 O O . GLN B 1 120 ? -14.531 9.273 2.34 1 93.5 120 GLN B O 1
ATOM 2843 N N . GLY B 1 121 ? -12.992 9.367 0.754 1 93.81 121 GLY B N 1
ATOM 2844 C CA . GLY B 1 121 ? -13.602 10.492 0.06 1 93.81 121 GLY B CA 1
ATOM 2845 C C . GLY B 1 121 ? -13.219 11.836 0.641 1 93.81 121 GLY B C 1
ATOM 2846 O O . GLY B 1 121 ? -13.906 12.836 0.416 1 93.81 121 GLY B O 1
ATOM 2847 N N . LEU B 1 122 ? -12.133 11.883 1.413 1 96.06 122 LEU B N 1
ATOM 2848 C CA . LEU B 1 122 ? -11.766 13.117 2.094 1 96.06 122 LEU B CA 1
ATOM 2849 C C . LEU B 1 122 ? -10.516 13.734 1.469 1 96.06 122 LEU B C 1
ATOM 2851 O O . LEU B 1 122 ? -9.609 13.008 1.041 1 96.06 122 LEU B O 1
ATOM 2855 N N . PRO B 1 123 ? -10.422 15.117 1.416 1 98 123 PRO B N 1
ATOM 2856 C CA . PRO B 1 123 ? -9.125 15.727 1.095 1 98 123 PRO B CA 1
ATOM 2857 C C . PRO B 1 123 ? -8.023 15.328 2.072 1 98 123 PRO B C 1
ATOM 2859 O O . PRO B 1 123 ? -8.234 15.344 3.287 1 98 123 PRO B O 1
ATOM 2862 N N . ALA B 1 124 ? -6.871 14.961 1.558 1 98.75 124 ALA B N 1
ATOM 2863 C CA . ALA B 1 124 ? -5.82 14.461 2.443 1 98.75 124 ALA B CA 1
ATOM 2864 C C . ALA B 1 124 ? -4.438 14.859 1.933 1 98.75 124 ALA B C 1
ATOM 2866 O O . ALA B 1 124 ? -4.215 14.93 0.722 1 98.75 124 ALA B O 1
ATOM 2867 N N . ILE B 1 125 ? -3.545 15.141 2.824 1 98.94 125 ILE B N 1
ATOM 2868 C CA . ILE B 1 125 ? -2.162 15.492 2.527 1 98.94 125 ILE B CA 1
ATOM 2869 C C . ILE B 1 125 ? -1.227 14.789 3.506 1 98.94 125 ILE B C 1
ATOM 2871 O O . ILE B 1 125 ? -1.429 14.844 4.719 1 98.94 125 ILE B O 1
ATOM 2875 N N . ALA B 1 126 ? -0.264 14.07 3 1 98.94 126 ALA B N 1
ATOM 2876 C CA . ALA B 1 126 ? 0.839 13.547 3.799 1 98.94 126 ALA B CA 1
ATOM 2877 C C . ALA B 1 126 ? 2.01 14.523 3.826 1 98.94 126 ALA B C 1
ATOM 2879 O O . ALA B 1 126 ? 2.344 15.133 2.807 1 98.94 126 ALA B O 1
ATOM 2880 N N . LEU B 1 127 ? 2.639 14.719 4.977 1 98.94 127 LEU B N 1
ATOM 2881 C CA . LEU B 1 127 ? 3.779 15.617 5.133 1 98.94 127 LEU B CA 1
ATOM 2882 C C . LEU B 1 127 ? 4.961 14.891 5.766 1 98.94 127 LEU B C 1
ATOM 2884 O O . LEU B 1 127 ? 4.793 14.172 6.754 1 98.94 127 LEU B O 1
ATOM 2888 N N . SER B 1 128 ? 6.145 15.094 5.199 1 98.94 128 SER B N 1
ATOM 2889 C CA . SER B 1 128 ? 7.371 14.5 5.719 1 98.94 128 SER B CA 1
ATOM 2890 C C . SER B 1 128 ? 8.531 15.484 5.684 1 98.94 128 SER B C 1
ATOM 2892 O O . SER B 1 128 ? 8.617 16.312 4.77 1 98.94 128 SER B O 1
ATOM 2894 N N . GLN B 1 129 ? 9.359 15.414 6.684 1 98.81 129 GLN B N 1
ATOM 2895 C CA . GLN B 1 129 ? 10.617 16.156 6.695 1 98.81 129 GLN B CA 1
ATOM 2896 C C . GLN B 1 129 ? 11.797 15.266 6.34 1 98.81 129 GLN B C 1
ATOM 2898 O O . GLN B 1 129 ? 12.164 14.383 7.117 1 98.81 129 GLN B O 1
ATOM 2903 N N . PHE B 1 130 ? 12.32 15.516 5.066 1 98.25 130 PHE B N 1
ATOM 2904 C CA . PHE B 1 130 ? 13.562 14.867 4.68 1 98.25 130 PHE B CA 1
ATOM 2905 C C . PHE B 1 130 ? 14.695 15.242 5.629 1 98.25 130 PHE B C 1
ATOM 2907 O O . PHE B 1 130 ? 14.805 16.406 6.043 1 98.25 130 PHE B O 1
ATOM 2914 N N . LEU B 1 131 ? 15.469 14.25 6.055 1 97.31 131 LEU B N 1
ATOM 2915 C CA . LEU B 1 131 ? 16.625 14.5 6.91 1 97.31 131 LEU B CA 1
ATOM 2916 C C . LEU B 1 131 ? 17.922 14.266 6.148 1 97.31 131 LEU B C 1
ATOM 2918 O O . LEU B 1 131 ? 17.984 13.445 5.234 1 97.31 131 LEU B O 1
ATOM 2922 N N . GLY B 1 132 ? 18.891 14.992 6.512 1 95.19 132 GLY B N 1
ATOM 2923 C CA . GLY B 1 132 ? 20.203 14.922 5.898 1 95.19 132 GLY B CA 1
ATOM 2924 C C . GLY B 1 132 ? 21.281 15.656 6.691 1 95.19 132 GLY B C 1
ATOM 2925 O O . GLY B 1 132 ? 21.047 16.047 7.836 1 95.19 132 GLY B O 1
ATOM 2926 N N . PRO B 1 133 ? 22.406 15.789 6.051 1 94.56 133 PRO B N 1
ATOM 2927 C CA . PRO B 1 133 ? 23.531 16.391 6.758 1 94.56 133 PRO B CA 1
ATOM 2928 C C . PRO B 1 133 ? 23.234 17.797 7.254 1 94.56 133 PRO B C 1
ATOM 2930 O O . PRO B 1 133 ? 23.672 18.188 8.344 1 94.56 133 PRO B O 1
ATOM 2933 N N . GLU B 1 134 ? 22.5 18.547 6.566 1 95.69 134 GLU B N 1
ATOM 2934 C CA . GLU B 1 134 ? 22.266 19.938 6.926 1 95.69 134 GLU B CA 1
ATOM 2935 C C . GLU B 1 134 ? 21.203 20.062 8.023 1 95.69 134 GLU B C 1
ATOM 2937 O O . GLU B 1 134 ? 21.047 21.125 8.625 1 95.69 134 GLU B O 1
ATOM 2942 N N . THR B 1 135 ? 20.484 18.938 8.289 1 95.62 135 THR B N 1
ATOM 2943 C CA . THR B 1 135 ? 19.469 18.984 9.336 1 95.62 135 THR B CA 1
ATOM 2944 C C . THR B 1 135 ? 19.984 18.328 10.617 1 95.62 135 THR B C 1
ATOM 2946 O O . THR B 1 135 ? 19.391 18.484 11.688 1 95.62 135 THR B O 1
ATOM 2949 N N . GLU B 1 136 ? 20.984 17.469 10.75 1 91.62 136 GLU B N 1
ATOM 2950 C CA . GLU B 1 136 ? 21.531 16.734 11.891 1 91.62 136 GLU B CA 1
ATOM 2951 C C . GLU B 1 136 ? 21.938 17.688 13.008 1 91.62 136 GLU B C 1
ATOM 2953 O O . GLU B 1 136 ? 21.781 17.375 14.188 1 91.62 136 GLU B O 1
ATOM 2958 N N . GLY B 1 137 ? 22.281 18.938 12.734 1 90 137 GLY B N 1
ATOM 2959 C CA . GLY B 1 137 ? 22.797 19.844 13.75 1 90 137 GLY B CA 1
ATOM 2960 C C . GLY B 1 137 ? 21.797 20.906 14.141 1 90 137 GLY B C 1
ATOM 2961 O O . GLY B 1 137 ? 22.047 21.719 15.039 1 90 137 GLY B O 1
ATOM 2962 N N . LEU B 1 138 ? 20.656 20.734 13.617 1 95.75 138 LEU B N 1
ATOM 2963 C CA . LEU B 1 138 ? 19.641 21.734 13.93 1 95.75 138 LEU B CA 1
ATOM 2964 C C . LEU B 1 138 ? 18.984 21.453 15.273 1 95.75 138 LEU B C 1
ATOM 2966 O O . LEU B 1 138 ? 18.828 20.281 15.656 1 95.75 138 LEU B O 1
ATOM 2970 N N . ALA B 1 139 ? 18.688 22.438 15.977 1 96.31 139 ALA B N 1
ATOM 2971 C CA . ALA B 1 139 ? 17.938 22.281 17.219 1 96.31 139 ALA B CA 1
ATOM 2972 C C . ALA B 1 139 ? 16.609 21.594 16.984 1 96.31 139 ALA B C 1
ATOM 2974 O O . ALA B 1 139 ? 16.156 20.797 17.828 1 96.31 139 ALA B O 1
ATOM 2975 N N . ASP B 1 140 ? 15.961 21.891 15.859 1 97.56 140 ASP B N 1
ATOM 2976 C CA . ASP B 1 140 ? 14.711 21.281 15.422 1 97.56 140 ASP B CA 1
ATOM 2977 C C . ASP B 1 140 ? 14.844 20.703 14.016 1 97.56 140 ASP B C 1
ATOM 2979 O O . ASP B 1 140 ? 14.805 21.438 13.023 1 97.56 140 ASP B O 1
ATOM 2983 N N . PRO B 1 141 ? 14.867 19.422 13.945 1 96.94 141 PRO B N 1
ATOM 2984 C CA . PRO B 1 141 ? 15.016 18.812 12.625 1 96.94 141 PRO B CA 1
ATOM 2985 C C . PRO B 1 141 ? 13.805 19.031 11.727 1 96.94 141 PRO B C 1
ATOM 2987 O O . PRO B 1 141 ? 13.875 18.797 10.516 1 96.94 141 PRO B O 1
ATOM 2990 N N . PHE B 1 142 ? 12.734 19.531 12.289 1 98.31 142 PHE B N 1
ATOM 2991 C CA . PHE B 1 142 ? 11.508 19.766 11.531 1 98.31 142 PHE B CA 1
ATOM 2992 C C . PHE B 1 142 ? 11.359 21.25 11.219 1 98.31 142 PHE B C 1
ATOM 2994 O O . PHE B 1 142 ? 10.273 21.703 10.844 1 98.31 142 PHE B O 1
ATOM 3001 N N . GLU B 1 143 ? 12.406 22 11.383 1 98.31 143 GLU B N 1
ATOM 3002 C CA . GLU B 1 143 ? 12.328 23.453 11.281 1 98.31 143 GLU B CA 1
ATOM 3003 C C . GLU B 1 143 ? 11.703 23.875 9.961 1 98.31 143 GLU B C 1
ATOM 3005 O O . GLU B 1 143 ? 10.891 24.797 9.914 1 98.31 143 GLU B O 1
ATOM 3010 N N . CYS B 1 144 ? 12.062 23.25 8.898 1 98.62 144 CYS B N 1
ATOM 3011 C CA . CYS B 1 144 ? 11.539 23.609 7.582 1 98.62 144 CYS B CA 1
ATOM 3012 C C . CYS B 1 144 ? 10.039 23.344 7.5 1 98.62 144 CYS B C 1
ATOM 3014 O O . CYS B 1 144 ? 9.281 24.234 7.086 1 98.62 144 CYS B O 1
ATOM 3016 N N . ALA B 1 145 ? 9.586 22.219 7.914 1 98.81 145 ALA B N 1
ATOM 3017 C CA . ALA B 1 145 ? 8.164 21.891 7.93 1 98.81 145 ALA B CA 1
ATOM 3018 C C . ALA B 1 145 ? 7.395 22.828 8.859 1 98.81 145 ALA B C 1
ATOM 3020 O O . ALA B 1 145 ? 6.309 23.297 8.516 1 98.81 145 ALA B O 1
ATOM 3021 N N . ARG B 1 146 ? 7.949 23.062 10.031 1 98.69 146 ARG B N 1
ATOM 3022 C CA . ARG B 1 146 ? 7.301 23.922 11.023 1 98.69 146 ARG B CA 1
ATOM 3023 C C . ARG B 1 146 ? 7.086 25.328 10.469 1 98.69 146 ARG B C 1
ATOM 3025 O O . ARG B 1 146 ? 6.016 25.906 10.656 1 98.69 146 ARG B O 1
ATOM 3032 N N . THR B 1 147 ? 8.078 25.812 9.82 1 98.75 147 THR B N 1
ATOM 3033 C CA . THR B 1 147 ? 8.078 27.188 9.359 1 98.75 147 THR B CA 1
ATOM 3034 C C . THR B 1 147 ? 7.207 27.344 8.109 1 98.75 147 THR B C 1
ATOM 3036 O O . THR B 1 147 ? 6.469 28.328 7.98 1 98.75 147 THR B O 1
ATOM 3039 N N . HIS B 1 148 ? 7.246 26.359 7.207 1 98.81 148 HIS B N 1
ATOM 3040 C CA . HIS B 1 148 ? 6.691 26.562 5.875 1 98.81 148 HIS B CA 1
ATOM 3041 C C . HIS B 1 148 ? 5.48 25.672 5.633 1 98.81 148 HIS B C 1
ATOM 3043 O O . HIS B 1 148 ? 4.781 25.828 4.629 1 98.81 148 HIS B O 1
ATOM 3049 N N . GLY B 1 149 ? 5.199 24.734 6.516 1 98.88 149 GLY B N 1
ATOM 3050 C CA . GLY B 1 149 ? 4.18 23.719 6.301 1 98.88 149 GLY B CA 1
ATOM 3051 C C . GLY B 1 149 ? 2.795 24.297 6.098 1 98.88 149 GLY B C 1
ATOM 3052 O O . GLY B 1 149 ? 2.082 23.906 5.168 1 98.88 149 GLY B O 1
ATOM 3053 N N . ALA B 1 150 ? 2.402 25.219 6.961 1 98.81 150 ALA B N 1
ATOM 3054 C CA . ALA B 1 150 ? 1.07 25.812 6.867 1 98.81 150 ALA B CA 1
ATOM 3055 C C . ALA B 1 150 ? 0.873 26.516 5.523 1 98.81 150 ALA B C 1
ATOM 3057 O O . ALA B 1 150 ? -0.197 26.406 4.918 1 98.81 150 ALA B O 1
ATOM 3058 N N . ARG B 1 151 ? 1.901 27.203 5.082 1 98.62 151 ARG B N 1
ATOM 3059 C CA . ARG B 1 151 ? 1.824 27.906 3.807 1 98.62 151 ARG B CA 1
ATOM 3060 C C . ARG B 1 151 ? 1.625 26.938 2.652 1 98.62 151 ARG B C 1
ATOM 3062 O O . ARG B 1 151 ? 0.836 27.188 1.742 1 98.62 151 ARG B O 1
ATOM 3069 N N . ILE B 1 152 ? 2.34 25.828 2.645 1 98.81 152 ILE B N 1
ATOM 3070 C CA . ILE B 1 152 ? 2.264 24.844 1.577 1 98.81 152 ILE B CA 1
ATOM 3071 C C . ILE B 1 152 ? 0.876 24.203 1.563 1 98.81 152 ILE B C 1
ATOM 3073 O O . ILE B 1 152 ? 0.27 24.031 0.502 1 98.81 152 ILE B O 1
ATOM 3077 N N . VAL B 1 153 ? 0.362 23.844 2.762 1 98.88 153 VAL B N 1
ATOM 3078 C CA . VAL B 1 153 ? -0.959 23.234 2.844 1 98.88 153 VAL B CA 1
ATOM 3079 C C . VAL B 1 153 ? -2.023 24.234 2.389 1 98.88 153 VAL B C 1
ATOM 3081 O O . VAL B 1 153 ? -2.957 23.875 1.67 1 98.88 153 VAL B O 1
ATOM 3084 N N . ARG B 1 154 ? -1.935 25.5 2.777 1 98.62 154 ARG B N 1
ATOM 3085 C CA . ARG B 1 154 ? -2.869 26.531 2.344 1 98.62 154 ARG B CA 1
ATOM 3086 C C . ARG B 1 154 ? -2.857 26.672 0.826 1 98.62 154 ARG B C 1
ATOM 3088 O O . ARG B 1 154 ? -3.912 26.812 0.204 1 98.62 154 ARG B O 1
ATOM 3095 N N . LEU B 1 155 ? -1.658 26.688 0.281 1 98.69 155 LEU B N 1
ATOM 3096 C CA . LEU B 1 155 ? -1.515 26.75 -1.169 1 98.69 155 LEU B CA 1
ATOM 3097 C C . LEU B 1 155 ? -2.295 25.641 -1.848 1 98.69 155 LEU B C 1
ATOM 3099 O O . LEU B 1 155 ? -3.018 25.875 -2.818 1 98.69 155 LEU B O 1
ATOM 3103 N N . LEU B 1 156 ? -2.178 24.422 -1.351 1 98.75 156 LEU B N 1
ATOM 3104 C CA . LEU B 1 156 ? -2.875 23.266 -1.915 1 98.75 156 LEU B CA 1
ATOM 3105 C C . LEU B 1 156 ? -4.383 23.406 -1.732 1 98.75 156 LEU B C 1
ATOM 3107 O O . LEU B 1 156 ? -5.152 23.094 -2.643 1 98.75 156 LEU B O 1
ATOM 3111 N N . LEU B 1 157 ? -4.805 23.859 -0.563 1 98.19 157 LEU B N 1
ATOM 3112 C CA . LEU B 1 157 ? -6.23 24 -0.291 1 98.19 157 LEU B CA 1
ATOM 3113 C C . LEU B 1 157 ? -6.863 25.031 -1.229 1 98.19 157 LEU B C 1
ATOM 3115 O O . LEU B 1 157 ? -7.996 24.844 -1.68 1 98.19 157 LEU B O 1
ATOM 3119 N N . GLU B 1 158 ? -6.137 26.031 -1.532 1 97.94 158 GLU B N 1
ATOM 3120 C CA . GLU B 1 158 ? -6.68 27.141 -2.303 1 97.94 158 GLU B CA 1
ATOM 3121 C C . GLU B 1 158 ? -6.574 26.891 -3.803 1 97.94 158 GLU B C 1
ATOM 3123 O O . GLU B 1 158 ? -7.469 27.25 -4.566 1 97.94 158 GLU B O 1
ATOM 3128 N N . ARG B 1 159 ? -5.477 26.25 -4.195 1 98.19 159 ARG B N 1
ATOM 3129 C CA . ARG B 1 159 ? -5.195 26.25 -5.625 1 98.19 159 ARG B CA 1
ATOM 3130 C C . ARG B 1 159 ? -4.961 24.828 -6.141 1 98.19 159 ARG B C 1
ATOM 3132 O O . ARG B 1 159 ? -4.816 24.625 -7.348 1 98.19 159 ARG B O 1
ATOM 3139 N N . GLY B 1 160 ? -4.84 23.891 -5.215 1 97.56 160 GLY B N 1
ATOM 3140 C CA . GLY B 1 160 ? -4.594 22.516 -5.645 1 97.56 160 GLY B CA 1
ATOM 3141 C C . GLY B 1 160 ? -5.781 21.891 -6.344 1 97.56 160 GLY B C 1
ATOM 3142 O O . GLY B 1 160 ? -6.855 22.5 -6.414 1 97.56 160 GLY B O 1
ATOM 3143 N N . LEU B 1 161 ? -5.504 20.75 -6.938 1 97.62 161 LEU B N 1
ATOM 3144 C CA . LEU B 1 161 ? -6.543 19.953 -7.59 1 97.62 161 LEU B CA 1
ATOM 3145 C C . LEU B 1 161 ? -7.172 18.969 -6.605 1 97.62 161 LEU B C 1
ATOM 3147 O O . LEU B 1 161 ? -6.48 18.125 -6.051 1 97.62 161 LEU B O 1
ATOM 3151 N N . TRP B 1 162 ? -8.453 19.188 -6.34 1 95.81 162 TRP B N 1
ATOM 3152 C CA . TRP B 1 162 ? -9.211 18.266 -5.5 1 95.81 162 TRP B CA 1
ATOM 3153 C C . TRP B 1 162 ? -10.406 17.703 -6.258 1 95.81 162 TRP B C 1
ATOM 3155 O O . TRP B 1 162 ? -11.273 18.453 -6.719 1 95.81 162 TRP B O 1
ATOM 3165 N N . ASP B 1 163 ? -10.297 16.5 -6.746 1 87.69 163 ASP B N 1
ATOM 3166 C CA . ASP B 1 163 ? -11.383 15.93 -7.547 1 87.69 163 ASP B CA 1
ATOM 3167 C C . ASP B 1 163 ? -12.266 15.008 -6.703 1 87.69 163 ASP B C 1
ATOM 3169 O O . ASP B 1 163 ? -12 14.797 -5.52 1 87.69 163 ASP B O 1
ATOM 3173 N N . GLY B 1 164 ? -13.414 14.656 -7.27 1 83 164 GLY B N 1
ATOM 3174 C CA . GLY B 1 164 ? -14.328 13.727 -6.625 1 83 164 GLY B CA 1
ATOM 3175 C C . GLY B 1 164 ? -14.398 12.383 -7.324 1 83 164 GLY B C 1
ATOM 3176 O O . GLY B 1 164 ? -15.453 11.742 -7.348 1 83 164 GLY B O 1
ATOM 3177 N N . GLU B 1 165 ? -13.281 12.016 -7.918 1 88.38 165 GLU B N 1
ATOM 3178 C CA . GLU B 1 165 ? -13.211 10.734 -8.617 1 88.38 165 GLU B CA 1
ATOM 3179 C C . GLU B 1 165 ? -13.141 9.57 -7.625 1 88.38 165 GLU B C 1
ATOM 3181 O O . GLU B 1 165 ? -12.953 9.781 -6.426 1 88.38 165 GLU B O 1
ATOM 3186 N N . ASP B 1 166 ? -13.438 8.32 -8.047 1 89.56 166 ASP B N 1
ATOM 3187 C CA . ASP B 1 166 ? -13.359 7.113 -7.234 1 89.56 166 ASP B CA 1
ATOM 3188 C C . ASP B 1 166 ? -12.023 7.031 -6.496 1 89.56 166 ASP B C 1
ATOM 3190 O O . ASP B 1 166 ? -11.992 6.836 -5.277 1 89.56 166 ASP B O 1
ATOM 3194 N N . TYR B 1 167 ? -10.93 7.117 -7.137 1 94.94 167 TYR B N 1
ATOM 3195 C CA . TYR B 1 167 ? -9.609 7.27 -6.535 1 94.94 167 TYR B CA 1
ATOM 3196 C C . TYR B 1 167 ? -9.18 8.727 -6.527 1 94.94 167 TYR B C 1
ATOM 3198 O O . TYR B 1 167 ? -8.391 9.156 -7.379 1 94.94 167 TYR B O 1
ATOM 3206 N N . ARG B 1 168 ? -9.664 9.391 -5.523 1 95.62 168 ARG B N 1
ATOM 3207 C CA . ARG B 1 168 ? -9.484 10.836 -5.453 1 95.62 168 ARG B CA 1
ATOM 3208 C C . ARG B 1 168 ? -8.016 11.203 -5.262 1 95.62 168 ARG B C 1
ATOM 3210 O O . ARG B 1 168 ? -7.254 10.43 -4.676 1 95.62 168 ARG B O 1
ATOM 3217 N N . LEU B 1 169 ? -7.707 12.398 -5.746 1 97.88 169 LEU B N 1
ATOM 3218 C CA . LEU B 1 169 ? -6.352 12.906 -5.57 1 97.88 169 LEU B CA 1
ATOM 3219 C C . LEU B 1 169 ? -6.062 13.203 -4.102 1 97.88 169 LEU B C 1
ATOM 3221 O O . LEU B 1 169 ? -6.926 13.719 -3.389 1 97.88 169 LEU B O 1
ATOM 3225 N N . PHE B 1 170 ? -4.938 12.859 -3.662 1 98.5 170 PHE B N 1
ATOM 3226 C CA . PHE B 1 170 ? -4.344 13.328 -2.418 1 98.5 170 PHE B CA 1
ATOM 3227 C C . PHE B 1 170 ? -2.875 13.688 -2.617 1 98.5 170 PHE B C 1
ATOM 3229 O O . PHE B 1 170 ? -2.328 13.492 -3.705 1 98.5 170 PHE B O 1
ATOM 3236 N N . TYR B 1 171 ? -2.264 14.32 -1.629 1 98.94 171 TYR B N 1
ATOM 3237 C CA . TYR B 1 171 ? -0.955 14.898 -1.901 1 98.94 171 TYR B CA 1
ATOM 3238 C C . TYR B 1 171 ? 0.091 14.367 -0.929 1 98.94 171 TYR B C 1
ATOM 3240 O O . TYR B 1 171 ? -0.209 14.125 0.242 1 98.94 171 TYR B O 1
ATOM 3248 N N . ASN B 1 172 ? 1.245 14.148 -1.477 1 98.94 172 ASN B N 1
ATOM 3249 C CA . ASN B 1 172 ? 2.445 13.828 -0.71 1 98.94 172 ASN B CA 1
ATOM 3250 C C . ASN B 1 172 ? 3.451 14.977 -0.747 1 98.94 172 ASN B C 1
ATOM 3252 O O . ASN B 1 172 ? 3.961 15.328 -1.812 1 98.94 172 ASN B O 1
ATOM 3256 N N . VAL B 1 173 ? 3.689 15.523 0.409 1 98.94 173 VAL B N 1
ATOM 3257 C CA . VAL B 1 173 ? 4.57 16.688 0.527 1 98.94 173 VAL B CA 1
ATOM 3258 C C . VAL B 1 173 ? 5.816 16.312 1.327 1 98.94 173 VAL B C 1
ATOM 3260 O O . VAL B 1 173 ? 5.711 15.812 2.453 1 98.94 173 VAL B O 1
ATOM 3263 N N . ASN B 1 174 ? 6.984 16.5 0.768 1 98.94 174 ASN B N 1
ATOM 3264 C CA . ASN B 1 174 ? 8.25 16.297 1.461 1 98.94 174 ASN B CA 1
ATOM 3265 C C . ASN B 1 174 ? 9.062 17.594 1.521 1 98.94 174 ASN B C 1
ATOM 3267 O O . ASN B 1 174 ? 9.352 18.203 0.486 1 98.94 174 ASN B O 1
ATOM 3271 N N . PHE B 1 175 ? 9.359 18.016 2.719 1 98.94 175 PHE B N 1
ATOM 3272 C CA . PHE B 1 175 ? 10.25 19.156 2.912 1 98.94 175 PHE B CA 1
ATOM 3273 C C . PHE B 1 175 ? 11.703 18.734 2.754 1 98.94 175 PHE B C 1
ATOM 3275 O O . PHE B 1 175 ? 12.094 17.641 3.195 1 98.94 175 PHE B O 1
ATOM 3282 N N . PRO B 1 176 ? 12.547 19.547 2.182 1 98.69 176 PRO B N 1
ATOM 3283 C CA . PRO B 1 176 ? 13.938 19.188 1.896 1 98.69 176 PRO B CA 1
ATOM 3284 C C . PRO B 1 176 ? 14.797 19.141 3.154 1 98.69 176 PRO B C 1
ATOM 3286 O O . PRO B 1 176 ? 14.43 19.703 4.188 1 98.69 176 PRO B O 1
ATOM 3289 N N . PRO B 1 177 ? 15.898 18.469 3.074 1 98.06 177 PRO B N 1
ATOM 3290 C CA . PRO B 1 177 ? 16.812 18.359 4.215 1 98.06 177 PRO B CA 1
ATOM 3291 C C . PRO B 1 177 ? 17.734 19.562 4.359 1 98.06 177 PRO B C 1
ATOM 3293 O O . PRO B 1 177 ? 18.953 19.422 4.426 1 98.06 177 PRO B O 1
ATOM 3296 N N . VAL B 1 178 ? 17.094 20.781 4.5 1 98.25 178 VAL B N 1
ATOM 3297 C CA . VAL B 1 178 ? 17.828 22.031 4.668 1 98.25 178 VAL B CA 1
ATOM 3298 C C . VAL B 1 178 ? 17.172 22.859 5.777 1 98.25 178 VAL B C 1
ATOM 3300 O O . VAL B 1 178 ? 16 22.641 6.117 1 98.25 178 VAL B O 1
ATOM 3303 N N . PRO B 1 179 ? 17.969 23.781 6.336 1 98.12 179 PRO B N 1
ATOM 3304 C CA . PRO B 1 179 ? 17.344 24.719 7.266 1 98.12 179 PRO B CA 1
ATOM 3305 C C . PRO B 1 179 ? 16.234 25.531 6.621 1 98.12 179 PRO B C 1
ATOM 3307 O O . PRO B 1 179 ? 16.25 25.766 5.41 1 98.12 179 PRO B O 1
ATOM 3310 N N . ALA B 1 180 ? 15.305 25.984 7.457 1 98.44 180 ALA B N 1
ATOM 3311 C CA . ALA B 1 180 ? 14.148 26.734 6.961 1 98.44 180 ALA B CA 1
ATOM 3312 C C . ALA B 1 180 ? 14.594 27.906 6.102 1 98.44 180 ALA B C 1
ATOM 3314 O O . ALA B 1 180 ? 13.961 28.203 5.082 1 98.44 180 ALA B O 1
ATOM 3315 N N . ALA B 1 181 ? 15.688 28.516 6.469 1 98 181 ALA B N 1
ATOM 3316 C CA . ALA B 1 181 ? 16.156 29.719 5.793 1 98 181 ALA B CA 1
ATOM 3317 C C . ALA B 1 181 ? 16.703 29.391 4.402 1 98 181 ALA B C 1
ATOM 3319 O O . ALA B 1 181 ? 16.828 30.281 3.553 1 98 181 ALA B O 1
ATOM 3320 N N . ASN B 1 182 ? 17.016 28.156 4.125 1 98.12 182 ASN B N 1
ATOM 3321 C CA . ASN B 1 182 ? 17.641 27.75 2.869 1 98.12 182 ASN B CA 1
ATOM 3322 C C . ASN B 1 182 ? 16.625 27.141 1.905 1 98.12 182 ASN B C 1
ATOM 3324 O O . ASN B 1 182 ? 17 26.688 0.819 1 98.12 182 ASN B O 1
ATOM 3328 N N . LEU B 1 183 ? 15.352 27.109 2.324 1 98.62 183 LEU B N 1
ATOM 3329 C CA . LEU B 1 183 ? 14.328 26.609 1.417 1 98.62 183 LEU B CA 1
ATOM 3330 C C . LEU B 1 183 ? 14.281 27.422 0.134 1 98.62 183 LEU B C 1
ATOM 3332 O O . LEU B 1 183 ? 14.219 28.656 0.182 1 98.62 183 LEU B O 1
ATOM 3336 N N . ARG B 1 184 ? 14.258 26.75 -1 1 98.62 184 ARG B N 1
ATOM 3337 C CA . ARG B 1 184 ? 14.352 27.438 -2.281 1 98.62 184 ARG B CA 1
ATOM 3338 C C . ARG B 1 184 ? 12.977 27.609 -2.914 1 98.62 184 ARG B C 1
ATOM 3340 O O . ARG B 1 184 ? 12.828 28.328 -3.902 1 98.62 184 ARG B O 1
ATOM 3347 N N . GLY B 1 185 ? 11.992 26.984 -2.393 1 98.56 185 GLY B N 1
ATOM 3348 C CA . GLY B 1 185 ? 10.641 27 -2.943 1 98.56 185 GLY B CA 1
ATOM 3349 C C . GLY B 1 185 ? 10 25.625 -2.961 1 98.56 185 GLY B C 1
ATOM 3350 O O . GLY B 1 185 ? 10.258 24.797 -2.078 1 98.56 185 GLY B O 1
ATOM 3351 N N . HIS B 1 186 ? 9.062 25.469 -3.752 1 98.81 186 HIS B 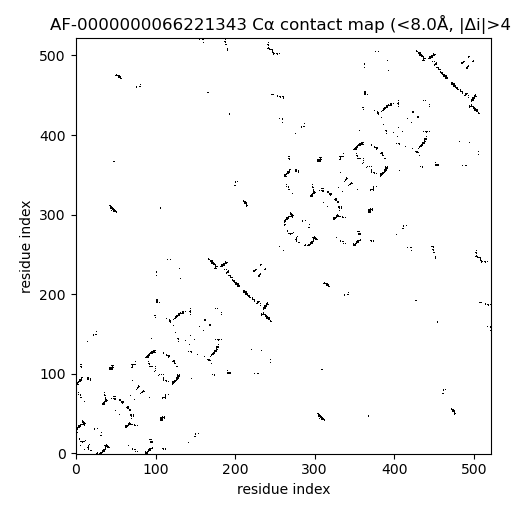N 1
ATOM 3352 C CA . HIS B 1 186 ? 8.422 24.172 -3.934 1 98.81 186 HIS B CA 1
ATOM 3353 C C . HIS B 1 186 ? 8.312 23.812 -5.41 1 98.81 186 HIS B C 1
ATOM 3355 O O . HIS B 1 186 ? 8.391 24.688 -6.277 1 98.81 186 HIS B O 1
ATOM 3361 N N . ARG B 1 187 ? 8.203 22.531 -5.711 1 98.69 187 ARG B N 1
ATOM 3362 C CA . ARG B 1 187 ? 8 22.016 -7.059 1 98.69 187 ARG B CA 1
ATOM 3363 C C . ARG B 1 187 ? 7.023 20.844 -7.051 1 98.69 187 ARG B C 1
ATOM 3365 O O . ARG B 1 187 ? 7.027 20.031 -6.125 1 98.69 187 ARG B O 1
ATOM 3372 N N . VAL B 1 188 ? 6.188 20.828 -8.094 1 98.81 188 VAL B N 1
ATOM 3373 C CA . VAL B 1 188 ? 5.387 19.641 -8.367 1 98.81 188 VAL B CA 1
ATOM 3374 C C . VAL B 1 188 ? 6.258 18.578 -9.031 1 98.81 188 VAL B C 1
ATOM 3376 O O . VAL B 1 188 ? 7.004 18.875 -9.969 1 98.81 188 VAL B O 1
ATOM 3379 N N . ALA B 1 189 ? 6.25 17.391 -8.484 1 98.56 189 ALA B N 1
ATOM 3380 C CA . ALA B 1 189 ? 7.141 16.344 -8.984 1 98.56 189 ALA B CA 1
ATOM 3381 C C . ALA B 1 189 ? 6.473 14.977 -8.922 1 98.56 189 ALA B C 1
ATOM 3383 O O . ALA B 1 189 ? 5.617 14.734 -8.07 1 98.56 189 ALA B O 1
ATOM 3384 N N . ALA B 1 190 ? 6.848 14.102 -9.844 1 98.38 190 ALA B N 1
ATOM 3385 C CA . ALA B 1 190 ? 6.414 12.711 -9.82 1 98.38 190 ALA B CA 1
ATOM 3386 C C . ALA B 1 190 ? 7.211 11.906 -8.797 1 98.38 190 ALA B C 1
ATOM 3388 O O . ALA B 1 190 ? 8.289 12.32 -8.375 1 98.38 190 ALA B O 1
ATOM 3389 N N . GLN B 1 191 ? 6.609 10.805 -8.375 1 98.06 191 GLN B N 1
ATOM 3390 C CA . GLN B 1 191 ? 7.332 9.852 -7.539 1 98.06 191 GLN B CA 1
ATOM 3391 C C . GLN B 1 191 ? 8.602 9.367 -8.227 1 98.06 191 GLN B C 1
ATOM 3393 O O . GLN B 1 191 ? 8.578 8.961 -9.391 1 98.06 191 GLN B O 1
ATOM 3398 N N . GLY B 1 192 ? 9.766 9.414 -7.535 1 97.06 192 GLY B N 1
ATOM 3399 C CA . GLY B 1 192 ? 11.023 8.914 -8.062 1 97.06 192 GLY B CA 1
ATOM 3400 C C . GLY B 1 192 ? 11.281 7.461 -7.723 1 97.06 192 GLY B C 1
ATOM 3401 O O . GLY B 1 192 ? 10.422 6.793 -7.137 1 97.06 192 GLY B O 1
ATOM 3402 N N . PHE B 1 193 ? 12.422 7.016 -8.148 1 96.06 193 PHE B N 1
ATOM 3403 C CA . PHE B 1 193 ? 12.891 5.668 -7.855 1 96.06 193 PHE B CA 1
ATOM 3404 C C . PHE B 1 193 ? 14.406 5.645 -7.699 1 96.06 193 PHE B C 1
ATOM 3406 O O . PHE B 1 193 ? 15.133 6.098 -8.586 1 96.06 193 PHE B O 1
ATOM 3413 N N . ARG B 1 194 ? 14.797 5.125 -6.602 1 94.62 194 ARG B N 1
ATOM 3414 C CA . ARG B 1 194 ? 16.234 5.004 -6.398 1 94.62 194 ARG B CA 1
ATOM 3415 C C . ARG B 1 194 ? 16.766 3.707 -7 1 94.62 194 ARG B C 1
ATOM 3417 O O . ARG B 1 194 ? 16.453 2.617 -6.512 1 94.62 194 ARG B O 1
ATOM 3424 N N . ARG B 1 195 ? 17.578 3.76 -8.062 1 87.88 195 ARG B N 1
ATOM 3425 C CA . ARG B 1 195 ? 18.062 2.613 -8.82 1 87.88 195 ARG B CA 1
ATOM 3426 C C . ARG B 1 195 ? 19.203 1.921 -8.094 1 87.88 195 ARG B C 1
ATOM 3428 O O . ARG B 1 195 ? 19.406 0.713 -8.242 1 87.88 195 ARG B O 1
ATOM 3435 N N . ASP B 1 196 ? 19.938 2.541 -7.34 1 76.31 196 ASP B N 1
ATOM 3436 C CA . ASP B 1 196 ? 21.156 1.964 -6.754 1 76.31 196 ASP B CA 1
ATOM 3437 C C . ASP B 1 196 ? 20.984 1.752 -5.254 1 76.31 196 ASP B C 1
ATOM 3439 O O . ASP B 1 196 ? 21.953 1.863 -4.496 1 76.31 196 ASP B O 1
ATOM 3443 N N . THR B 1 197 ? 19.688 1.532 -4.973 1 70.88 197 THR B N 1
ATOM 3444 C CA . THR B 1 197 ? 19.453 1.279 -3.553 1 70.88 197 THR B CA 1
ATOM 3445 C C . THR B 1 197 ? 18.984 -0.154 -3.33 1 70.88 197 THR B C 1
ATOM 3447 O O . THR B 1 197 ? 18.125 -0.654 -4.066 1 70.88 197 THR B O 1
ATOM 3450 N N . SER B 1 198 ? 19.75 -0.781 -2.479 1 66.69 198 SER B N 1
ATOM 3451 C CA . SER B 1 198 ? 19.438 -2.184 -2.23 1 66.69 198 SER B CA 1
ATOM 3452 C C . SER B 1 198 ? 18.797 -2.369 -0.858 1 66.69 198 SER B C 1
ATOM 3454 O O . SER B 1 198 ? 19.172 -1.697 0.104 1 66.69 198 SER B O 1
ATOM 3456 N N . PHE B 1 199 ? 17.719 -3.104 -0.885 1 75.69 199 PHE B N 1
ATOM 3457 C CA . PHE B 1 199 ? 17.25 -3.658 0.38 1 75.69 199 PHE B CA 1
ATOM 3458 C C . PHE B 1 199 ? 18.188 -4.746 0.875 1 75.69 199 PHE B C 1
ATOM 3460 O O . PHE B 1 199 ? 19 -5.262 0.111 1 75.69 199 PHE B O 1
ATOM 3467 N N . GLY B 1 200 ? 18.188 -4.836 2.17 1 78.94 200 GLY B N 1
ATOM 3468 C CA . GLY B 1 200 ? 18.922 -5.945 2.752 1 78.94 200 GLY B CA 1
ATOM 3469 C C . GLY B 1 200 ? 18.25 -6.535 3.975 1 78.94 200 GLY B C 1
ATOM 3470 O O . GLY B 1 200 ? 17.203 -6.039 4.414 1 78.94 200 GLY B O 1
ATOM 3471 N N . VAL B 1 201 ? 18.656 -7.766 4.219 1 84.94 201 VAL B N 1
ATOM 3472 C CA . VAL B 1 201 ? 18.203 -8.406 5.453 1 84.94 201 VAL B CA 1
ATOM 3473 C C . VAL B 1 201 ? 19.422 -8.781 6.305 1 84.94 201 VAL B C 1
ATOM 3475 O O . VAL B 1 201 ? 20.453 -9.18 5.773 1 84.94 201 VAL B O 1
ATOM 3478 N N . GLU B 1 202 ? 19.312 -8.539 7.551 1 86.62 202 GLU B N 1
ATOM 3479 C CA . GLU B 1 202 ? 20.344 -8.93 8.5 1 86.62 202 GLU B CA 1
ATOM 3480 C C . GLU B 1 202 ? 19.844 -10.008 9.453 1 86.62 202 GLU B C 1
ATOM 3482 O O . GLU B 1 202 ? 18.938 -9.766 10.25 1 86.62 202 GLU B O 1
ATOM 3487 N N . PRO B 1 203 ? 20.484 -11.148 9.359 1 88.62 203 PRO B N 1
ATOM 3488 C CA . PRO B 1 203 ? 20.047 -12.234 10.25 1 88.62 203 PRO B CA 1
ATOM 3489 C C . PRO B 1 203 ? 20.641 -12.109 11.656 1 88.62 203 PRO B C 1
ATOM 3491 O O . PRO B 1 203 ? 21.766 -11.609 11.812 1 88.62 203 PRO B O 1
ATOM 3494 N N . HIS B 1 204 ? 19.828 -12.43 12.57 1 89.31 204 HIS B N 1
ATOM 3495 C CA . HIS B 1 204 ? 20.25 -12.516 13.961 1 89.31 204 HIS B CA 1
ATOM 3496 C C . HIS B 1 204 ? 19.719 -13.781 14.625 1 89.31 204 HIS B C 1
ATOM 3498 O O . HIS B 1 204 ? 18.578 -14.18 14.391 1 89.31 204 HIS B O 1
ATOM 3504 N N . MET B 1 205 ? 20.625 -14.383 15.375 1 89.56 205 MET B N 1
ATOM 3505 C CA . MET B 1 205 ? 20.203 -15.555 16.141 1 89.56 205 MET B CA 1
ATOM 3506 C C . MET B 1 205 ? 19.906 -15.188 17.578 1 89.56 205 MET B C 1
ATOM 3508 O O . MET B 1 205 ? 20.719 -14.547 18.25 1 89.56 205 MET B O 1
ATOM 3512 N N . SER B 1 206 ? 18.734 -15.609 18.031 1 87.88 206 SER B N 1
ATOM 3513 C CA . SER B 1 206 ? 18.406 -15.391 19.438 1 87.88 206 SER B CA 1
ATOM 3514 C C . SER B 1 206 ? 19.203 -16.328 20.344 1 87.88 206 SER B C 1
ATOM 3516 O O . SER B 1 206 ? 19.766 -17.328 19.875 1 87.88 206 SER B O 1
ATOM 3518 N N . PRO B 1 207 ? 19.125 -15.953 21.641 1 89.44 207 PRO B N 1
ATOM 3519 C CA . PRO B 1 207 ? 19.797 -16.859 22.578 1 89.44 207 PRO B CA 1
ATOM 3520 C C . PRO B 1 207 ? 19.172 -18.266 22.562 1 89.44 207 PRO B C 1
ATOM 3522 O O . PRO B 1 207 ? 19.859 -19.234 22.859 1 89.44 207 PRO B O 1
ATOM 3525 N N . SER B 1 208 ? 17.953 -18.375 22.297 1 90 208 SER B N 1
ATOM 3526 C CA . SER B 1 208 ? 17.25 -19.656 22.281 1 90 208 SER B CA 1
ATOM 3527 C C . SER B 1 208 ? 17.453 -20.391 20.953 1 90 208 SER B C 1
ATOM 3529 O O . SER B 1 208 ? 16.906 -21.469 20.75 1 90 208 SER B O 1
ATOM 3531 N N . GLY B 1 209 ? 18.141 -19.812 19.969 1 88.44 209 GLY B N 1
ATOM 3532 C CA . GLY B 1 209 ? 18.484 -20.5 18.734 1 88.44 209 GLY B CA 1
ATOM 3533 C C . GLY B 1 209 ? 17.516 -20.203 17.609 1 88.44 209 GLY B C 1
ATOM 3534 O O . GLY B 1 209 ? 17.562 -20.844 16.547 1 88.44 209 GLY B O 1
ATOM 3535 N N . ARG B 1 210 ? 16.734 -19.281 17.828 1 89.31 210 ARG B N 1
ATOM 3536 C CA . ARG B 1 210 ? 15.781 -18.922 16.797 1 89.31 210 ARG B CA 1
ATOM 3537 C C . ARG B 1 210 ? 16.375 -17.859 15.859 1 89.31 210 ARG B C 1
ATOM 3539 O O . ARG B 1 210 ? 17.109 -16.984 16.297 1 89.31 210 ARG B O 1
ATOM 3546 N N . ARG B 1 211 ? 16 -17.984 14.609 1 92.38 211 ARG B N 1
ATOM 3547 C CA . ARG B 1 211 ? 16.547 -17.078 13.602 1 92.38 211 ARG B CA 1
ATOM 3548 C C . ARG B 1 211 ? 15.609 -15.898 13.352 1 92.38 211 ARG B C 1
ATOM 3550 O O . ARG B 1 211 ? 14.406 -16.094 13.133 1 92.38 211 ARG B O 1
ATOM 3557 N N . PHE B 1 212 ? 16.141 -14.68 13.484 1 92.19 212 PHE B N 1
ATOM 3558 C CA . PHE B 1 212 ? 15.406 -13.445 13.242 1 92.19 212 PHE B CA 1
ATOM 3559 C C . PHE B 1 212 ? 16.031 -12.648 12.109 1 92.19 212 PHE B C 1
ATOM 3561 O O . PHE B 1 212 ? 17.25 -12.695 11.914 1 92.19 212 PHE B O 1
ATOM 3568 N N . LEU B 1 213 ? 15.203 -11.961 11.336 1 92.12 213 LEU B N 1
ATOM 3569 C CA . LEU B 1 213 ? 15.68 -11.125 10.234 1 92.12 213 LEU B CA 1
ATOM 3570 C C . LEU B 1 213 ? 15.273 -9.672 10.438 1 92.12 213 LEU B C 1
ATOM 3572 O O . LEU B 1 213 ? 14.109 -9.391 10.75 1 92.12 213 LEU B O 1
ATOM 3576 N N . TRP B 1 214 ? 16.203 -8.82 10.219 1 88.31 214 TRP B N 1
ATOM 3577 C CA . TRP B 1 214 ? 15.945 -7.383 10.164 1 88.31 214 TRP B CA 1
ATOM 3578 C C . TRP B 1 214 ? 15.922 -6.891 8.719 1 88.31 214 TRP B C 1
ATOM 3580 O O . TRP B 1 214 ? 16.812 -7.227 7.93 1 88.31 214 TRP B O 1
ATOM 3590 N N . ILE B 1 215 ? 14.898 -6.16 8.422 1 87.31 215 ILE B N 1
ATOM 3591 C CA . ILE B 1 215 ? 14.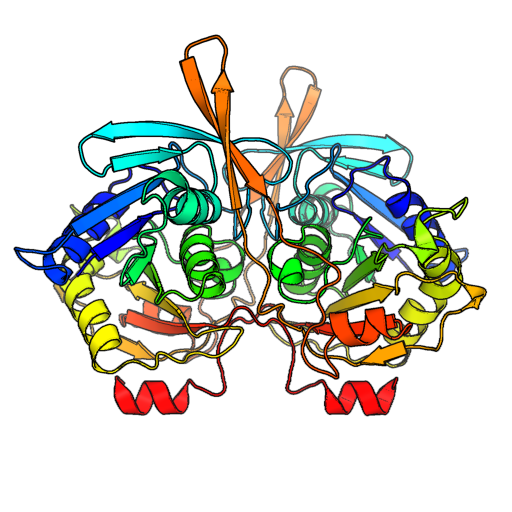891 -5.527 7.109 1 87.31 215 ILE B CA 1
ATOM 3592 C C . ILE B 1 215 ? 15.617 -4.184 7.18 1 87.31 215 ILE B C 1
ATOM 3594 O O . ILE B 1 215 ? 15.375 -3.391 8.094 1 87.31 215 ILE B O 1
ATOM 3598 N N . ARG B 1 216 ? 16.578 -4.031 6.215 1 82.12 216 ARG B N 1
ATOM 3599 C CA . ARG B 1 216 ? 17.312 -2.781 6.129 1 82.12 216 ARG B CA 1
ATOM 3600 C C . ARG B 1 216 ? 17.016 -2.051 4.824 1 82.12 216 ARG B C 1
ATOM 3602 O O . ARG B 1 216 ? 16.906 -2.676 3.768 1 82.12 216 ARG B O 1
ATOM 3609 N N . GLY B 1 217 ? 16.75 -0.759 5.039 1 77.69 217 GLY B N 1
ATOM 3610 C CA . GLY B 1 217 ? 16.562 0.065 3.855 1 77.69 217 GLY B CA 1
ATOM 3611 C C . GLY B 1 217 ? 17.859 0.541 3.242 1 77.69 217 GLY B C 1
ATOM 3612 O O . GLY B 1 217 ? 18.938 0.302 3.795 1 77.69 217 GLY B O 1
ATOM 3613 N N . GLY B 1 218 ? 17.734 1.056 2.086 1 77 218 GLY B N 1
ATOM 3614 C CA . GLY B 1 218 ? 18.906 1.582 1.398 1 77 218 GLY B CA 1
ATOM 3615 C C . GLY B 1 218 ? 19.188 3.033 1.737 1 77 218 GLY B C 1
ATOM 3616 O O . GLY B 1 218 ? 18.484 3.643 2.537 1 77 218 GLY B O 1
ATOM 3617 N N . ALA B 1 219 ? 20.297 3.498 1.138 1 79.25 219 ALA B N 1
ATOM 3618 C CA . ALA B 1 219 ? 20.734 4.883 1.326 1 79.25 219 ALA B CA 1
ATOM 3619 C C . ALA B 1 219 ? 19.672 5.859 0.831 1 79.25 219 ALA B C 1
ATOM 3621 O O . ALA B 1 219 ? 19.219 5.773 -0.316 1 79.25 219 ALA B O 1
ATOM 3622 N N . GLN B 1 220 ? 19.359 6.82 1.646 1 82.81 220 GLN B N 1
ATOM 3623 C CA . GLN B 1 220 ? 18.266 7.746 1.351 1 82.81 220 GLN B CA 1
ATOM 3624 C C . GLN B 1 220 ? 18.766 8.922 0.518 1 82.81 220 GLN B C 1
ATOM 3626 O O . GLN B 1 220 ? 17.953 9.633 -0.098 1 82.81 220 GLN B O 1
ATOM 3631 N N . GLN B 1 221 ? 19.984 9.086 0.413 1 85.12 221 GLN B N 1
ATOM 3632 C CA . GLN B 1 221 ? 20.531 10.281 -0.219 1 85.12 221 GLN B CA 1
ATOM 3633 C C . GLN B 1 221 ? 20.859 10.031 -1.685 1 85.12 221 GLN B C 1
ATOM 3635 O O . GLN B 1 221 ? 21.281 10.945 -2.402 1 85.12 221 GLN B O 1
ATOM 3640 N N . SER B 1 222 ? 20.609 8.789 -2.1 1 86.75 222 SER B N 1
ATOM 3641 C CA . SER B 1 222 ? 20.828 8.5 -3.514 1 86.75 222 SER B CA 1
ATOM 3642 C C . SER B 1 222 ? 19.812 9.234 -4.387 1 86.75 222 SER B C 1
ATOM 3644 O O . SER B 1 222 ? 18.609 9.18 -4.129 1 86.75 222 SER B O 1
ATOM 3646 N N . PRO B 1 223 ? 20.375 9.961 -5.305 1 84.62 223 PRO B N 1
ATOM 3647 C CA . PRO B 1 223 ? 19.438 10.734 -6.125 1 84.62 223 PRO B CA 1
ATOM 3648 C C . PRO B 1 223 ? 18.594 9.852 -7.039 1 84.62 223 PRO B C 1
ATOM 3650 O O . PRO B 1 223 ? 19.047 8.797 -7.488 1 84.62 223 PRO B O 1
ATOM 3653 N N . THR B 1 224 ? 17.375 10.25 -7.211 1 94.88 224 THR B N 1
ATOM 3654 C CA . THR B 1 224 ? 16.516 9.703 -8.258 1 94.88 224 THR B CA 1
ATOM 3655 C C . THR B 1 224 ? 16.641 10.523 -9.539 1 94.88 224 THR B C 1
ATOM 3657 O O . THR B 1 224 ? 17.516 11.383 -9.656 1 94.88 224 THR B O 1
ATOM 3660 N N . LEU B 1 225 ? 15.922 10.172 -10.617 1 93.75 225 LEU B N 1
ATOM 3661 C CA . LEU B 1 225 ? 15.984 10.906 -11.875 1 93.75 225 LEU B CA 1
ATOM 3662 C C . LEU B 1 225 ? 15.609 12.367 -11.664 1 93.75 225 LEU B C 1
ATOM 3664 O O . LEU B 1 225 ? 14.773 12.688 -10.812 1 93.75 225 LEU B O 1
ATOM 3668 N N . PRO B 1 226 ? 16.219 13.219 -12.445 1 95.06 226 PRO B N 1
ATOM 3669 C CA . PRO B 1 226 ? 15.891 14.641 -12.32 1 95.06 226 PRO B CA 1
ATOM 3670 C C . PRO B 1 226 ? 14.391 14.914 -12.453 1 95.06 226 PRO B C 1
ATOM 3672 O O . PRO B 1 226 ? 13.719 14.289 -13.273 1 95.06 226 PRO B O 1
ATOM 3675 N N . GLY B 1 227 ? 13.914 15.797 -11.594 1 95.56 227 GLY B N 1
ATOM 3676 C CA . GLY B 1 227 ? 12.523 16.219 -11.695 1 95.56 227 GLY B CA 1
ATOM 3677 C C . GLY B 1 227 ? 11.578 15.367 -10.867 1 95.56 227 GLY B C 1
ATOM 3678 O O . GLY B 1 227 ? 10.383 15.648 -10.805 1 95.56 227 GLY B O 1
ATOM 3679 N N . THR B 1 228 ? 12.086 14.375 -10.227 1 97.88 228 THR B N 1
ATOM 3680 C CA . THR B 1 228 ? 11.266 13.539 -9.359 1 97.88 228 THR B CA 1
ATOM 3681 C C . THR B 1 228 ? 11.359 14.016 -7.91 1 97.88 228 THR B C 1
ATOM 3683 O O . THR B 1 228 ? 12.211 14.836 -7.57 1 97.88 228 THR B O 1
ATOM 3686 N N . ASP B 1 229 ? 10.508 13.547 -7.078 1 98.38 229 ASP B N 1
ATOM 3687 C CA . ASP B 1 229 ? 10.266 14.117 -5.754 1 98.38 229 ASP B CA 1
ATOM 3688 C C . ASP B 1 229 ? 11.531 14.078 -4.902 1 98.38 229 ASP B C 1
ATOM 3690 O O . ASP B 1 229 ? 11.938 15.086 -4.328 1 98.38 229 ASP B O 1
ATOM 3694 N N . ALA B 1 230 ? 12.227 12.969 -4.836 1 97.69 230 ALA B N 1
ATOM 3695 C CA . ALA B 1 230 ? 13.43 12.883 -4.016 1 97.69 230 ALA B CA 1
ATOM 3696 C C . ALA B 1 230 ? 14.531 13.797 -4.559 1 97.69 230 ALA B C 1
ATOM 3698 O O . ALA B 1 230 ? 15.25 14.438 -3.789 1 97.69 230 ALA B O 1
ATOM 3699 N N . ALA B 1 231 ? 14.656 13.812 -5.895 1 97.88 231 ALA B N 1
ATOM 3700 C CA . ALA B 1 231 ? 15.656 14.68 -6.512 1 97.88 231 ALA B CA 1
ATOM 3701 C C . ALA B 1 231 ? 15.375 16.141 -6.203 1 97.88 231 ALA B C 1
ATOM 3703 O O . ALA B 1 231 ? 16.281 16.906 -5.871 1 97.88 231 ALA B O 1
ATOM 3704 N N . VAL B 1 232 ? 14.117 16.531 -6.297 1 97.94 232 VAL B N 1
ATOM 3705 C CA . VAL B 1 232 ? 13.664 17.891 -6.012 1 97.94 232 VAL B CA 1
ATOM 3706 C C . VAL B 1 232 ? 13.977 18.234 -4.559 1 97.94 232 VAL B C 1
ATOM 3708 O O . VAL B 1 232 ? 14.438 19.344 -4.27 1 97.94 232 VAL B O 1
ATOM 3711 N N . ASN B 1 233 ? 13.758 17.359 -3.689 1 98.38 233 ASN B N 1
ATOM 3712 C CA . ASN B 1 233 ? 14.062 17.578 -2.279 1 98.38 233 ASN B CA 1
ATOM 3713 C C . ASN B 1 233 ? 15.555 17.812 -2.057 1 98.38 233 ASN B C 1
ATOM 3715 O O . ASN B 1 233 ? 15.938 18.734 -1.333 1 98.38 233 ASN B O 1
ATOM 3719 N N . LEU B 1 234 ? 16.359 17.031 -2.709 1 97.31 234 LEU B N 1
ATOM 3720 C CA . LEU B 1 234 ? 17.812 17.125 -2.523 1 97.31 234 LEU B CA 1
ATOM 3721 C C . LEU B 1 234 ? 18.344 18.422 -3.125 1 97.31 234 LEU B C 1
ATOM 3723 O O . LEU B 1 234 ? 19.453 18.844 -2.785 1 97.31 234 LEU B O 1
ATOM 3727 N N . GLU B 1 235 ? 17.562 19 -4.008 1 97.88 235 GLU B N 1
ATOM 3728 C CA . GLU B 1 235 ? 17.922 20.297 -4.59 1 97.88 235 GLU B CA 1
ATOM 3729 C C . GLU B 1 235 ? 17.484 21.453 -3.695 1 97.88 235 GLU B C 1
ATOM 3731 O O . GLU B 1 235 ? 17.734 22.609 -4.008 1 97.88 235 GLU B O 1
ATOM 3736 N N . GLY B 1 236 ? 16.781 21.172 -2.611 1 98.25 236 GLY B N 1
ATOM 3737 C CA . GLY B 1 236 ? 16.438 22.188 -1.642 1 98.25 236 GLY B CA 1
ATOM 3738 C C . GLY B 1 236 ? 15.008 22.703 -1.795 1 98.25 236 GLY B C 1
ATOM 3739 O O . GLY B 1 236 ? 14.656 23.75 -1.245 1 98.25 236 GLY B O 1
ATOM 3740 N N . PHE B 1 237 ? 14.18 21.984 -2.561 1 98.75 237 PHE B N 1
ATOM 3741 C CA . PHE B 1 237 ? 12.789 22.391 -2.789 1 98.75 237 PHE B CA 1
ATOM 3742 C C . PHE B 1 237 ? 11.836 21.453 -2.049 1 98.75 237 PHE B C 1
ATOM 3744 O O . PHE B 1 237 ? 12.133 20.281 -1.849 1 98.75 237 PHE B O 1
ATOM 3751 N N . VAL B 1 238 ? 10.695 21.984 -1.619 1 98.88 238 VAL B N 1
ATOM 3752 C CA . VAL B 1 238 ? 9.578 21.125 -1.22 1 98.88 238 VAL B CA 1
ATOM 3753 C C . VAL B 1 238 ? 9.023 20.391 -2.439 1 98.88 238 VAL B C 1
ATOM 3755 O O . VAL B 1 238 ? 8.773 21 -3.48 1 98.88 238 VAL B O 1
ATOM 3758 N N . SER B 1 239 ? 8.977 19.094 -2.365 1 98.88 239 SER B N 1
ATOM 3759 C CA . SER B 1 239 ? 8.297 18.344 -3.42 1 98.88 239 SER B CA 1
ATOM 3760 C C . SER B 1 239 ? 6.816 18.156 -3.098 1 98.88 239 SER B C 1
ATOM 3762 O O . SER B 1 239 ? 6.457 17.875 -1.956 1 98.88 239 SER B O 1
ATOM 3764 N N . ILE B 1 240 ? 5.938 18.453 -4.016 1 98.94 240 ILE B N 1
ATOM 3765 C CA . ILE B 1 240 ? 4.5 18.203 -3.961 1 98.94 240 ILE B CA 1
ATOM 3766 C C . ILE B 1 240 ? 4.109 17.203 -5.051 1 98.94 240 ILE B C 1
ATOM 3768 O O . ILE B 1 240 ? 4.203 17.516 -6.242 1 98.94 240 ILE B O 1
ATOM 3772 N N . THR B 1 241 ? 3.699 16.062 -4.668 1 98.88 241 THR B N 1
ATOM 3773 C CA . THR B 1 241 ? 3.344 15.008 -5.613 1 98.88 241 THR B CA 1
ATOM 3774 C C . THR B 1 241 ? 1.856 14.672 -5.52 1 98.88 241 THR B C 1
ATOM 3776 O O . THR B 1 241 ? 1.377 14.234 -4.469 1 98.88 241 THR B O 1
ATOM 3779 N N . PRO B 1 242 ? 1.066 14.906 -6.602 1 98.81 242 PRO B N 1
ATOM 3780 C CA . PRO B 1 242 ? -0.298 14.375 -6.609 1 98.81 242 PRO B CA 1
ATOM 3781 C C . PRO B 1 242 ? -0.339 12.852 -6.746 1 98.81 242 PRO B C 1
ATOM 3783 O O . PRO B 1 242 ? 0.282 12.297 -7.656 1 98.81 242 PRO B O 1
ATOM 3786 N N . LEU B 1 243 ? -1.018 12.227 -5.816 1 98.56 243 LEU B N 1
ATOM 3787 C CA . LEU B 1 243 ? -1.096 10.766 -5.809 1 98.56 243 LEU B CA 1
ATOM 3788 C C . LEU B 1 243 ? -2.535 10.297 -5.996 1 98.56 243 LEU B C 1
ATOM 3790 O O . LEU B 1 243 ? -3.477 11.031 -5.68 1 98.56 243 LEU B O 1
ATOM 3794 N N . ARG B 1 244 ? -2.693 9.078 -6.527 1 97.25 244 ARG B N 1
ATOM 3795 C CA . ARG B 1 244 ? -3.945 8.336 -6.617 1 97.25 244 ARG B CA 1
ATOM 3796 C C . ARG B 1 244 ? -3.752 6.883 -6.195 1 97.25 244 ARG B C 1
ATOM 3798 O O . ARG B 1 244 ? -2.77 6.246 -6.582 1 97.25 244 ARG B O 1
ATOM 3805 N N . ALA B 1 245 ? -4.734 6.41 -5.438 1 96.62 245 ALA B N 1
ATOM 3806 C CA . ALA B 1 245 ? -4.664 5.016 -5.008 1 96.62 245 ALA B CA 1
ATOM 3807 C C . ALA B 1 245 ? -5.188 4.078 -6.09 1 96.62 245 ALA B C 1
ATOM 3809 O O . ALA B 1 245 ? -6.023 3.213 -5.824 1 96.62 245 ALA B O 1
ATOM 3810 N N . ASP B 1 246 ? -4.859 4.27 -7.297 1 97.25 246 ASP B N 1
ATOM 3811 C CA . ASP B 1 246 ? -5.078 3.438 -8.477 1 97.25 246 ASP B CA 1
ATOM 3812 C C . ASP B 1 246 ? -3.752 2.936 -9.047 1 97.25 246 ASP B C 1
ATOM 3814 O O . ASP B 1 246 ? -3.014 3.693 -9.68 1 97.25 246 ASP B O 1
ATOM 3818 N N . LEU B 1 247 ? -3.521 1.625 -8.875 1 98.12 247 LEU B N 1
ATOM 3819 C CA . LEU B 1 247 ? -2.23 1.069 -9.266 1 98.12 247 LEU B CA 1
ATOM 3820 C C . LEU B 1 247 ? -2.25 0.627 -10.727 1 98.12 247 LEU B C 1
ATOM 3822 O O . LEU B 1 247 ? -1.234 0.169 -11.258 1 98.12 247 LEU B O 1
ATOM 3826 N N . THR B 1 248 ? -3.336 0.796 -11.414 1 98.25 248 THR B N 1
ATOM 3827 C CA . THR B 1 248 ? -3.443 0.336 -12.797 1 98.25 248 THR B CA 1
ATOM 3828 C C . THR B 1 248 ? -2.4 1.02 -13.672 1 98.25 248 THR B C 1
ATOM 3830 O O . THR B 1 248 ? -2.225 2.238 -13.609 1 98.25 248 THR B O 1
ATOM 3833 N N . ALA B 1 249 ? -1.67 0.211 -14.398 1 97.44 249 ALA B N 1
ATOM 3834 C CA . ALA B 1 249 ? -0.885 0.773 -15.492 1 97.44 249 ALA B CA 1
ATOM 3835 C C . ALA B 1 249 ? -1.775 1.13 -16.672 1 97.44 249 ALA B C 1
ATOM 3837 O O . ALA B 1 249 ? -1.779 0.428 -17.688 1 97.44 249 ALA B O 1
ATOM 3838 N N . HIS B 1 250 ? -2.404 2.25 -16.609 1 96.75 250 HIS B N 1
ATOM 3839 C CA . HIS B 1 250 ? -3.41 2.635 -17.594 1 96.75 250 HIS B CA 1
ATOM 3840 C C . HIS B 1 250 ? -2.807 2.738 -18.984 1 96.75 250 HIS B C 1
ATOM 3842 O O . HIS B 1 250 ? -3.467 2.424 -19.969 1 96.75 250 HIS B O 1
ATOM 3848 N N . ASP B 1 251 ? -1.585 3.123 -19.031 1 95.06 251 ASP B N 1
ATOM 3849 C CA . ASP B 1 251 ? -0.916 3.342 -20.297 1 95.06 251 ASP B CA 1
ATOM 3850 C C . ASP B 1 251 ? -0.625 2.018 -21 1 95.06 251 ASP B C 1
ATOM 3852 O O . ASP B 1 251 ? -0.283 1.997 -22.188 1 95.06 251 ASP B O 1
ATOM 3856 N N . ARG B 1 252 ? -0.779 0.891 -20.266 1 96.69 252 ARG B N 1
ATOM 3857 C CA . ARG B 1 252 ? -0.413 -0.407 -20.828 1 96.69 252 ARG B CA 1
ATOM 3858 C C . ARG B 1 252 ? -1.645 -1.281 -21.031 1 96.69 252 ARG B C 1
ATOM 3860 O O . ARG B 1 252 ? -1.548 -2.379 -21.578 1 96.69 252 ARG B O 1
ATOM 3867 N N . LEU B 1 253 ? -2.834 -0.813 -20.656 1 97.31 253 LEU B N 1
ATOM 3868 C CA . LEU B 1 253 ? -4.047 -1.622 -20.672 1 97.31 253 LEU B CA 1
ATOM 3869 C C . LEU B 1 253 ? -4.391 -2.061 -22.094 1 97.31 253 LEU B C 1
ATOM 3871 O O . LEU B 1 253 ? -4.609 -3.248 -22.344 1 97.31 253 LEU B O 1
ATOM 3875 N N . ALA B 1 254 ? -4.406 -1.121 -23 1 97.88 254 ALA B N 1
ATOM 3876 C CA . ALA B 1 254 ? -4.797 -1.42 -24.375 1 97.88 254 ALA B CA 1
ATOM 3877 C C . ALA B 1 254 ? -3.814 -2.387 -25.031 1 97.88 254 ALA B C 1
ATOM 3879 O O . ALA B 1 254 ? -4.219 -3.312 -25.734 1 97.88 254 ALA B O 1
ATOM 3880 N N . GLU B 1 255 ? -2.568 -2.121 -24.812 1 98.12 255 GLU B N 1
ATOM 3881 C CA . GLU B 1 255 ? -1.54 -2.988 -25.375 1 98.12 255 GLU B CA 1
ATOM 3882 C C . GLU B 1 255 ? -1.647 -4.406 -24.828 1 98.12 255 GLU B C 1
ATOM 3884 O O . GLU B 1 255 ? -1.543 -5.379 -25.578 1 98.12 255 GLU B O 1
ATOM 3889 N N . LEU B 1 256 ? -1.795 -4.527 -23.516 1 98.31 256 LEU B N 1
ATOM 3890 C CA . LEU B 1 256 ? -1.938 -5.84 -22.906 1 98.31 256 LEU B CA 1
ATOM 3891 C C . LEU B 1 256 ? -3.166 -6.562 -23.438 1 98.31 256 LEU B C 1
ATOM 3893 O O . LEU B 1 256 ? -3.119 -7.77 -23.703 1 98.31 256 LEU B O 1
ATOM 3897 N N . GLU B 1 257 ? -4.289 -5.84 -23.578 1 98.19 257 GLU B N 1
ATOM 3898 C CA . GLU B 1 257 ? -5.512 -6.422 -24.125 1 98.19 257 GLU B CA 1
ATOM 3899 C C . GLU B 1 257 ? -5.281 -6.973 -25.531 1 98.19 257 GLU B C 1
ATOM 3901 O O . GLU B 1 257 ? -5.785 -8.047 -25.875 1 98.19 257 GLU B O 1
ATOM 3906 N N . ALA B 1 258 ? -4.559 -6.281 -26.297 1 98.19 258 ALA B N 1
ATOM 3907 C CA . ALA B 1 258 ? -4.266 -6.711 -27.656 1 98.19 258 ALA B CA 1
ATOM 3908 C C . ALA B 1 258 ? -3.43 -7.988 -27.656 1 98.19 258 ALA B C 1
ATOM 3910 O O . ALA B 1 258 ? -3.568 -8.828 -28.562 1 98.19 258 ALA B O 1
ATOM 3911 N N . LEU B 1 259 ? -2.596 -8.117 -26.688 1 97.88 259 LEU B N 1
ATOM 3912 C CA . LEU B 1 259 ? -1.651 -9.227 -26.641 1 97.88 259 LEU B CA 1
ATOM 3913 C C . LEU B 1 259 ? -2.314 -10.484 -26.094 1 97.88 259 LEU B C 1
ATOM 3915 O O . LEU B 1 259 ? -2.043 -11.594 -26.562 1 97.88 259 LEU B O 1
ATOM 3919 N N . ILE B 1 260 ? -3.166 -10.305 -25.078 1 97.19 260 ILE B N 1
ATOM 3920 C CA . ILE B 1 260 ? -3.605 -11.516 -24.391 1 97.19 260 ILE B CA 1
ATOM 3921 C C . ILE B 1 260 ? -5.133 -11.555 -24.359 1 97.19 260 ILE B C 1
ATOM 3923 O O . ILE B 1 260 ? -5.719 -12.539 -23.891 1 97.19 260 ILE B O 1
ATOM 3927 N N . GLY B 1 261 ? -5.77 -10.43 -24.719 1 89.44 261 GLY B N 1
ATOM 3928 C CA . GLY B 1 261 ? -7.215 -10.328 -24.578 1 89.44 261 GLY B CA 1
ATOM 3929 C C . GLY B 1 261 ? -7.969 -11.328 -25.438 1 89.44 261 GLY B C 1
ATOM 3930 O O . GLY B 1 261 ? -7.387 -11.953 -26.328 1 89.44 261 GLY B O 1
#

InterPro domains:
  IPR002828 Survival protein SurE-like phosphatase/nucleotidase [PF01975] (3-195)
  IPR002828 Survival protein SurE-like phosphatase/nucleotidase [TIGR00087] (1-248)
  IPR030048 Survival protein SurE [MF_00060] (1-261)
  IPR030048 Survival protein SurE [PTHR30457] (2-253)
  IPR036523 SurE-like phosphatase/nucleotidase superfamily [G3DSA:3.40.1210.10] (1-260)
  IPR036523 SurE-like phosphatase/nucleotidase superfamily [SSF64167] (1-259)

Secondary structure (DSSP, 8-state):
-EEEEE-SS-TT-HHHHHHHHHHHHHH-TT-EEEEEEESS--TT-TT---SSS-EEEEEEETTEEEESS-HHHHHHHIIIIISTT---SEEEEEEEES---GGGGGG-HHHHHHHHHHHTT--EEEEEE---TTTTT-S-TTHHHHHHHHHHHHHHHHHS----STT--EEEEEE-SS-GGG---EEE-B----TT---EEEEEE-TTS-EEEEEE---TT---STTBHHHHHHTT-EEEEEE-S--B-HHHHHHHHHHH-/-EEEEE-SS-TT-HHHHHHHHHHHHHH-TT-EEEEEEESS--TT-TT---SSS-EEEEEEETTEEEESS-HHHHHHHIIIIISTT---SEEEEEEEES---GGGGGG-HHHHHHHHHHHTT--EEEEEE---TTTTTSS-TTHHHHHHHHHHHHHHHHHS----STT--EEEEEE-SS-GGG---EEE-B----TT---EEEEEE-TTS-EEEEEE---TT---STTBHHHHHHTT-EEEEEE-S--B-HHHHHHHHHHH-

Foldseek 3Di:
DEEEEEEQAALPDPFSVLVVLLVDVQQDPPGHYAYFYAHHHHFQCFQDEDDPDDKDKDDDDVRHIHINTFLLNRLVCCCCPVVVNDDGQEYEYDQAEAACFAPSVRRGSQNSNQQSCQLVQHAYERHYEHADDQQVPDPDSCQQCSVCVNVVVVCCVVPNDFDRDNFTKYKYKYAARHHNVQAPEADEAAGFHQPPWDKDWDWDADPVGDIDIDIDTGDLQRDTPPRHQSNCRPVRHIYMYIDTPDPDPPVCVVVVVVVPD/DEEEEEEQAALPDPFVVLVVLLVDVQQDDPGHYAYFYAHHHHFQCFQDEDDPDDKDKDDDDVRHIHINTFLLNRLVCCCCPVVVNDDGQEYEYDQAEAACFAPSVRRGSQNSNQQSCQLVQHAYERHYEHADDQQVPDPDSCQQCSVCVNVVVVCCVVPNDFDRDNFTKYKYKYAARHHNVQAPEADEAAGFHQPPWDKDWDWDADPVGDIDIDIDTGDLQRDTDPRHQSNCRPVRHIYMYIDTPDPDPPVCVVVVVVVPD

Solvent-accessible surface area (backbone atoms only — not comparable to full-atom values): 24928 Å² total; per-residue (Å²): 71,38,34,34,36,27,17,22,62,13,63,80,29,70,35,36,54,42,36,48,53,33,47,48,66,69,23,42,95,86,31,42,69,34,36,31,12,6,59,47,68,32,58,26,31,7,40,16,38,49,55,83,45,64,25,45,50,44,80,76,52,92,55,30,33,32,24,56,49,34,15,23,32,22,48,52,43,35,40,48,55,74,44,65,62,53,74,56,68,31,36,39,9,13,30,32,91,35,58,56,43,22,63,41,41,61,28,22,9,26,46,12,21,16,49,44,36,13,69,72,73,32,51,18,33,16,37,16,26,23,66,39,84,62,24,74,79,43,96,52,66,47,42,33,44,58,71,45,39,44,60,54,52,49,48,42,73,75,48,47,78,76,61,88,52,82,60,20,43,27,35,43,34,31,32,24,35,42,48,52,88,60,56,74,51,62,39,60,21,44,68,25,46,54,82,89,46,55,75,45,53,48,79,42,71,45,97,88,68,47,45,29,36,33,51,39,79,46,71,82,81,56,66,28,54,86,66,11,21,45,28,34,15,76,72,30,17,28,17,41,24,53,28,24,87,54,44,45,36,69,92,45,48,65,62,46,31,72,58,68,81,70,38,32,35,36,27,18,20,62,14,62,82,27,69,33,38,53,41,35,49,53,32,46,49,67,68,24,42,94,88,31,41,70,35,37,30,14,6,58,48,66,30,60,26,33,8,39,17,38,48,54,82,45,63,26,44,49,43,81,77,52,90,54,29,34,31,24,57,49,36,15,25,31,21,47,51,44,34,40,49,54,73,45,66,63,51,75,56,69,32,35,39,10,15,30,33,90,35,56,54,42,23,64,41,40,61,28,22,9,26,45,13,20,15,50,43,35,13,69,70,72,31,51,18,33,14,35,17,30,22,68,39,83,62,24,74,78,42,97,51,66,47,42,32,44,58,72,44,39,45,58,54,52,50,49,42,74,74,50,46,76,77,60,88,52,81,59,19,43,27,38,44,36,30,31,26,35,41,48,52,89,60,56,73,51,64,38,62,22,45,69,23,48,53,83,89,46,53,76,44,53,47,78,43,72,45,96,89,69,45,45,30,36,32,52,39,78,45,72,82,80,58,67,28,56,85,66,12,23,44,27,34,16,76,71,30,18,29,14,39,23,54,28,24,86,55,43,45,35,69,92,45,46,66,60,45,30,72,56,68,82

Sequence (522 aa):
MRILITNDDGINAPGLEVLEQIALQLAGPDGEVWTVAPAFEQSGVSHAISYTHPMMIAKLGPRRYAAEGSPADCVLAALYDVLQGARPDLVLSGVNRGNNSAENVLYSGTVGGALEAALQGLPAIALSQFLGPETEGLADPFECARTHGARIVRLLLERGLWDGEDYRLFYNVNFPPVPAANLRGHRVAAQGFRRDTSFGVEPHMSPSGRRFLWIRGGAQQSPTLPGTDAAVNLEGFVSITPLRADLTAHDRLAELEALIGMRILITNDDGINAPGLEVLEQIALQLAGPDGEVWTVAPAFEQSGVSHAISYTHPMMIAKLGPRRYAAEGSPADCVLAALYDVLQGARPDLVLSGVNRGNNSAENVLYSGTVGGALEAALQGLPAIALSQFLGPETEGLADPFECARTHGARIVRLLLERGLWDGEDYRLFYNVNFPPVPAANLRGHRVAAQGFRRDTSFGVEPHMSPSGRRFLWIRGGAQQSPTLPGTDAAVNLEGFVSITPLRADLTAHDRLAELEALIG

Radius of gyration: 22.12 Å; Cα contacts (8 Å, |Δi|>4): 1440; chains: 2; bounding box: 46×62×60 Å